Protein AF-0000000084650729 (afdb_homodimer)

Foldseek 3Di:
DFAEEEEAQELQRLLLLVVCLVVPGFYEYEAQADHCPFPLQQAPQWQADPQLLPADPLLNLLLVVRLVVVVVLQVVLCVQQVQGQQKDQAWEKEFPDPPVVSSVVSCVVVVFDKDKDAPVVVCVSAVLFAPDGGIIMIGRSIIGTNRVSVSVSSVRNQVPRPSYHYHHSKAFDAFDDDQQEGQWTQIPVGIDGYSAYEYPHFQCSQVHCVRVVWGAQWHWKKKKKWKWQAAAPNGDAWYHYPRKIWGAGRRGIIMTDIDTDDDGQDWDDDDVRVVVRQVVVCNGRVCSVVTDTPDMTMHIGTADVSQQAAFFAGPSHDRYTYTYHNGSCCSNSSNLRSQQNSCRVVVHDHPDDCVSRHCVPVID/DFAEEEEAQELQRLLLLVVCLVVPGFYEYEAQADHCPFPLQQADQWQADPQLLPADPLLNLLLVVRLVVVVVLQVVLCVQQVQGQQKDQAWEKEFPDPPVVSSVVVCVVVVFDKDKDAPVVVCVSAVLFAPDGGIIMIGRSIIGTNRVSVSVSSVRNQVPRPSYHYHHSKAFDAFDDDQQEGQWTQIPVGIDGYSAYEYPHFQCSQVHCVRVVWGAQWHWKKKKKWKWQAAAPNGDAWYHYPRKIWGADRRGIIMTDIDTHDDGQDWDDDDVRVVVRQVVVCNGRVVSVVTDTPDMTMHIGTADVSQQAAFFAGPSHDRYTYTYHNGSCCSNSSNLRSQQNSCRVVVHDHPDDCVSRHCVPVID

InterPro domains:
  IPR006076 FAD dependent oxidoreductase [PF01266] (4-344)
  IPR012727 Glycine oxidase ThiO [TIGR02352] (5-347)
  IPR036188 FAD/NAD(P)-binding domain superfamily [G3DSA:3.50.50.60] (5-345)
  IPR036188 FAD/NAD(P)-binding domain superfamily [SSF51905] (4-360)

Solvent-accessible surface area (backbone atoms only — not comparable to full-atom values): 36338 Å² total; per-residue (Å²): 128,33,49,30,31,30,37,19,37,30,60,50,23,49,52,35,45,50,55,44,39,52,59,70,36,37,34,33,34,35,14,54,52,63,68,30,67,47,47,48,35,57,54,84,29,48,37,50,63,94,58,58,70,77,53,52,69,71,46,45,55,30,29,60,58,13,48,26,42,48,56,53,49,37,39,35,33,23,69,73,52,73,33,65,21,60,67,41,51,65,13,34,41,39,39,72,65,90,59,51,68,57,42,49,51,43,22,53,57,72,70,45,63,52,43,82,38,42,40,68,57,50,43,72,67,35,68,48,44,45,81,91,55,60,57,32,40,40,28,55,74,41,36,32,34,40,38,58,40,37,41,50,21,53,49,53,46,46,72,72,33,91,44,48,45,76,40,59,66,25,37,79,76,43,57,42,63,60,90,43,31,54,53,30,38,33,35,77,81,45,75,46,51,27,66,30,39,36,42,19,38,44,38,48,35,24,65,58,36,45,56,73,72,35,52,48,73,36,38,36,32,21,31,38,40,38,30,32,56,48,51,62,72,62,54,65,37,37,39,33,45,82,88,31,35,35,41,52,46,90,79,9,33,32,36,22,39,63,55,84,37,89,52,54,91,58,54,76,73,55,67,67,60,50,50,52,42,49,51,52,38,27,59,47,27,50,70,53,73,80,40,51,72,72,45,75,48,43,26,41,27,13,30,24,72,91,40,47,34,36,38,35,54,40,77,82,40,78,32,38,29,37,48,37,13,36,20,96,35,46,71,15,25,29,60,31,55,28,49,40,38,50,20,59,74,68,73,32,84,53,90,58,85,57,71,85,22,34,32,69,90,71,49,94,128,33,48,30,31,31,38,18,36,29,60,50,23,49,52,36,46,50,54,44,39,52,61,71,36,38,34,33,36,36,14,56,50,61,67,32,66,48,47,47,35,56,55,85,30,49,37,50,64,93,59,57,72,78,53,52,69,69,47,46,54,29,27,60,58,14,49,27,44,48,55,54,49,36,39,36,34,23,71,73,53,74,33,66,21,60,67,42,50,64,12,35,41,38,38,72,64,90,58,50,68,56,42,48,51,43,23,52,58,72,70,44,64,51,42,83,40,42,39,68,57,50,42,70,66,34,69,47,45,46,82,89,55,59,57,31,41,41,29,56,75,41,35,33,33,38,38,57,39,38,40,49,21,53,49,54,46,45,72,72,34,91,42,48,44,78,42,58,65,26,40,80,76,42,56,42,63,59,91,42,30,55,53,31,38,35,34,77,83,45,76,46,51,27,65,30,38,37,41,19,37,44,37,46,34,24,66,58,35,44,58,73,70,35,52,49,73,36,38,35,30,21,30,40,39,38,30,32,56,46,54,62,72,61,54,66,38,36,38,34,45,81,89,31,34,36,40,52,46,89,79,9,32,32,35,24,39,63,54,83,37,91,50,55,89,57,53,76,73,56,69,67,60,51,52,52,42,50,51,52,38,26,60,46,27,48,70,53,73,80,39,52,74,71,45,76,47,41,26,41,27,12,29,24,70,92,40,46,34,36,37,34,54,39,77,83,39,77,33,38,30,36,48,36,14,35,20,97,35,46,72,15,26,30,60,31,54,28,48,40,37,50,19,58,75,67,74,32,84,55,89,59,84,57,71,83,22,34,33,69,89,71,48,92

Organism: NCBI:txid1178482

Nearest PDB structures (foldseek):
  7cyx-assembly1_A  TM=9.015E-01  e=3.810E-40  Bacillus cereus ATCC 14579
  7cyx-assembly1_B  TM=9.179E-01  e=6.662E-39  Bacillus cereus ATCC 14579
  3if9-assembly2_D-3  TM=9.263E-01  e=5.506E-35  Bacillus subtilis
  3if9-assembly1_B-2  TM=9.054E-01  e=6.235E-35  Bacillus subtilis
  1ryi-assembly1_A  TM=9.025E-01  e=6.223E-33  Bacillus subtilis

pLDDT: mean 97.07, std 2.55, range [70.56, 98.94]

Structure (mmCIF, N/CA/C/O backbone):
data_AF-0000000084650729-model_v1
#
loop_
_entity.id
_entity.type
_entity.pdbx_description
1 polymer 'FAD dependent oxidoreductase domain-containing protein'
#
loop_
_atom_site.group_PDB
_atom_site.id
_atom_site.type_symbol
_atom_site.label_atom_id
_atom_site.label_alt_id
_atom_site.label_comp_id
_atom_site.label_asym_id
_atom_site.label_entity_id
_atom_site.label_seq_id
_atom_site.pdbx_PDB_ins_code
_atom_site.Cartn_x
_atom_site.Cartn_y
_atom_site.Cartn_z
_atom_site.occupancy
_atom_site.B_iso_or_equiv
_atom_site.auth_seq_id
_atom_site.auth_comp_id
_atom_site.auth_asym_id
_atom_site.auth_atom_id
_atom_site.pdbx_PDB_model_num
ATOM 1 N N . MET A 1 1 ? 30.047 -18.703 -6.285 1 71.69 1 MET A N 1
ATOM 2 C CA . MET A 1 1 ? 29.078 -19.375 -5.43 1 71.69 1 MET A CA 1
ATOM 3 C C . MET A 1 1 ? 27.938 -18.438 -5.07 1 71.69 1 MET A C 1
ATOM 5 O O . MET A 1 1 ? 28.156 -17.281 -4.734 1 71.69 1 MET A O 1
ATOM 9 N N . SER A 1 2 ? 26.688 -18.984 -5.395 1 84.19 2 SER A N 1
ATOM 10 C CA . SER A 1 2 ? 25.531 -18.156 -5.051 1 84.19 2 SER A CA 1
ATOM 11 C C . SER A 1 2 ? 25.203 -18.25 -3.562 1 84.19 2 SER A C 1
ATOM 13 O O . SER A 1 2 ? 25.344 -19.312 -2.957 1 84.19 2 SER A O 1
ATOM 15 N N . GLU A 1 3 ? 24.922 -17.141 -2.947 1 93.44 3 GLU A N 1
ATOM 16 C CA . GLU A 1 3 ? 24.469 -17.141 -1.56 1 93.44 3 GLU A CA 1
ATOM 17 C C . GLU A 1 3 ? 23.109 -17.781 -1.421 1 93.44 3 GLU A C 1
ATOM 19 O O . GLU A 1 3 ? 22.906 -18.641 -0.549 1 93.44 3 GLU A O 1
ATOM 24 N N . PHE A 1 4 ? 22.219 -17.453 -2.346 1 98.44 4 PHE A N 1
ATOM 25 C CA . PHE A 1 4 ? 20.891 -18.031 -2.377 1 98.44 4 PHE A CA 1
ATOM 26 C C . PHE A 1 4 ? 20.625 -18.703 -3.721 1 98.44 4 PHE A C 1
ATOM 28 O O . PHE A 1 4 ? 20.984 -18.156 -4.77 1 98.44 4 PHE A O 1
ATOM 35 N N . VAL A 1 5 ? 20 -19.859 -3.705 1 98.75 5 VAL A N 1
ATOM 36 C CA . VAL A 1 5 ? 19.406 -20.469 -4.879 1 98.75 5 VAL A CA 1
ATOM 37 C C . VAL A 1 5 ? 17.891 -20.562 -4.691 1 98.75 5 VAL A C 1
ATOM 39 O O . VAL A 1 5 ? 17.422 -21.109 -3.691 1 98.75 5 VAL A O 1
ATOM 42 N N . VAL A 1 6 ? 17.156 -19.969 -5.566 1 98.88 6 VAL A N 1
ATOM 43 C CA . VAL A 1 6 ? 15.688 -20.031 -5.582 1 98.88 6 VAL A CA 1
ATOM 44 C C . VAL A 1 6 ? 15.219 -20.953 -6.703 1 98.88 6 VAL A C 1
ATOM 46 O O . VAL A 1 6 ? 15.547 -20.734 -7.875 1 98.88 6 VAL A O 1
ATOM 49 N N . VAL A 1 7 ? 14.492 -22.016 -6.332 1 98.88 7 VAL A N 1
ATOM 50 C CA . VAL A 1 7 ? 13.984 -22.953 -7.316 1 98.88 7 VAL A CA 1
ATOM 51 C C . VAL A 1 7 ? 12.523 -22.641 -7.641 1 98.88 7 VAL A C 1
ATOM 53 O O . VAL A 1 7 ? 11.641 -22.828 -6.805 1 98.88 7 VAL A O 1
ATOM 56 N N . GLY A 1 8 ? 12.273 -22.219 -8.836 1 98.75 8 GLY A N 1
ATOM 57 C CA . GLY A 1 8 ? 10.969 -21.75 -9.289 1 98.75 8 GLY A CA 1
ATOM 58 C C . GLY A 1 8 ? 10.961 -20.297 -9.719 1 98.75 8 GLY A C 1
ATOM 59 O O . GLY A 1 8 ? 11.281 -19.422 -8.922 1 98.75 8 GLY A O 1
ATOM 60 N N . GLY A 1 9 ? 10.586 -20.094 -10.945 1 98.69 9 GLY A N 1
ATOM 61 C CA . GLY A 1 9 ? 10.578 -18.766 -11.508 1 98.69 9 GLY A CA 1
ATOM 62 C C . GLY A 1 9 ? 9.188 -18.172 -11.617 1 98.69 9 GLY A C 1
ATOM 63 O O . GLY A 1 9 ? 8.875 -17.469 -12.578 1 98.69 9 GLY A O 1
ATOM 64 N N . GLY A 1 10 ? 8.258 -18.516 -10.734 1 98.62 10 GLY A N 1
ATOM 65 C CA . GLY A 1 10 ? 6.977 -17.844 -10.609 1 98.62 10 GLY A CA 1
ATOM 66 C C . GLY A 1 10 ? 7.051 -16.578 -9.773 1 98.62 10 GLY A C 1
ATOM 67 O O . GLY A 1 10 ? 8.141 -16.109 -9.445 1 98.62 10 GLY A O 1
ATOM 68 N N . VAL A 1 11 ? 5.906 -16.047 -9.453 1 98.75 11 VAL A N 1
ATOM 69 C CA . VAL A 1 11 ? 5.828 -14.758 -8.766 1 98.75 11 VAL A CA 1
ATOM 70 C C . VAL A 1 11 ? 6.484 -14.867 -7.391 1 98.75 11 VAL A C 1
ATOM 72 O O . VAL A 1 11 ? 7.148 -13.93 -6.938 1 98.75 11 VAL A O 1
ATOM 75 N N . ILE A 1 12 ? 6.344 -16 -6.684 1 98.88 12 ILE A N 1
ATOM 76 C CA . ILE A 1 12 ? 6.934 -16.188 -5.363 1 98.88 12 ILE A CA 1
ATOM 77 C C . ILE A 1 12 ? 8.453 -16.188 -5.469 1 98.88 12 ILE A C 1
ATOM 79 O O . ILE A 1 12 ? 9.141 -15.5 -4.703 1 98.88 12 ILE A O 1
ATOM 83 N N . GLY A 1 13 ? 8.953 -16.906 -6.43 1 98.94 13 GLY A N 1
ATOM 84 C CA . GLY A 1 13 ? 10.398 -16.969 -6.609 1 98.94 13 GLY A CA 1
ATOM 85 C C . GLY A 1 13 ? 11.008 -15.641 -7.02 1 98.94 13 GLY A C 1
ATOM 86 O O . GLY A 1 13 ? 12.016 -15.219 -6.457 1 98.94 13 GLY A O 1
ATOM 87 N N . LEU A 1 14 ? 10.391 -15.031 -7.984 1 98.88 14 LEU A N 1
ATOM 88 C CA . LEU A 1 14 ? 10.961 -13.797 -8.516 1 98.88 14 LEU A CA 1
ATOM 89 C C . LEU A 1 14 ? 10.867 -12.672 -7.488 1 98.88 14 LEU A C 1
ATOM 91 O O . LEU A 1 14 ? 11.781 -11.852 -7.379 1 98.88 14 LEU A O 1
ATOM 95 N N . MET A 1 15 ? 9.781 -12.586 -6.746 1 98.81 15 MET A N 1
ATOM 96 C CA . MET A 1 15 ? 9.672 -11.555 -5.719 1 98.81 15 MET A CA 1
ATOM 97 C C . MET A 1 15 ? 10.648 -11.828 -4.574 1 98.81 15 MET A C 1
ATOM 99 O O . MET A 1 15 ? 11.211 -10.891 -4 1 98.81 15 MET A O 1
ATOM 103 N N . THR A 1 16 ? 10.812 -13.086 -4.188 1 98.88 16 THR A N 1
ATOM 104 C CA . THR A 1 16 ? 11.836 -13.438 -3.207 1 98.88 16 THR A CA 1
ATOM 105 C C . THR A 1 16 ? 13.211 -12.992 -3.672 1 98.88 16 THR A C 1
ATOM 107 O O . THR A 1 16 ? 13.961 -12.367 -2.91 1 98.88 16 THR A O 1
ATOM 110 N N . THR A 1 17 ? 13.508 -13.281 -4.91 1 98.88 17 THR A N 1
ATOM 111 C CA . THR A 1 17 ? 14.789 -12.914 -5.5 1 98.88 17 THR A CA 1
ATOM 112 C C . THR A 1 17 ? 14.977 -11.398 -5.484 1 98.88 17 THR A C 1
ATOM 114 O O . THR A 1 17 ? 16.047 -10.906 -5.117 1 98.88 17 THR A O 1
ATOM 117 N N . LEU A 1 18 ? 13.938 -10.695 -5.871 1 98.62 18 LEU A N 1
ATOM 118 C CA . LEU A 1 18 ? 14 -9.234 -5.883 1 98.62 18 LEU A CA 1
ATOM 119 C C . LEU A 1 18 ? 14.367 -8.695 -4.504 1 98.62 18 LEU A C 1
ATOM 121 O O . LEU A 1 18 ? 15.25 -7.848 -4.379 1 98.62 18 LEU A O 1
ATOM 125 N N . GLN A 1 19 ? 13.742 -9.172 -3.494 1 98 19 GLN A N 1
ATOM 126 C CA . GLN A 1 19 ? 13.953 -8.695 -2.131 1 98 19 GLN A CA 1
ATOM 127 C C . GLN A 1 19 ? 15.352 -9.039 -1.631 1 98 19 GLN A C 1
ATOM 129 O O . GLN A 1 19 ? 16.016 -8.219 -0.999 1 98 19 GLN A O 1
ATOM 134 N N . LEU A 1 20 ? 15.812 -10.227 -1.905 1 98.19 20 LEU A N 1
ATOM 135 C CA . LEU A 1 20 ? 17.156 -10.641 -1.5 1 98.19 20 LEU A CA 1
ATOM 136 C C . LEU A 1 20 ? 18.219 -9.82 -2.225 1 98.19 20 LEU A C 1
ATOM 138 O O . LEU A 1 20 ? 19.188 -9.391 -1.615 1 98.19 20 LEU A O 1
ATOM 142 N N . ALA A 1 21 ? 17.969 -9.656 -3.512 1 97.25 21 ALA A N 1
ATOM 143 C CA . ALA A 1 21 ? 18.922 -8.867 -4.297 1 97.25 21 ALA A CA 1
ATOM 144 C C . ALA A 1 21 ? 18.953 -7.414 -3.82 1 97.25 21 ALA A C 1
ATOM 146 O O . ALA A 1 21 ? 20.016 -6.812 -3.719 1 97.25 21 ALA A O 1
ATOM 147 N N . ASP A 1 22 ? 17.797 -6.871 -3.551 1 95.81 22 ASP A N 1
ATOM 148 C CA . ASP A 1 22 ? 17.734 -5.527 -2.986 1 95.81 22 ASP A CA 1
ATOM 149 C C . ASP A 1 22 ? 18.547 -5.426 -1.701 1 95.81 22 ASP A C 1
ATOM 151 O O . ASP A 1 22 ? 19.094 -4.367 -1.393 1 95.81 22 ASP A O 1
ATOM 155 N N . ALA A 1 23 ? 18.625 -6.477 -0.993 1 95.19 23 ALA A N 1
ATOM 156 C CA . ALA A 1 23 ? 19.359 -6.512 0.271 1 95.19 23 ALA A CA 1
ATOM 157 C C . ALA A 1 23 ? 20.844 -6.777 0.039 1 95.19 23 ALA A C 1
ATOM 159 O O . ALA A 1 23 ? 21.609 -6.906 0.994 1 95.19 23 ALA A O 1
ATOM 160 N N . GLY A 1 24 ? 21.25 -6.941 -1.212 1 93.62 24 GLY A N 1
ATOM 161 C CA . GLY A 1 24 ? 22.672 -7.004 -1.545 1 93.62 24 GLY A CA 1
ATOM 162 C C . GLY A 1 24 ? 23.188 -8.422 -1.688 1 93.62 24 GLY A C 1
ATOM 163 O O . GLY A 1 24 ? 24.391 -8.648 -1.734 1 93.62 24 GLY A O 1
ATOM 164 N N . HIS A 1 25 ? 22.281 -9.375 -1.8 1 96.62 25 HIS A N 1
ATOM 165 C CA . HIS A 1 25 ? 22.703 -10.773 -1.849 1 96.62 25 HIS A CA 1
ATOM 166 C C . HIS A 1 25 ? 22.797 -11.273 -3.287 1 96.62 25 HIS A C 1
ATOM 168 O O . HIS A 1 25 ? 22.125 -10.734 -4.176 1 96.62 25 HIS A O 1
ATOM 174 N N . GLN A 1 26 ? 23.625 -12.273 -3.482 1 97.88 26 GLN A N 1
ATOM 175 C CA . GLN A 1 26 ? 23.734 -12.984 -4.754 1 97.88 26 GLN A CA 1
ATOM 176 C C . GLN A 1 26 ? 22.703 -14.109 -4.836 1 97.88 26 GLN A C 1
ATOM 178 O O . GLN A 1 26 ? 22.641 -14.961 -3.947 1 97.88 26 GLN A O 1
ATOM 183 N N . VAL A 1 27 ? 21.891 -14.07 -5.898 1 98.62 27 VAL A N 1
ATOM 184 C CA . VAL A 1 27 ? 20.781 -15.016 -5.996 1 98.62 27 VAL A CA 1
ATOM 185 C C . VAL A 1 27 ? 20.781 -15.672 -7.375 1 98.62 27 VAL A C 1
ATOM 187 O O . VAL A 1 27 ? 20.938 -14.992 -8.391 1 98.62 27 VAL A O 1
ATOM 190 N N . THR A 1 28 ? 20.672 -16.938 -7.426 1 98.69 28 THR A N 1
ATOM 191 C CA . THR A 1 28 ? 20.438 -17.688 -8.664 1 98.69 28 THR A CA 1
ATOM 192 C C . THR A 1 28 ? 19.031 -18.281 -8.672 1 98.69 28 THR A C 1
ATOM 194 O O . THR A 1 28 ? 18.656 -18.984 -7.73 1 98.69 28 THR A O 1
ATOM 197 N N . VAL A 1 29 ? 18.25 -17.984 -9.688 1 98.81 29 VAL A N 1
ATOM 198 C CA . VAL A 1 29 ? 16.938 -18.594 -9.883 1 98.81 29 VAL A CA 1
ATOM 199 C C . VAL A 1 29 ? 17.031 -19.734 -10.883 1 98.81 29 VAL A C 1
ATOM 201 O O . VAL A 1 29 ? 17.641 -19.594 -11.945 1 98.81 29 VAL A O 1
ATOM 204 N N . ILE A 1 30 ? 16.5 -20.859 -10.531 1 98.75 30 ILE A N 1
ATOM 205 C CA . ILE A 1 30 ? 16.422 -22 -11.438 1 98.75 30 ILE A CA 1
ATOM 206 C C . ILE A 1 30 ? 14.969 -22.234 -11.844 1 98.75 30 ILE A C 1
ATOM 208 O O . ILE A 1 30 ? 14.094 -22.391 -10.992 1 98.75 30 ILE A O 1
ATOM 212 N N . GLU A 1 31 ? 14.664 -22.219 -13.086 1 98.75 31 GLU A N 1
ATOM 213 C CA . GLU A 1 31 ? 13.336 -22.422 -13.656 1 98.75 31 GLU A CA 1
ATOM 214 C C . GLU A 1 31 ? 13.367 -23.453 -14.773 1 98.75 31 GLU A C 1
ATOM 216 O O . GLU A 1 31 ? 14.148 -23.344 -15.719 1 98.75 31 GLU A O 1
ATOM 221 N N . ARG A 1 32 ? 12.555 -24.453 -14.633 1 98 32 ARG A N 1
ATOM 222 C CA . ARG A 1 32 ? 12.555 -25.562 -15.578 1 98 32 ARG A CA 1
ATOM 223 C C . ARG A 1 32 ? 12.094 -25.094 -16.953 1 98 32 ARG A C 1
ATOM 225 O O . ARG A 1 32 ? 12.562 -25.609 -17.984 1 98 32 ARG A O 1
ATOM 232 N N . GLY A 1 33 ? 11.133 -24.203 -17.062 1 97.69 33 GLY A N 1
ATOM 233 C CA . GLY A 1 33 ? 10.656 -23.609 -18.312 1 97.69 33 GLY A CA 1
ATOM 234 C C . GLY A 1 33 ? 11.086 -22.156 -18.469 1 97.69 33 GLY A C 1
ATOM 235 O O . GLY A 1 33 ? 12.273 -21.844 -18.391 1 97.69 33 GLY A O 1
ATOM 236 N N . VAL A 1 34 ? 10.094 -21.375 -18.75 1 97.94 34 VAL A N 1
ATOM 237 C CA . VAL A 1 34 ? 10.242 -19.922 -18.797 1 97.94 34 VAL A CA 1
ATOM 238 C C . VAL A 1 34 ? 9.602 -19.297 -17.562 1 97.94 34 VAL A C 1
ATOM 240 O O . VAL A 1 34 ? 8.531 -19.719 -17.141 1 97.94 34 VAL A O 1
ATOM 243 N N . CYS A 1 35 ? 10.281 -18.328 -17 1 98.19 35 CYS A N 1
ATOM 244 C CA . CYS A 1 35 ? 9.742 -17.672 -15.812 1 98.19 35 CYS A CA 1
ATOM 245 C C . CYS A 1 35 ? 8.344 -17.125 -16.062 1 98.19 35 CYS A C 1
ATOM 247 O O . CYS A 1 35 ? 8.07 -16.594 -17.141 1 98.19 35 CYS A O 1
ATOM 249 N N . GLY A 1 36 ? 7.484 -17.281 -15.086 1 97.38 36 GLY A N 1
ATOM 250 C CA . GLY A 1 36 ? 6.172 -16.656 -15.078 1 97.38 36 GLY A CA 1
ATOM 251 C C . GLY A 1 36 ? 5.195 -17.312 -16.031 1 97.38 36 GLY A C 1
ATOM 252 O O . GLY A 1 36 ? 4.258 -16.672 -16.516 1 97.38 36 GLY A O 1
ATOM 253 N N . ARG A 1 37 ? 5.336 -18.609 -16.328 1 96.56 37 ARG A N 1
ATOM 254 C CA . ARG A 1 37 ? 4.5 -19.188 -17.375 1 96.56 37 ARG A CA 1
ATOM 255 C C . ARG A 1 37 ? 3.584 -20.266 -16.812 1 96.56 37 ARG A C 1
ATOM 257 O O . ARG A 1 37 ? 2.787 -20.859 -17.531 1 96.56 37 ARG A O 1
ATOM 264 N N . GLU A 1 38 ? 3.604 -20.5 -15.5 1 96.69 38 GLU A N 1
ATOM 265 C CA . GLU A 1 38 ? 2.717 -21.5 -14.898 1 96.69 38 GLU A CA 1
ATOM 266 C C . GLU A 1 38 ? 1.616 -20.828 -14.078 1 96.69 38 GLU A C 1
ATOM 268 O O . GLU A 1 38 ? 0.869 -20 -14.602 1 96.69 38 GLU A O 1
ATOM 273 N N . SER A 1 39 ? 1.565 -21.156 -12.789 1 96.19 39 SER A N 1
ATOM 274 C CA . SER A 1 39 ? 0.44 -20.656 -12.008 1 96.19 39 SER A CA 1
ATOM 275 C C . SER A 1 39 ? 0.388 -19.125 -12.016 1 96.19 39 SER A C 1
ATOM 277 O O . SER A 1 39 ? -0.695 -18.547 -12.023 1 96.19 39 SER A O 1
ATOM 279 N N . SER A 1 40 ? 1.508 -18.469 -12.031 1 96.81 40 SER A N 1
ATOM 280 C CA . SER A 1 40 ? 1.589 -17 -11.977 1 96.81 40 SER A CA 1
ATOM 281 C C . SER A 1 40 ? 0.996 -16.375 -13.227 1 96.81 40 SER A C 1
ATOM 283 O O . SER A 1 40 ? 0.454 -15.266 -13.18 1 96.81 40 SER A O 1
ATOM 285 N N . TRP A 1 41 ? 1.087 -17.047 -14.273 1 95.69 41 TRP A N 1
ATOM 286 C CA . TRP A 1 41 ? 0.569 -16.578 -15.562 1 95.69 41 TRP A CA 1
ATOM 287 C C . TRP A 1 41 ? -0.918 -16.891 -15.688 1 95.69 41 TRP A C 1
ATOM 289 O O . TRP A 1 41 ? -1.679 -16.094 -16.25 1 95.69 41 TRP A O 1
ATOM 299 N N . ALA A 1 42 ? -1.35 -17.953 -15.141 1 96.38 42 ALA A N 1
ATOM 300 C CA . ALA A 1 42 ? -2.645 -18.547 -15.461 1 96.38 42 ALA A CA 1
ATOM 301 C C . ALA A 1 42 ? -3.766 -17.875 -14.672 1 96.38 42 ALA A C 1
ATOM 303 O O . ALA A 1 42 ? -4.934 -17.953 -15.062 1 96.38 42 ALA A O 1
ATOM 304 N N . GLY A 1 43 ? -3.438 -17.234 -13.602 1 95.06 43 GLY A N 1
ATOM 305 C CA . GLY A 1 43 ? -4.441 -16.703 -12.695 1 95.06 43 GLY A CA 1
ATOM 306 C C . GLY A 1 43 ? -5.129 -15.469 -13.227 1 95.06 43 GLY A C 1
ATOM 307 O O . GLY A 1 43 ? -4.777 -14.969 -14.297 1 95.06 43 GLY A O 1
ATOM 308 N N . GLY A 1 44 ? -6.141 -15.023 -12.469 1 96.44 44 GLY A N 1
ATOM 309 C CA . GLY A 1 44 ? -6.945 -13.875 -12.867 1 96.44 44 GLY A CA 1
ATOM 310 C C . GLY A 1 44 ? -6.293 -12.547 -12.555 1 96.44 44 GLY A C 1
ATOM 311 O O . GLY A 1 44 ? -6.609 -11.531 -13.18 1 96.44 44 GLY A O 1
ATOM 312 N N . GLY A 1 45 ? -5.461 -12.531 -11.562 1 97.31 45 GLY A N 1
ATOM 313 C CA . GLY A 1 45 ? -4.766 -11.305 -11.203 1 97.31 45 GLY A CA 1
ATOM 314 C C . GLY A 1 45 ? -5.512 -10.469 -10.18 1 97.31 45 GLY A C 1
ATOM 315 O O . GLY A 1 45 ? -5.227 -9.281 -10.016 1 97.31 45 GLY A O 1
ATOM 316 N N . ILE A 1 46 ? -6.492 -11.078 -9.578 1 96.75 46 ILE A N 1
ATOM 317 C CA . ILE A 1 46 ? -7.18 -10.414 -8.484 1 96.75 46 ILE A CA 1
ATOM 318 C C . ILE A 1 46 ? -6.258 -10.336 -7.266 1 96.75 46 ILE A C 1
ATOM 320 O O . ILE A 1 46 ? -5.566 -11.305 -6.941 1 96.75 46 ILE A O 1
ATOM 324 N N . VAL A 1 47 ? -6.195 -9.195 -6.566 1 95.81 47 VAL A N 1
ATOM 325 C CA . VAL A 1 47 ? -5.195 -8.992 -5.523 1 95.81 47 VAL A CA 1
ATOM 326 C C . VAL A 1 47 ? -5.859 -9.07 -4.148 1 95.81 47 VAL A C 1
ATOM 328 O O . VAL A 1 47 ? -5.438 -8.391 -3.209 1 95.81 47 VAL A O 1
ATOM 331 N N . SER A 1 48 ? -6.922 -9.711 -4.031 1 94.94 48 SER A N 1
ATOM 332 C CA . SER A 1 48 ? -7.629 -10.07 -2.807 1 94.94 48 SER A CA 1
ATOM 333 C C . SER A 1 48 ? -8.375 -11.398 -2.967 1 94.94 48 SER A C 1
ATOM 335 O O . SER A 1 48 ? -8.797 -11.742 -4.07 1 94.94 48 SER A O 1
ATOM 337 N N . PRO A 1 49 ? -8.484 -12.117 -1.771 1 95.5 49 PRO A N 1
ATOM 338 C CA . PRO A 1 49 ? -9.367 -13.281 -1.897 1 95.5 49 PRO A CA 1
ATOM 339 C C . PRO A 1 49 ? -10.773 -12.898 -2.367 1 95.5 49 PRO A C 1
ATOM 341 O O . PRO A 1 49 ? -11.281 -11.828 -2.012 1 95.5 49 PRO A O 1
ATOM 344 N N . LEU A 1 50 ? -11.453 -13.789 -3.133 1 93.5 50 LEU A N 1
ATOM 345 C CA . LEU A 1 50 ? -12.75 -13.492 -3.729 1 93.5 50 LEU A CA 1
ATOM 346 C C . LEU A 1 50 ? -13.797 -13.203 -2.65 1 93.5 50 LEU A C 1
ATOM 348 O O . LEU A 1 50 ? -14.57 -12.25 -2.768 1 93.5 50 LEU A O 1
ATOM 352 N N . TYR A 1 51 ? -13.828 -14.062 -1.631 1 96.5 51 TYR A N 1
ATOM 353 C CA . TYR A 1 51 ? -14.648 -13.891 -0.438 1 96.5 51 TYR A CA 1
ATOM 354 C C . TYR A 1 51 ? -13.789 -13.867 0.818 1 96.5 51 TYR A C 1
ATOM 356 O O . TYR A 1 51 ? -13.742 -14.852 1.562 1 96.5 51 TYR A O 1
ATOM 364 N N . PRO A 1 52 ? -13.164 -12.695 1.035 1 96.5 52 PRO A N 1
ATOM 365 C CA . PRO A 1 52 ? -12.141 -12.68 2.086 1 96.5 52 PRO A CA 1
ATOM 366 C C . PRO A 1 52 ? -12.695 -13.062 3.455 1 96.5 52 PRO A C 1
ATOM 368 O O . PRO A 1 52 ? -11.977 -13.641 4.273 1 96.5 52 PRO A O 1
ATOM 371 N N . TRP A 1 53 ? -13.977 -12.922 3.727 1 97.06 53 TRP A N 1
ATOM 372 C CA . TRP A 1 53 ? -14.586 -13.219 5.02 1 97.06 53 TRP A CA 1
ATOM 373 C C . TRP A 1 53 ? -14.742 -14.727 5.215 1 97.06 53 TRP A C 1
ATOM 375 O O . TRP A 1 53 ? -15.125 -15.18 6.297 1 97.06 53 TRP A O 1
ATOM 385 N N . ARG A 1 54 ? -14.43 -15.492 4.219 1 96.62 54 ARG A N 1
ATOM 386 C CA . ARG A 1 54 ? -14.57 -16.953 4.301 1 96.62 54 ARG A CA 1
ATOM 387 C C . ARG A 1 54 ? -13.219 -17.625 4.5 1 96.62 54 ARG A C 1
ATOM 389 O O . ARG A 1 54 ? -13.125 -18.844 4.5 1 96.62 54 ARG A O 1
ATOM 396 N N . TYR A 1 55 ? -12.18 -16.875 4.664 1 96.19 55 TYR A N 1
ATOM 397 C CA . TYR A 1 55 ? -10.836 -17.422 4.789 1 96.19 55 TYR A CA 1
ATOM 398 C C . TYR A 1 55 ? -10.352 -17.359 6.234 1 96.19 55 TYR A C 1
ATOM 400 O O . TYR A 1 55 ? -10.875 -16.578 7.035 1 96.19 55 TYR A O 1
ATOM 408 N N . SER A 1 56 ? -9.328 -18.172 6.508 1 95.44 56 SER A N 1
ATOM 409 C CA . SER A 1 56 ? -8.734 -18.203 7.84 1 95.44 56 SER A CA 1
ATOM 410 C C . SER A 1 56 ? -7.98 -16.906 8.141 1 95.44 56 SER A C 1
ATOM 412 O O . SER A 1 56 ? -7.613 -16.172 7.219 1 95.44 56 SER A O 1
ATOM 414 N N . ALA A 1 57 ? -7.73 -16.703 9.422 1 94.12 57 ALA A N 1
ATOM 415 C CA . ALA A 1 57 ? -6.977 -15.531 9.859 1 94.12 57 ALA A CA 1
ATOM 416 C C . ALA A 1 57 ? -5.57 -15.531 9.266 1 94.12 57 ALA A C 1
ATOM 418 O O . ALA A 1 57 ? -5.02 -14.477 8.945 1 94.12 57 ALA A O 1
ATOM 419 N N . ALA A 1 58 ? -5.02 -16.719 9.109 1 96.75 58 ALA A N 1
ATOM 420 C CA . ALA A 1 58 ? -3.674 -16.844 8.555 1 96.75 58 ALA A CA 1
ATOM 421 C C . ALA A 1 58 ? -3.627 -16.312 7.121 1 96.75 58 ALA A C 1
ATOM 423 O O . ALA A 1 58 ? -2.744 -15.523 6.773 1 96.75 58 ALA A O 1
ATOM 424 N N . VAL A 1 59 ? -4.609 -16.688 6.348 1 97.56 59 VAL A N 1
ATOM 425 C CA . VAL A 1 59 ? -4.672 -16.234 4.961 1 97.56 59 VAL A CA 1
ATOM 426 C C . VAL A 1 59 ? -4.992 -14.742 4.922 1 97.56 59 VAL A C 1
ATOM 428 O O . VAL A 1 59 ? -4.359 -13.984 4.184 1 97.56 59 VAL A O 1
ATOM 431 N N . SER A 1 60 ? -5.84 -14.344 5.781 1 95.44 60 SER A N 1
ATOM 432 C CA . SER A 1 60 ? -6.297 -12.953 5.816 1 95.44 60 SER A CA 1
ATOM 433 C C . SER A 1 60 ? -5.16 -12.008 6.195 1 95.44 60 SER A C 1
ATOM 435 O O . SER A 1 60 ? -5.066 -10.898 5.664 1 95.44 60 SER A O 1
ATOM 437 N N . ARG A 1 61 ? -4.328 -12.406 7.094 1 94.19 61 ARG A N 1
ATOM 438 C CA . ARG A 1 61 ? -3.213 -11.562 7.523 1 94.19 61 ARG A CA 1
ATOM 439 C C . ARG A 1 61 ? -2.24 -11.32 6.375 1 94.19 61 ARG A C 1
ATOM 441 O O . ARG A 1 61 ? -1.793 -10.188 6.164 1 94.19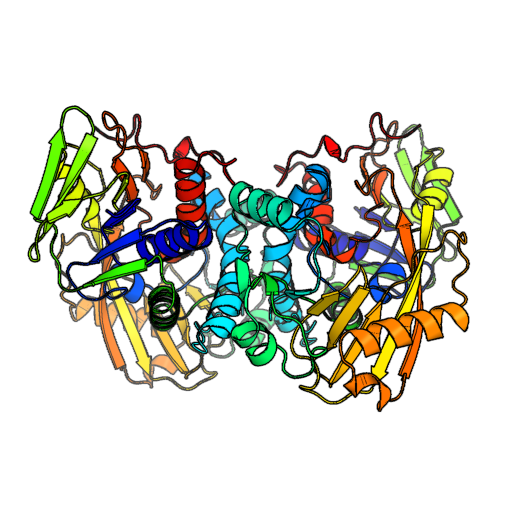 61 ARG A O 1
ATOM 448 N N . LEU A 1 62 ? -1.969 -12.344 5.598 1 97.25 62 LEU A N 1
ATOM 449 C CA . LEU A 1 62 ? -1.097 -12.188 4.438 1 97.25 62 LEU A CA 1
ATOM 450 C C . LEU A 1 62 ? -1.753 -11.312 3.377 1 97.25 62 LEU A C 1
ATOM 452 O O . LEU A 1 62 ? -1.112 -10.414 2.828 1 97.25 62 LEU A O 1
ATOM 456 N N . ALA A 1 63 ? -3.025 -11.594 3.15 1 96.75 63 ALA A N 1
ATOM 457 C CA . ALA A 1 63 ? -3.748 -10.867 2.113 1 96.75 63 ALA A CA 1
ATOM 458 C C . ALA A 1 63 ? -3.82 -9.375 2.436 1 96.75 63 ALA A C 1
ATOM 460 O O . ALA A 1 63 ? -3.586 -8.531 1.566 1 96.75 63 ALA A O 1
ATOM 461 N N . SER A 1 64 ? -4.062 -9.039 3.664 1 92.81 64 SER A N 1
ATOM 462 C CA . SER A 1 64 ? -4.215 -7.656 4.094 1 92.81 64 SER A CA 1
ATOM 463 C C . SER A 1 64 ? -2.924 -6.871 3.889 1 92.81 64 SER A C 1
ATOM 465 O O . SER A 1 64 ? -2.949 -5.746 3.381 1 92.81 64 SER A O 1
ATOM 467 N N . TRP A 1 65 ? -1.853 -7.473 4.246 1 92.88 65 TRP A N 1
ATOM 468 C CA . TRP A 1 65 ? -0.567 -6.805 4.078 1 92.88 65 TRP A CA 1
ATOM 469 C C . TRP A 1 65 ? -0.224 -6.648 2.6 1 92.88 65 TRP A C 1
ATOM 471 O O . TRP A 1 65 ? 0.335 -5.629 2.189 1 92.88 65 TRP A O 1
ATOM 481 N N . SER A 1 66 ? -0.63 -7.555 1.776 1 95.62 66 SER A N 1
ATOM 482 C CA . SER A 1 66 ? -0.286 -7.574 0.358 1 95.62 66 SER A CA 1
ATOM 483 C C . SER A 1 66 ? -1.053 -6.5 -0.41 1 95.62 66 SER A C 1
ATOM 485 O O . SER A 1 66 ? -0.572 -5.996 -1.427 1 95.62 66 SER A O 1
ATOM 487 N N . GLU A 1 67 ? -2.205 -6.195 0.049 1 90.38 67 GLU A N 1
ATOM 488 C CA . GLU A 1 67 ? -3.08 -5.281 -0.682 1 90.38 67 GLU A CA 1
ATOM 489 C C . GLU A 1 67 ? -2.41 -3.928 -0.895 1 90.38 67 GLU A C 1
ATOM 491 O O . GLU A 1 67 ? -2.424 -3.391 -2.004 1 90.38 67 GLU A O 1
ATOM 496 N N . GLY A 1 68 ? -1.771 -3.418 0.073 1 87.81 68 GLY A N 1
ATOM 497 C CA . GLY A 1 68 ? -1.105 -2.131 -0.048 1 87.81 68 GLY A CA 1
ATOM 498 C C . GLY A 1 68 ? 0.24 -2.217 -0.745 1 87.81 68 GLY A C 1
ATOM 499 O O . GLY A 1 68 ? 0.746 -1.215 -1.254 1 87.81 68 GLY A O 1
ATOM 500 N N . ALA A 1 69 ? 0.736 -3.414 -0.891 1 94.62 69 ALA A N 1
ATOM 501 C CA . ALA A 1 69 ? 2.076 -3.6 -1.442 1 94.62 69 ALA A CA 1
ATOM 502 C C . ALA A 1 69 ? 2.041 -3.646 -2.967 1 94.62 69 ALA A C 1
ATOM 504 O O . ALA A 1 69 ? 3.023 -3.303 -3.629 1 94.62 69 ALA A O 1
ATOM 505 N N . TYR A 1 70 ? 0.905 -3.975 -3.543 1 96.56 70 TYR A N 1
ATOM 506 C CA . TYR A 1 70 ? 0.846 -4.207 -4.98 1 96.56 70 TYR A CA 1
ATOM 507 C C . TYR A 1 70 ? 0.929 -2.895 -5.75 1 96.56 70 TYR A C 1
ATOM 509 O O . TYR A 1 70 ? 1.69 -2.779 -6.715 1 96.56 70 TYR A O 1
ATOM 517 N N . PRO A 1 71 ? 0.152 -1.881 -5.324 1 96.44 71 PRO A N 1
ATOM 518 C CA . PRO A 1 71 ? 0.315 -0.631 -6.07 1 96.44 71 PRO A CA 1
ATOM 519 C C . PRO A 1 71 ? 1.733 -0.071 -5.98 1 96.44 71 PRO A C 1
ATOM 521 O O . PRO A 1 71 ? 2.264 0.437 -6.969 1 96.44 71 PRO A O 1
ATOM 524 N N . GLU A 1 72 ? 2.348 -0.16 -4.824 1 95.88 72 GLU A N 1
ATOM 525 C CA . GLU A 1 72 ? 3.727 0.294 -4.656 1 95.88 72 GLU A CA 1
ATOM 526 C C . GLU A 1 72 ? 4.672 -0.469 -5.578 1 95.88 72 GLU A C 1
ATOM 528 O O . GLU A 1 72 ? 5.52 0.131 -6.246 1 95.88 72 GLU A O 1
ATOM 533 N N . LEU A 1 73 ? 4.512 -1.754 -5.602 1 97.06 73 LEU A N 1
ATOM 534 C CA . LEU A 1 73 ? 5.344 -2.594 -6.453 1 97.06 73 LEU A CA 1
ATOM 535 C C . LEU A 1 73 ? 5.141 -2.25 -7.926 1 97.06 73 LEU A C 1
ATOM 537 O O . LEU A 1 73 ? 6.105 -2.164 -8.688 1 97.06 73 LEU A O 1
ATOM 541 N N . ALA A 1 74 ? 3.908 -2.094 -8.312 1 97.69 74 ALA A N 1
ATOM 542 C CA . ALA A 1 74 ? 3.584 -1.792 -9.703 1 97.69 74 ALA A CA 1
ATOM 543 C C . ALA A 1 74 ? 4.242 -0.49 -10.148 1 97.69 74 ALA A C 1
ATOM 545 O O . ALA A 1 74 ? 4.844 -0.428 -11.227 1 97.69 74 ALA A O 1
ATOM 546 N N . TYR A 1 75 ? 4.188 0.54 -9.305 1 96.94 75 TYR A N 1
ATOM 547 C CA . TYR A 1 75 ? 4.805 1.821 -9.633 1 96.94 75 TYR A CA 1
ATOM 548 C C . TYR A 1 75 ? 6.32 1.691 -9.719 1 96.94 75 TYR A C 1
ATOM 550 O O . TYR A 1 75 ? 6.945 2.258 -10.617 1 96.94 75 TYR A O 1
ATOM 558 N N . ARG A 1 76 ? 6.859 0.978 -8.828 1 96.44 76 ARG A N 1
ATOM 559 C CA . ARG A 1 76 ? 8.305 0.784 -8.812 1 96.44 76 ARG A CA 1
ATOM 560 C C . ARG A 1 76 ? 8.773 0.102 -10.094 1 96.44 76 ARG A C 1
ATOM 562 O O . ARG A 1 76 ? 9.734 0.554 -10.727 1 96.44 76 ARG A O 1
ATOM 569 N N . LEU A 1 77 ? 8.094 -0.993 -10.406 1 98.31 77 LEU A N 1
ATOM 570 C CA . LEU A 1 77 ? 8.484 -1.758 -11.586 1 98.31 77 LEU A CA 1
ATOM 571 C C . LEU A 1 77 ? 8.328 -0.923 -12.852 1 98.31 77 LEU A C 1
ATOM 573 O O . LEU A 1 77 ? 9.18 -0.971 -13.742 1 98.31 77 LEU A O 1
ATOM 577 N N . LEU A 1 78 ? 7.211 -0.19 -12.883 1 98.06 78 LEU A N 1
ATOM 578 C CA . LEU A 1 78 ? 7.016 0.687 -14.039 1 98.06 78 LEU A CA 1
ATOM 579 C C . LEU A 1 78 ? 8.172 1.671 -14.172 1 98.06 78 LEU A C 1
ATOM 581 O O . LEU A 1 78 ? 8.734 1.835 -15.258 1 98.06 78 LEU A O 1
ATOM 585 N N . GLU A 1 79 ? 8.57 2.275 -13.094 1 95.25 79 GLU A N 1
ATOM 586 C CA . GLU A 1 79 ? 9.633 3.275 -13.094 1 95.25 79 GLU A CA 1
ATOM 587 C C . GLU A 1 79 ? 10.977 2.652 -13.453 1 95.25 79 GLU A C 1
ATOM 589 O O . GLU A 1 79 ? 11.766 3.25 -14.188 1 95.25 79 GLU A O 1
ATOM 594 N N . GLU A 1 80 ? 11.195 1.502 -13.016 1 95.25 80 GLU A N 1
ATOM 595 C CA . GLU A 1 80 ? 12.523 0.903 -13.109 1 95.25 80 GLU A CA 1
ATOM 596 C C . GLU A 1 80 ? 12.68 0.124 -14.414 1 95.25 80 GLU A C 1
ATOM 598 O O . GLU A 1 80 ? 13.805 -0.151 -14.844 1 95.25 80 GLU A O 1
ATOM 603 N N . THR A 1 81 ? 11.516 -0.298 -15.039 1 97.56 81 THR A N 1
ATOM 604 C CA . THR A 1 81 ? 11.641 -1.183 -16.188 1 97.56 81 THR A CA 1
ATOM 605 C C . THR A 1 81 ? 10.898 -0.613 -17.391 1 97.56 81 THR A C 1
ATOM 607 O O . THR A 1 81 ? 11.078 -1.083 -18.516 1 97.56 81 THR A O 1
ATOM 610 N N . ARG A 1 82 ? 10.062 0.371 -17.234 1 97 82 ARG A N 1
ATOM 611 C CA . ARG A 1 82 ? 9.188 0.951 -18.25 1 97 82 ARG A CA 1
ATOM 612 C C . ARG A 1 82 ? 8.125 -0.051 -18.703 1 97 82 ARG A C 1
ATOM 614 O O . ARG A 1 82 ? 7.434 0.17 -19.703 1 97 82 ARG A O 1
ATOM 621 N N . ILE A 1 83 ? 7.973 -1.145 -17.969 1 98.56 83 ILE A N 1
ATOM 622 C CA . ILE A 1 83 ? 6.902 -2.105 -18.203 1 98.56 83 ILE A CA 1
ATOM 623 C C . ILE A 1 83 ? 5.801 -1.909 -17.156 1 98.56 83 ILE A C 1
ATOM 625 O O . ILE A 1 83 ? 6.039 -2.055 -15.961 1 98.56 83 ILE A O 1
ATOM 629 N N . ASP A 1 84 ? 4.633 -1.599 -17.625 1 98.38 84 ASP A N 1
ATOM 630 C CA . ASP A 1 84 ? 3.492 -1.356 -16.75 1 98.38 84 ASP A CA 1
ATOM 631 C C . ASP A 1 84 ? 2.762 -2.658 -16.422 1 98.38 84 ASP A C 1
ATOM 633 O O . ASP A 1 84 ? 2.162 -3.275 -17.312 1 98.38 84 ASP A O 1
ATOM 637 N N . PRO A 1 85 ? 2.766 -3.057 -15.125 1 98.38 85 PRO A N 1
ATOM 638 C CA . PRO A 1 85 ? 2.012 -4.254 -14.742 1 98.38 85 PRO A CA 1
ATOM 639 C C . PRO A 1 85 ? 0.5 -4.043 -14.805 1 98.38 85 PRO A C 1
ATOM 641 O O . PRO A 1 85 ? -0.266 -5 -14.656 1 98.38 85 PRO A O 1
ATOM 644 N N . GLU A 1 86 ? 0.06 -2.781 -15 1 97.94 86 GLU A N 1
ATOM 645 C CA . GLU A 1 86 ? -1.343 -2.42 -15.18 1 97.94 86 GLU A CA 1
ATOM 646 C C . GLU A 1 86 ? -2.158 -2.734 -13.93 1 97.94 86 GLU A C 1
ATOM 648 O O . GLU A 1 86 ? -3.236 -3.326 -14.016 1 97.94 86 GLU A O 1
ATOM 653 N N . TYR A 1 87 ? -1.566 -2.422 -12.789 1 97.75 87 TYR A N 1
ATOM 654 C CA . TYR A 1 87 ? -2.404 -2.477 -11.594 1 97.75 87 TYR A CA 1
ATOM 655 C C . TYR A 1 87 ? -3.607 -1.55 -11.734 1 97.75 87 TYR A C 1
ATOM 657 O O . TYR A 1 87 ? -3.459 -0.376 -12.078 1 97.75 87 TYR A O 1
ATOM 665 N N . ARG A 1 88 ? -4.785 -2.082 -11.508 1 96.44 88 ARG A N 1
ATOM 666 C CA . ARG A 1 88 ? -6.059 -1.378 -11.594 1 96.44 88 ARG A CA 1
ATOM 667 C C . ARG A 1 88 ? -6.855 -1.521 -10.305 1 96.44 88 ARG A C 1
ATOM 669 O O . ARG A 1 88 ? -7.113 -2.637 -9.844 1 96.44 88 ARG A O 1
ATOM 676 N N . GLN A 1 89 ? -7.219 -0.411 -9.688 1 96.75 89 GLN A N 1
ATOM 677 C CA . GLN A 1 89 ? -8.062 -0.424 -8.5 1 96.75 89 GLN A CA 1
ATOM 678 C C . GLN A 1 89 ? -9.383 0.298 -8.758 1 96.75 89 GLN A C 1
ATOM 680 O O . GLN A 1 89 ? -9.492 1.506 -8.531 1 96.75 89 GLN A O 1
ATOM 685 N N . LYS A 1 90 ? -10.359 -0.506 -9.219 1 96.75 90 LYS A N 1
ATOM 686 C CA . LYS A 1 90 ? -11.672 0.039 -9.555 1 96.75 90 LYS A CA 1
ATOM 687 C C . LYS A 1 90 ? -12.766 -0.587 -8.695 1 96.75 90 LYS A C 1
ATOM 689 O O . LYS A 1 90 ? -13.953 -0.348 -8.922 1 96.75 90 LYS A O 1
ATOM 694 N N . GLY A 1 91 ? -12.375 -1.445 -7.73 1 96.88 91 GLY A N 1
ATOM 695 C CA . GLY A 1 91 ? -13.32 -2.057 -6.812 1 96.88 91 GLY A CA 1
ATOM 696 C C . GLY A 1 91 ? -13.938 -3.338 -7.348 1 96.88 91 GLY A C 1
ATOM 697 O O . GLY A 1 91 ? -13.539 -3.82 -8.414 1 96.88 91 GLY A O 1
ATOM 698 N N . LEU A 1 92 ? -14.75 -3.949 -6.531 1 98.06 92 LEU A N 1
ATOM 699 C CA . LEU A 1 92 ? -15.414 -5.219 -6.805 1 98.06 92 LEU A CA 1
ATOM 700 C C . LEU A 1 92 ? -16.891 -5.152 -6.414 1 98.06 92 LEU A C 1
ATOM 702 O O . LEU A 1 92 ? -17.234 -4.656 -5.336 1 98.06 92 LEU A O 1
ATOM 706 N N . LEU A 1 93 ? -17.781 -5.566 -7.344 1 98.62 93 LEU A N 1
ATOM 707 C CA . LEU A 1 93 ? -19.188 -5.797 -7.051 1 98.62 93 LEU A CA 1
ATOM 708 C C . LEU A 1 93 ? -19.453 -7.277 -6.789 1 98.62 93 LEU A C 1
ATOM 710 O O . LEU A 1 93 ? -19.125 -8.125 -7.625 1 98.62 93 LEU A O 1
ATOM 714 N N . TYR A 1 94 ? -19.922 -7.555 -5.609 1 98.5 94 TYR A N 1
ATOM 715 C CA . TYR A 1 94 ? -20.438 -8.891 -5.312 1 98.5 94 TYR A CA 1
ATOM 716 C C . TYR A 1 94 ? -21.938 -8.961 -5.586 1 98.5 94 TYR A C 1
ATOM 718 O O . TYR A 1 94 ? -22.734 -8.422 -4.824 1 98.5 94 TYR A O 1
ATOM 726 N N . LEU A 1 95 ? -22.234 -9.672 -6.668 1 98.25 95 LEU A N 1
ATOM 727 C CA . LEU A 1 95 ? -23.641 -9.883 -6.961 1 98.25 95 LEU A CA 1
ATOM 728 C C . LEU A 1 95 ? -24.141 -11.18 -6.336 1 98.25 95 LEU A C 1
ATOM 730 O O . LEU A 1 95 ? -23.422 -12.18 -6.324 1 98.25 95 LEU A O 1
ATOM 734 N N . ARG A 1 96 ? -25.266 -11.227 -5.652 1 95.69 96 ARG A N 1
ATOM 735 C CA . ARG A 1 96 ? -25.953 -12.406 -5.133 1 95.69 96 ARG A CA 1
ATOM 736 C C . ARG A 1 96 ? -25.109 -13.117 -4.086 1 95.69 96 ARG A C 1
ATOM 738 O O . ARG A 1 96 ? -24.797 -14.305 -4.23 1 95.69 96 ARG A O 1
ATOM 745 N N . VAL A 1 97 ? -24.828 -12.453 -3.059 1 95.06 97 VAL A N 1
ATOM 746 C CA . VAL A 1 97 ? -24.062 -13.016 -1.957 1 95.06 97 VAL A CA 1
ATOM 747 C C . VAL A 1 97 ? -25 -13.586 -0.9 1 95.06 97 VAL A C 1
ATOM 749 O O . VAL A 1 97 ? -25.891 -12.883 -0.411 1 95.06 97 VAL A O 1
ATOM 752 N N . ASP A 1 98 ? -24.828 -14.82 -0.515 1 94 98 ASP A N 1
ATOM 753 C CA . ASP A 1 98 ? -25.734 -15.508 0.402 1 94 98 ASP A CA 1
ATOM 754 C C . ASP A 1 98 ? -25.453 -15.117 1.851 1 94 98 ASP A C 1
ATOM 756 O O . ASP A 1 98 ? -26.344 -15.164 2.699 1 94 98 ASP A O 1
ATOM 760 N N . ASP A 1 99 ? -24.219 -14.82 2.225 1 97.06 99 ASP A N 1
ATOM 761 C CA . ASP A 1 99 ? -23.828 -14.523 3.6 1 97.06 99 ASP A CA 1
ATOM 762 C C . ASP A 1 99 ? -23.344 -13.078 3.736 1 97.06 99 ASP A C 1
ATOM 764 O O . ASP A 1 99 ? -22.281 -12.828 4.309 1 97.06 99 ASP A O 1
ATOM 768 N N . GLU A 1 100 ? -24.141 -12.148 3.291 1 96.56 100 GLU A N 1
ATOM 769 C CA . GLU A 1 100 ? -23.812 -10.734 3.26 1 96.56 100 GLU A CA 1
ATOM 770 C C . GLU A 1 100 ? -23.562 -10.195 4.664 1 96.56 100 GLU A C 1
ATOM 772 O O . GLU A 1 100 ? -22.656 -9.375 4.867 1 96.56 100 GLU A O 1
ATOM 777 N N . GLU A 1 101 ? -24.391 -10.617 5.598 1 97.12 101 GLU A N 1
ATOM 778 C CA . GLU A 1 101 ? -24.25 -10.125 6.965 1 97.12 101 GLU A CA 1
ATOM 779 C C . GLU A 1 101 ? -22.891 -10.516 7.551 1 97.12 101 GLU A C 1
ATOM 781 O O . GLU A 1 101 ? -22.266 -9.727 8.25 1 97.12 101 GLU A O 1
ATOM 786 N N . ARG A 1 102 ? -22.531 -11.703 7.262 1 97.44 102 ARG A N 1
ATOM 787 C CA . ARG A 1 102 ? -21.203 -12.164 7.688 1 97.44 102 ARG A CA 1
ATOM 788 C C . ARG A 1 102 ? -20.109 -11.32 7.062 1 97.44 102 ARG A C 1
ATOM 790 O O . ARG A 1 102 ? -19.141 -10.961 7.734 1 97.44 102 ARG A O 1
ATOM 797 N N . ALA A 1 103 ? -20.25 -11.016 5.797 1 97.88 103 ALA A N 1
ATOM 798 C CA . ALA A 1 103 ? -19.297 -10.188 5.078 1 97.88 103 ALA A CA 1
ATOM 799 C C . ALA A 1 103 ? -19.172 -8.805 5.719 1 97.88 103 ALA A C 1
ATOM 801 O O . ALA A 1 103 ? -18.062 -8.32 5.961 1 97.88 103 ALA A O 1
ATOM 802 N N . LEU A 1 104 ? -20.297 -8.211 5.992 1 97.12 104 LEU A N 1
ATOM 803 C CA . LEU A 1 104 ? -20.312 -6.867 6.559 1 97.12 104 LEU A CA 1
ATOM 804 C C . LEU A 1 104 ? -19.719 -6.859 7.965 1 97.12 104 LEU A C 1
ATOM 806 O O . LEU A 1 104 ? -18.984 -5.941 8.328 1 97.12 104 LEU A O 1
ATOM 810 N N . GLN A 1 105 ? -20.031 -7.863 8.734 1 96 105 GLN A N 1
ATOM 811 C CA . GLN A 1 105 ? -19.484 -7.973 10.078 1 96 105 GLN A CA 1
ATOM 812 C C . GLN A 1 105 ? -17.969 -8.141 10.031 1 96 105 GLN A C 1
ATOM 814 O O . GLN A 1 105 ? -17.234 -7.496 10.789 1 96 105 GLN A O 1
ATOM 819 N N . TRP A 1 106 ? -17.562 -9.016 9.188 1 95.88 106 TRP A N 1
ATOM 820 C CA . TRP A 1 106 ? -16.125 -9.227 8.992 1 95.88 106 TRP A CA 1
ATOM 821 C C . TRP A 1 106 ? -15.43 -7.914 8.633 1 95.88 106 TRP A C 1
ATOM 823 O O . TRP A 1 106 ? -14.414 -7.559 9.227 1 95.88 106 TRP A O 1
ATOM 833 N N . ALA A 1 107 ? -15.977 -7.215 7.668 1 95.62 107 ALA A N 1
ATOM 834 C CA . ALA A 1 107 ? -15.391 -5.973 7.176 1 95.62 107 ALA A CA 1
ATOM 835 C C . ALA A 1 107 ? -15.25 -4.949 8.305 1 95.62 107 ALA A C 1
ATOM 837 O O . ALA A 1 107 ? -14.227 -4.27 8.406 1 95.62 107 ALA A O 1
ATOM 838 N N . ARG A 1 108 ? -16.203 -4.84 9.141 1 93.38 108 ARG A N 1
ATOM 839 C CA . ARG A 1 108 ? -16.156 -3.936 10.289 1 93.38 108 ARG A CA 1
ATOM 840 C C . ARG A 1 108 ? -15.055 -4.352 11.266 1 93.38 108 ARG A C 1
ATOM 842 O O . ARG A 1 108 ? -14.328 -3.502 11.781 1 93.38 108 ARG A O 1
ATOM 849 N N . GLN A 1 109 ? -14.922 -5.609 11.383 1 92.06 109 GLN A N 1
ATOM 850 C CA . GLN A 1 109 ? -13.961 -6.148 12.344 1 92.06 109 GLN A CA 1
ATOM 851 C C . GLN A 1 109 ? -12.523 -5.91 11.875 1 92.06 109 GLN A C 1
ATOM 853 O O . GLN A 1 109 ? -11.641 -5.656 12.695 1 92.06 109 GLN A O 1
ATOM 858 N N . VAL A 1 110 ? -12.344 -5.945 10.617 1 92.25 110 VAL A N 1
ATOM 859 C CA . VAL A 1 110 ? -10.969 -5.875 10.141 1 92.25 110 VAL A CA 1
ATOM 860 C C . VAL A 1 110 ? -10.68 -4.48 9.586 1 92.25 110 VAL A C 1
ATOM 862 O O . VAL A 1 110 ? -9.555 -4.184 9.188 1 92.25 110 VAL A O 1
ATOM 865 N N . GLY A 1 111 ? -11.672 -3.621 9.523 1 92.81 111 GLY A N 1
ATOM 866 C CA . GLY A 1 111 ? -11.492 -2.258 9.047 1 92.81 111 GLY A CA 1
ATOM 867 C C . GLY A 1 111 ? -11.375 -2.164 7.539 1 92.81 111 GLY A C 1
ATOM 868 O O . GLY A 1 111 ? -10.586 -1.372 7.02 1 92.81 111 GLY A O 1
ATOM 869 N N . LYS A 1 112 ? -12.039 -2.959 6.816 1 94.19 112 LYS A N 1
ATOM 870 C CA . LYS A 1 112 ? -12.07 -2.939 5.359 1 94.19 112 LYS A CA 1
ATOM 871 C C . LYS A 1 112 ? -13.367 -2.314 4.844 1 94.19 112 LYS A C 1
ATOM 873 O O . LYS A 1 112 ? -14.461 -2.709 5.258 1 94.19 112 LYS A O 1
ATOM 878 N N . PRO A 1 113 ? -13.258 -1.336 3.994 1 95.31 113 PRO A N 1
ATOM 879 C CA . PRO A 1 113 ? -14.484 -0.746 3.455 1 95.31 113 PRO A CA 1
ATOM 880 C C . PRO A 1 113 ? -15.312 -1.741 2.643 1 95.31 113 PRO A C 1
ATOM 882 O O . PRO A 1 113 ? -14.797 -2.357 1.707 1 95.31 113 PRO A O 1
ATOM 885 N N . LEU A 1 114 ? -16.516 -1.976 3.029 1 96.75 114 LEU A N 1
ATOM 886 C CA . LEU A 1 114 ? -17.516 -2.824 2.395 1 96.75 114 LEU A CA 1
ATOM 887 C C . LEU A 1 114 ? -18.922 -2.318 2.693 1 96.75 114 LEU A C 1
ATOM 889 O O . LEU A 1 114 ? -19.234 -1.999 3.842 1 96.75 114 LEU A O 1
ATOM 893 N N . SER A 1 115 ? -19.75 -2.164 1.617 1 96.25 115 SER A N 1
ATOM 894 C CA . SER A 1 115 ? -21.094 -1.636 1.86 1 96.25 115 SER A CA 1
ATOM 895 C C . SER A 1 115 ? -22.125 -2.316 0.968 1 96.25 115 SER A C 1
ATOM 897 O O . SER A 1 115 ? -21.781 -2.836 -0.097 1 96.25 115 SER A O 1
ATOM 899 N N . ARG A 1 116 ? -23.375 -2.297 1.5 1 96.88 116 ARG A N 1
ATOM 900 C CA . ARG A 1 116 ? -24.516 -2.656 0.657 1 96.88 116 ARG A CA 1
ATOM 901 C C . ARG A 1 116 ? -24.922 -1.498 -0.249 1 96.88 116 ARG A C 1
ATOM 903 O O . ARG A 1 116 ? -24.969 -0.349 0.194 1 96.88 116 ARG A O 1
ATOM 910 N N . VAL A 1 117 ? -25.078 -1.874 -1.53 1 96.81 117 VAL A N 1
ATOM 911 C CA . VAL A 1 117 ? -25.469 -0.82 -2.459 1 96.81 117 VAL A CA 1
ATOM 912 C C . VAL A 1 117 ? -26.719 -1.252 -3.232 1 96.81 117 VAL A C 1
ATOM 914 O O . VAL A 1 117 ? -26.953 -2.447 -3.412 1 96.81 117 VAL A O 1
ATOM 917 N N . GLY A 1 118 ? -27.5 -0.275 -3.699 1 97.44 118 GLY A N 1
ATOM 918 C CA . GLY A 1 118 ? -28.703 -0.533 -4.469 1 97.44 118 GLY A CA 1
ATOM 919 C C . GLY A 1 118 ? -28.484 -0.489 -5.969 1 97.44 118 GLY A C 1
ATOM 920 O O . GLY A 1 118 ? -27.359 -0.3 -6.426 1 97.44 118 GLY A O 1
ATOM 921 N N . SER A 1 119 ? -29.578 -0.704 -6.715 1 97.94 119 SER A N 1
ATOM 922 C CA . SER A 1 119 ? -29.531 -0.845 -8.164 1 97.94 119 SER A CA 1
ATOM 923 C C . SER A 1 119 ? -28.938 0.389 -8.828 1 97.94 119 SER A C 1
ATOM 925 O O . SER A 1 119 ? -28.188 0.275 -9.805 1 97.94 119 SER A O 1
ATOM 927 N N . GLU A 1 120 ? -29.219 1.565 -8.289 1 97.38 120 GLU A N 1
ATOM 928 C CA . GLU A 1 120 ? -28.703 2.797 -8.875 1 97.38 120 GLU A CA 1
ATOM 929 C C . GLU A 1 120 ? -27.172 2.814 -8.875 1 97.38 120 GLU A C 1
ATOM 931 O O . GLU A 1 120 ? -26.547 3.119 -9.891 1 97.38 120 GLU A O 1
ATOM 936 N N . VAL A 1 121 ? -26.641 2.461 -7.73 1 96.31 121 VAL A N 1
ATOM 937 C CA . VAL A 1 121 ? -25.188 2.441 -7.59 1 96.31 121 VAL A CA 1
ATOM 938 C C . VAL A 1 121 ? -24.594 1.31 -8.43 1 96.31 121 VAL A C 1
ATOM 940 O O . VAL A 1 121 ? -23.578 1.491 -9.109 1 96.31 121 VAL A O 1
ATOM 943 N N . ILE A 1 122 ? -25.219 0.129 -8.438 1 98.31 122 ILE A N 1
ATOM 944 C CA . ILE A 1 122 ? -24.75 -1.04 -9.172 1 98.31 122 ILE A CA 1
ATOM 945 C C . ILE A 1 122 ? -24.594 -0.693 -10.648 1 98.31 122 ILE A C 1
ATOM 947 O O . ILE A 1 122 ? -23.516 -0.879 -11.227 1 98.31 122 ILE A O 1
ATOM 951 N N . TYR A 1 123 ? -25.594 -0.12 -11.234 1 98.19 123 TYR A N 1
ATOM 952 C CA . TYR A 1 123 ? -25.609 0.066 -12.68 1 98.19 123 TYR A CA 1
ATOM 953 C C . TYR A 1 123 ? -24.891 1.354 -13.07 1 98.19 123 TYR A C 1
ATOM 955 O O . TYR A 1 123 ? -24.516 1.531 -14.234 1 98.19 123 TYR A O 1
ATOM 963 N N . ALA A 1 124 ? -24.734 2.297 -12.102 1 96.88 124 ALA A N 1
ATOM 964 C CA . ALA A 1 124 ? -23.828 3.418 -12.344 1 96.88 124 ALA A CA 1
ATOM 965 C C . ALA A 1 124 ? -22.375 2.945 -12.445 1 96.88 124 ALA A C 1
ATOM 967 O O . ALA A 1 124 ? -21.609 3.465 -13.258 1 96.88 124 ALA A O 1
ATOM 968 N N . LYS A 1 125 ? -22.016 1.979 -11.648 1 96.81 125 LYS A N 1
ATOM 969 C CA . LYS A 1 125 ? -20.656 1.464 -11.617 1 96.81 125 LYS A CA 1
ATOM 970 C C . LYS A 1 125 ? -20.422 0.453 -12.742 1 96.81 125 LYS A C 1
ATOM 972 O O . LYS A 1 125 ? -19.328 0.398 -13.32 1 96.81 125 LYS A O 1
ATOM 977 N N . GLU A 1 126 ? -21.406 -0.409 -12.977 1 98.25 126 GLU A N 1
ATOM 978 C CA . GLU A 1 126 ? -21.297 -1.454 -13.984 1 98.25 126 GLU A CA 1
ATOM 979 C C . GLU A 1 126 ? -22.562 -1.532 -14.836 1 98.25 126 GLU A C 1
ATOM 981 O O . GLU A 1 126 ? -23.391 -2.424 -14.648 1 98.25 126 GLU A O 1
ATOM 986 N N . PRO A 1 127 ? -22.656 -0.708 -15.852 1 97.94 127 PRO A N 1
ATOM 987 C CA . PRO A 1 127 ? -23.875 -0.633 -16.672 1 97.94 127 PRO A CA 1
ATOM 988 C C . PRO A 1 127 ? -24.172 -1.932 -17.422 1 97.94 127 PRO A C 1
ATOM 990 O O . PRO A 1 127 ? -25.328 -2.234 -17.719 1 97.94 127 PRO A O 1
ATOM 993 N N . ALA A 1 128 ? -23.109 -2.688 -17.688 1 98.38 128 ALA A N 1
ATOM 994 C CA . ALA A 1 128 ? -23.266 -3.879 -18.531 1 98.38 128 ALA A CA 1
ATOM 995 C C . ALA A 1 128 ? -23.594 -5.102 -17.672 1 98.38 128 ALA A C 1
ATOM 997 O O . ALA A 1 128 ? -23.781 -6.199 -18.203 1 98.38 128 ALA A O 1
ATOM 998 N N . ALA A 1 129 ? -23.688 -4.945 -16.328 1 98.69 129 ALA A N 1
ATOM 999 C CA . ALA A 1 129 ? -24.016 -6.066 -15.461 1 98.69 129 ALA A CA 1
ATOM 1000 C C . ALA A 1 129 ? -25.422 -6.602 -15.773 1 98.69 129 ALA A C 1
ATOM 1002 O O . ALA A 1 129 ? -26.266 -5.871 -16.281 1 98.69 129 ALA A O 1
ATOM 1003 N N . CYS A 1 130 ? -25.641 -7.863 -15.469 1 98.62 130 CYS A N 1
ATOM 1004 C CA . CYS A 1 130 ? -26.953 -8.484 -15.711 1 98.62 130 CYS A CA 1
ATOM 1005 C C . CYS A 1 130 ? -28.062 -7.684 -15.055 1 98.62 130 CYS A C 1
ATOM 1007 O O . CYS A 1 130 ? -27.875 -7.145 -13.961 1 98.62 130 CYS A O 1
ATOM 1009 N N . PRO A 1 131 ? -29.219 -7.574 -15.672 1 97.88 131 PRO A N 1
ATOM 1010 C CA . PRO A 1 131 ? -30.328 -6.797 -15.117 1 97.88 131 PRO A CA 1
ATOM 1011 C C . PRO A 1 131 ? -30.984 -7.48 -13.93 1 97.88 131 PRO A C 1
ATOM 1013 O O . PRO A 1 131 ? -30.781 -8.68 -13.711 1 97.88 131 PRO A O 1
ATOM 1016 N N . GLY A 1 132 ? -31.688 -6.719 -13.18 1 97.31 132 GLY A N 1
ATOM 1017 C CA . GLY A 1 132 ? -32.562 -7.258 -12.156 1 97.31 132 GLY A CA 1
ATOM 1018 C C . GLY A 1 132 ? -31.891 -7.434 -10.812 1 97.31 132 GLY A C 1
ATOM 1019 O O . GLY A 1 132 ? -32.406 -8.102 -9.922 1 97.31 132 GLY A O 1
ATOM 1020 N N . VAL A 1 133 ? -30.688 -6.891 -10.703 1 97.12 133 VAL A N 1
ATOM 1021 C CA . VAL A 1 133 ? -30.016 -6.957 -9.406 1 97.12 133 VAL A CA 1
ATOM 1022 C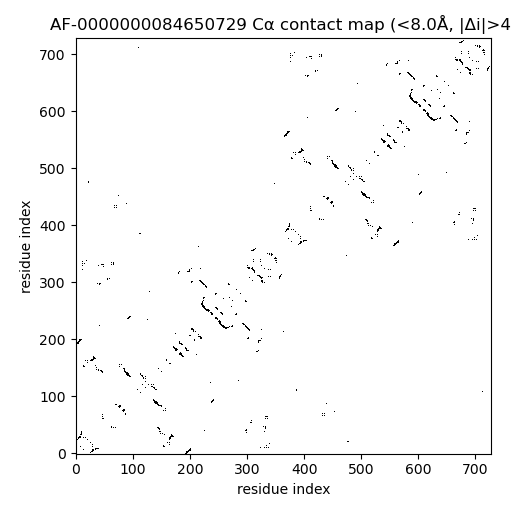 C . VAL A 1 133 ? -30.359 -5.719 -8.586 1 97.12 133 VAL A C 1
ATOM 1024 O O . VAL A 1 133 ? -30.031 -4.598 -8.969 1 97.12 133 VAL A O 1
ATOM 1027 N N . ASP A 1 134 ? -30.969 -5.926 -7.449 1 96.75 134 ASP A N 1
ATOM 1028 C CA . ASP A 1 134 ? -31.484 -4.805 -6.668 1 96.75 134 ASP A CA 1
ATOM 1029 C C . ASP A 1 134 ? -30.516 -4.422 -5.555 1 96.75 134 ASP A C 1
ATOM 1031 O O . ASP A 1 134 ? -30.594 -3.322 -5 1 96.75 134 ASP A O 1
ATOM 1035 N N . GLN A 1 135 ? -29.734 -5.422 -5.195 1 97.31 135 GLN A N 1
ATOM 1036 C CA . GLN A 1 135 ? -28.781 -5.199 -4.109 1 97.31 135 GLN A CA 1
ATOM 1037 C C . GLN A 1 135 ? -27.484 -5.965 -4.348 1 97.31 135 GLN A C 1
ATOM 1039 O O . GLN A 1 135 ? -27.5 -7.059 -4.91 1 97.31 135 GLN A O 1
ATOM 1044 N N . ALA A 1 136 ? -26.328 -5.391 -3.941 1 98.38 136 ALA A N 1
ATOM 1045 C CA . ALA A 1 136 ? -25.016 -6.004 -4.035 1 98.38 136 ALA A CA 1
ATOM 1046 C C . ALA A 1 136 ? -24.094 -5.496 -2.932 1 98.38 136 ALA A C 1
ATOM 1048 O O . ALA A 1 136 ? -24.406 -4.527 -2.242 1 98.38 136 ALA A O 1
ATOM 1049 N N . LEU A 1 137 ? -23.031 -6.191 -2.648 1 98.31 137 LEU A N 1
ATOM 1050 C CA . LEU A 1 137 ? -21.938 -5.652 -1.841 1 98.31 137 LEU A CA 1
ATOM 1051 C C . LEU A 1 137 ? -20.906 -4.961 -2.717 1 98.31 137 LEU A C 1
ATOM 1053 O O . LEU A 1 137 ? -20.609 -5.422 -3.822 1 98.31 137 LEU A O 1
ATOM 1057 N N . TRP A 1 138 ? -20.406 -3.859 -2.246 1 97.69 138 TRP A N 1
ATOM 1058 C CA . TRP A 1 138 ? -19.422 -3.051 -2.951 1 97.69 138 TRP A CA 1
ATOM 1059 C C . TRP A 1 138 ? -18.141 -2.906 -2.127 1 97.69 138 TRP A C 1
ATOM 1061 O O . TRP A 1 138 ? -18.188 -2.453 -0.981 1 97.69 138 TRP A O 1
ATOM 1071 N N . MET A 1 139 ? -17.047 -3.34 -2.654 1 97.12 139 MET A N 1
ATOM 1072 C CA . MET A 1 139 ? -15.711 -3.158 -2.084 1 97.12 139 MET A CA 1
ATOM 1073 C C . MET A 1 139 ? -14.867 -2.225 -2.947 1 97.12 139 MET A C 1
ATOM 1075 O O . MET A 1 139 ? -14.312 -2.646 -3.961 1 97.12 139 MET A O 1
ATOM 1079 N N . PRO A 1 140 ? -14.602 -1.026 -2.492 1 96.19 140 PRO A N 1
ATOM 1080 C CA . PRO A 1 140 ? -13.961 -0.032 -3.357 1 96.19 140 PRO A CA 1
ATOM 1081 C C . PRO A 1 140 ? -12.453 -0.242 -3.486 1 96.19 140 PRO A C 1
ATOM 1083 O O . PRO A 1 140 ? -11.828 0.312 -4.391 1 96.19 140 PRO A O 1
ATOM 1086 N N . THR A 1 141 ? -11.82 -1.062 -2.662 1 94.5 141 THR A N 1
ATOM 1087 C CA . THR A 1 141 ? -10.359 -1.082 -2.596 1 94.5 141 THR A CA 1
ATOM 1088 C C . THR A 1 141 ? -9.805 -2.266 -3.377 1 94.5 141 THR A C 1
ATOM 1090 O O . THR A 1 141 ? -8.586 -2.398 -3.525 1 94.5 141 THR A O 1
ATOM 1093 N N . LEU A 1 142 ? -10.672 -3.092 -3.92 1 96 142 LEU A N 1
ATOM 1094 C CA . LEU A 1 142 ? -10.156 -4.246 -4.645 1 96 142 LEU A CA 1
ATOM 1095 C C . LEU A 1 142 ? -9.414 -3.812 -5.91 1 96 142 LEU A C 1
ATOM 1097 O O . LEU A 1 142 ? -9.922 -2.988 -6.676 1 96 142 LEU A O 1
ATOM 1101 N N . GLY A 1 143 ? -8.195 -4.398 -6 1 95.75 143 GLY A N 1
ATOM 1102 C CA . GLY A 1 143 ? -7.426 -4.191 -7.215 1 95.75 143 GLY A CA 1
ATOM 1103 C C . GLY A 1 143 ? -7.152 -5.48 -7.973 1 95.75 143 GLY A C 1
ATOM 1104 O O . GLY A 1 143 ? -7.406 -6.57 -7.461 1 95.75 143 GLY A O 1
ATOM 1105 N N . SER A 1 144 ? -6.781 -5.305 -9.18 1 97.5 144 SER A N 1
ATOM 1106 C CA . SER A 1 144 ? -6.301 -6.391 -10.031 1 97.5 144 SER A CA 1
ATOM 1107 C C . SER A 1 144 ? -5.051 -5.977 -10.805 1 97.5 144 SER A C 1
ATOM 1109 O O . SER A 1 144 ? -4.758 -4.785 -10.93 1 97.5 144 SER A O 1
ATOM 1111 N N . ILE A 1 145 ? -4.32 -6.961 -11.203 1 97.94 145 ILE A N 1
ATOM 1112 C CA . ILE A 1 145 ? -3.068 -6.742 -11.922 1 97.94 145 ILE A CA 1
ATOM 1113 C C . ILE A 1 145 ? -3.004 -7.664 -13.141 1 97.94 145 ILE A C 1
ATOM 1115 O O . ILE A 1 145 ? -3.637 -8.719 -13.156 1 97.94 145 ILE A O 1
ATOM 1119 N N . ARG A 1 146 ? -2.359 -7.176 -14.156 1 98.06 146 ARG A N 1
ATOM 1120 C CA . ARG A 1 146 ? -2.139 -8.016 -15.328 1 98.06 146 ARG A CA 1
ATOM 1121 C C . ARG A 1 146 ? -0.916 -8.906 -15.141 1 98.06 146 ARG A C 1
ATOM 1123 O O . ARG A 1 146 ? 0.206 -8.5 -15.453 1 98.06 146 ARG A O 1
ATOM 1130 N N . ASN A 1 147 ? -1.154 -10.102 -14.781 1 96.81 147 ASN A N 1
ATOM 1131 C CA . ASN A 1 147 ? -0.093 -10.938 -14.227 1 96.81 147 ASN A CA 1
ATOM 1132 C C . ASN A 1 147 ? 0.977 -11.25 -15.273 1 96.81 147 ASN A C 1
ATOM 1134 O O . ASN A 1 147 ? 2.168 -11.266 -14.961 1 96.81 147 ASN A O 1
ATOM 1138 N N . PRO A 1 148 ? 0.602 -11.445 -16.562 1 97.56 148 PRO A N 1
ATOM 1139 C CA . PRO A 1 148 ? 1.71 -11.617 -17.5 1 97.56 148 PRO A CA 1
ATOM 1140 C C . PRO A 1 148 ? 2.633 -10.398 -17.562 1 97.56 148 PRO A C 1
ATOM 1142 O O . PRO A 1 148 ? 3.852 -10.547 -17.656 1 97.56 148 PRO A O 1
ATOM 1145 N N . ARG A 1 149 ? 2.092 -9.25 -17.5 1 98.25 149 ARG A N 1
ATOM 1146 C CA . ARG A 1 149 ? 2.895 -8.039 -17.531 1 98.25 149 ARG A CA 1
ATOM 1147 C C . ARG A 1 149 ? 3.686 -7.879 -16.234 1 98.25 149 ARG A C 1
ATOM 1149 O O . ARG A 1 149 ? 4.824 -7.402 -16.25 1 98.25 149 ARG A O 1
ATOM 1156 N N . LEU A 1 150 ? 3.062 -8.219 -15.133 1 98.69 150 LEU A N 1
ATOM 1157 C CA . LEU A 1 150 ? 3.785 -8.227 -13.867 1 98.69 150 LEU A CA 1
ATOM 1158 C C . LEU A 1 150 ? 5.031 -9.102 -13.953 1 98.69 150 LEU A C 1
ATOM 1160 O O . LEU A 1 150 ? 6.121 -8.68 -13.57 1 98.69 150 LEU A O 1
ATOM 1164 N N . MET A 1 151 ? 4.871 -10.297 -14.484 1 98.75 151 MET A N 1
ATOM 1165 C CA . MET A 1 151 ? 5.992 -11.227 -14.594 1 98.75 151 MET A CA 1
ATOM 1166 C C . MET A 1 151 ? 7.062 -10.688 -15.531 1 98.75 151 MET A C 1
ATOM 1168 O O . MET A 1 151 ? 8.258 -10.836 -15.273 1 98.75 151 MET A O 1
ATOM 1172 N N . GLN A 1 152 ? 6.598 -10.07 -16.609 1 98.62 152 GLN A N 1
ATOM 1173 C CA . GLN A 1 152 ? 7.547 -9.453 -17.531 1 98.62 152 GLN A CA 1
ATOM 1174 C C . GLN A 1 152 ? 8.344 -8.352 -16.844 1 98.62 152 GLN A C 1
ATOM 1176 O O . GLN A 1 152 ? 9.57 -8.273 -17 1 98.62 152 GLN A O 1
ATOM 1181 N N . ALA A 1 153 ? 7.66 -7.531 -16.094 1 98.75 153 ALA A N 1
ATOM 1182 C CA . ALA A 1 153 ? 8.312 -6.43 -15.391 1 98.75 153 ALA A CA 1
ATOM 1183 C C . ALA A 1 153 ? 9.297 -6.945 -14.352 1 98.75 153 ALA A C 1
ATOM 1185 O O . ALA A 1 153 ? 10.414 -6.43 -14.234 1 98.75 153 ALA A O 1
ATOM 1186 N N . LEU A 1 154 ? 8.906 -7.961 -13.594 1 98.81 154 LEU A N 1
ATOM 1187 C CA . LEU A 1 154 ? 9.781 -8.57 -12.594 1 98.81 154 LEU A CA 1
ATOM 1188 C C . LEU A 1 154 ? 11.031 -9.148 -13.25 1 98.81 154 LEU A C 1
ATOM 1190 O O . LEU A 1 154 ? 12.148 -8.906 -12.789 1 98.81 154 LEU A O 1
ATOM 1194 N N . ARG A 1 155 ? 10.805 -9.859 -14.297 1 98.62 155 ARG A N 1
ATOM 1195 C CA . ARG A 1 155 ? 11.93 -10.461 -15.008 1 98.62 155 ARG A CA 1
ATOM 1196 C C . ARG A 1 155 ? 12.891 -9.398 -15.523 1 98.62 155 ARG A C 1
ATOM 1198 O O . ARG A 1 155 ? 14.102 -9.516 -15.344 1 98.62 155 ARG A O 1
ATOM 1205 N N . ALA A 1 156 ? 12.336 -8.406 -16.141 1 98.62 156 ALA A N 1
ATOM 1206 C CA . ALA A 1 156 ? 13.148 -7.324 -16.672 1 98.62 156 ALA A CA 1
ATOM 1207 C C . ALA A 1 156 ? 13.969 -6.656 -15.57 1 98.62 156 ALA A C 1
ATOM 1209 O O . ALA A 1 156 ? 15.156 -6.359 -15.766 1 98.62 156 ALA A O 1
ATOM 1210 N N . ARG A 1 157 ? 13.391 -6.43 -14.469 1 98.44 157 ARG A N 1
ATOM 1211 C CA . ARG A 1 157 ? 14.094 -5.805 -13.352 1 98.44 157 ARG A CA 1
ATOM 1212 C C . ARG A 1 157 ? 15.234 -6.684 -12.859 1 98.44 157 ARG A C 1
ATOM 1214 O O . ARG A 1 157 ? 16.344 -6.199 -12.648 1 98.44 157 ARG A O 1
ATOM 1221 N N . LEU A 1 158 ? 14.938 -7.926 -12.711 1 98.62 158 LEU A N 1
ATOM 1222 C CA . LEU A 1 158 ? 15.922 -8.867 -12.18 1 98.62 158 LEU A CA 1
ATOM 1223 C C . LEU A 1 158 ? 17.078 -9.039 -13.156 1 98.62 158 LEU A C 1
ATOM 1225 O O . LEU A 1 158 ? 18.234 -9.164 -12.734 1 98.62 158 LEU A O 1
ATOM 1229 N N . ASP A 1 159 ? 16.766 -9 -14.438 1 97.88 159 ASP A N 1
ATOM 1230 C CA . ASP A 1 159 ? 17.812 -9.133 -15.461 1 97.88 159 ASP A CA 1
ATOM 1231 C C . ASP A 1 159 ? 18.828 -8.008 -15.352 1 97.88 159 ASP A C 1
ATOM 1233 O O . ASP A 1 159 ? 20 -8.188 -15.703 1 97.88 159 ASP A O 1
ATOM 1237 N N . ASN A 1 160 ? 18.453 -6.918 -14.836 1 95.12 160 ASN A N 1
ATOM 1238 C CA . ASN A 1 160 ? 19.312 -5.738 -14.773 1 95.12 160 ASN A CA 1
ATOM 1239 C C . ASN A 1 160 ? 19.984 -5.609 -13.414 1 95.12 160 ASN A C 1
ATOM 1241 O O . ASN A 1 160 ? 20.641 -4.602 -13.133 1 95.12 160 ASN A O 1
ATOM 1245 N N . MET A 1 161 ? 19.875 -6.617 -12.594 1 95.69 161 MET A N 1
ATOM 1246 C CA . MET A 1 161 ? 20.5 -6.582 -11.281 1 95.69 161 MET A CA 1
ATOM 1247 C C . MET A 1 161 ? 21.766 -7.441 -11.258 1 95.69 161 MET A C 1
ATOM 1249 O O . MET A 1 161 ? 21.703 -8.648 -11.492 1 95.69 161 MET A O 1
ATOM 1253 N N . PRO A 1 162 ? 22.938 -6.859 -10.945 1 92.56 162 PRO A N 1
ATOM 1254 C CA . PRO A 1 162 ? 24.203 -7.59 -11.031 1 92.56 162 PRO A CA 1
ATOM 1255 C C . PRO A 1 162 ? 24.25 -8.797 -10.094 1 92.56 162 PRO A C 1
ATOM 1257 O O . PRO A 1 162 ? 24.938 -9.781 -10.383 1 92.56 162 PRO A O 1
ATOM 1260 N N . GLY A 1 163 ? 23.531 -8.844 -9.062 1 95.12 163 GLY A N 1
ATOM 1261 C CA . GLY A 1 163 ? 23.594 -9.938 -8.102 1 95.12 163 GLY A CA 1
ATOM 1262 C C . GLY A 1 163 ? 22.609 -11.055 -8.414 1 95.12 163 GLY A C 1
ATOM 1263 O O . GLY A 1 163 ? 22.5 -12.016 -7.645 1 95.12 163 GLY A O 1
ATOM 1264 N N . VAL A 1 164 ? 22 -11.031 -9.648 1 98.38 164 VAL A N 1
ATOM 1265 C CA . VAL A 1 164 ? 20.938 -12 -9.945 1 98.38 164 VAL A CA 1
ATOM 1266 C C . VAL A 1 164 ? 21.297 -12.789 -11.203 1 98.38 164 VAL A C 1
ATOM 1268 O O . VAL A 1 164 ? 21.734 -12.211 -12.203 1 98.38 164 VAL A O 1
ATOM 1271 N N . SER A 1 165 ? 21.234 -14.062 -11.148 1 98.25 165 SER A N 1
ATOM 1272 C CA . SER A 1 165 ? 21.312 -14.961 -12.297 1 98.25 165 SER A CA 1
ATOM 1273 C C . SER A 1 165 ? 20.047 -15.797 -12.445 1 98.25 165 SER A C 1
ATOM 1275 O O . SER A 1 165 ? 19.562 -16.375 -11.469 1 98.25 165 SER A O 1
ATOM 1277 N N . ILE A 1 166 ? 19.531 -15.836 -13.648 1 98.5 166 ILE A N 1
ATOM 1278 C CA . ILE A 1 166 ? 18.328 -16.625 -13.914 1 98.5 166 ILE A CA 1
ATOM 1279 C C . ILE A 1 166 ? 18.625 -17.703 -14.953 1 98.5 166 ILE A C 1
ATOM 1281 O O . ILE A 1 166 ? 19.016 -17.391 -16.078 1 98.5 166 ILE A O 1
ATOM 1285 N N . LEU A 1 167 ? 18.469 -18.922 -14.516 1 98.44 167 LEU A N 1
ATOM 1286 C CA . LEU A 1 167 ? 18.672 -20.078 -15.383 1 98.44 167 LEU A CA 1
ATOM 1287 C C . LEU A 1 167 ? 17.328 -20.688 -15.805 1 98.44 167 LEU A C 1
ATOM 1289 O O . LEU A 1 167 ? 16.703 -21.422 -15.047 1 98.44 167 LEU A O 1
ATOM 1293 N N . GLU A 1 168 ? 16.891 -20.422 -17.031 1 98.56 168 GLU A N 1
ATOM 1294 C CA . GLU A 1 168 ? 15.688 -21 -17.609 1 98.56 168 GLU A CA 1
ATOM 1295 C C . GLU A 1 168 ? 16 -22.281 -18.375 1 98.56 168 GLU A C 1
ATOM 1297 O O . GLU A 1 168 ? 17.156 -22.547 -18.703 1 98.56 168 GLU A O 1
ATOM 1302 N N . GLY A 1 169 ? 14.906 -23.047 -18.609 1 98.44 169 GLY A N 1
ATOM 1303 C CA . GLY A 1 169 ? 15.141 -24.312 -19.266 1 98.44 169 GLY A CA 1
ATOM 1304 C C . GLY A 1 169 ? 16.047 -25.234 -18.469 1 98.44 169 GLY A C 1
ATOM 1305 O O . GLY A 1 169 ? 16.797 -26.031 -19.047 1 98.44 169 GLY A O 1
ATOM 1306 N N . CYS A 1 170 ? 16.109 -25.094 -17.188 1 98.25 170 CYS A N 1
ATOM 1307 C CA . CYS A 1 170 ? 17.016 -25.797 -16.297 1 98.25 170 CYS A CA 1
ATOM 1308 C C . CYS A 1 170 ? 16.25 -26.609 -15.258 1 98.25 170 CYS A C 1
ATOM 1310 O O . CYS A 1 170 ? 15.711 -26.047 -14.305 1 98.25 170 CYS A O 1
ATOM 1312 N N . ASP A 1 171 ? 16.266 -27.891 -15.359 1 97.75 171 ASP A N 1
ATOM 1313 C CA . ASP A 1 171 ? 15.523 -28.781 -14.477 1 97.75 171 ASP A CA 1
ATOM 1314 C C . ASP A 1 171 ? 16.359 -29.172 -13.25 1 97.75 171 ASP A C 1
ATOM 1316 O O . ASP A 1 171 ? 17.531 -29.516 -13.383 1 97.75 171 ASP A O 1
ATOM 1320 N N . VAL A 1 172 ? 15.758 -29.062 -12.117 1 98.44 172 VAL A N 1
ATOM 1321 C CA . VAL A 1 172 ? 16.391 -29.609 -10.922 1 98.44 172 VAL A CA 1
ATOM 1322 C C . VAL A 1 172 ? 16.172 -31.125 -10.867 1 98.44 172 VAL A C 1
ATOM 1324 O O . VAL A 1 172 ? 15.039 -31.594 -10.938 1 98.44 172 VAL A O 1
ATOM 1327 N N . THR A 1 173 ? 17.281 -31.844 -10.68 1 97.88 173 THR A N 1
ATOM 1328 C CA . THR A 1 173 ? 17.156 -33.312 -10.742 1 97.88 173 THR A CA 1
ATOM 1329 C C . THR A 1 173 ? 17.484 -33.938 -9.391 1 97.88 173 THR A C 1
ATOM 1331 O O . THR A 1 173 ? 17.094 -35.062 -9.117 1 97.88 173 THR A O 1
ATOM 1334 N N . ALA A 1 174 ? 18.266 -33.219 -8.586 1 97.44 174 ALA A N 1
ATOM 1335 C CA . ALA A 1 174 ? 18.609 -33.75 -7.262 1 97.44 174 ALA A CA 1
ATOM 1336 C C . ALA A 1 174 ? 19.125 -32.625 -6.355 1 97.44 174 ALA A C 1
ATOM 1338 O O . ALA A 1 174 ? 19.5 -31.547 -6.836 1 97.44 174 ALA A O 1
ATOM 1339 N N . MET A 1 175 ? 19.031 -32.875 -5.102 1 96.88 175 MET A N 1
ATOM 1340 C CA . MET A 1 175 ? 19.672 -32.031 -4.09 1 96.88 175 MET A CA 1
ATOM 1341 C C . MET A 1 175 ? 20.781 -32.812 -3.373 1 96.88 175 MET A C 1
ATOM 1343 O O . MET A 1 175 ? 20.531 -33.844 -2.758 1 96.88 175 MET A O 1
ATOM 1347 N N . VAL A 1 176 ? 21.953 -32.25 -3.484 1 96.69 176 VAL A N 1
ATOM 1348 C CA . VAL A 1 176 ? 23.109 -32.875 -2.826 1 96.69 176 VAL A CA 1
ATOM 1349 C C . VAL A 1 176 ? 23.219 -32.344 -1.396 1 96.69 176 VAL A C 1
ATOM 1351 O O . VAL A 1 176 ? 23.312 -31.141 -1.18 1 96.69 176 VAL A O 1
ATOM 1354 N N . SER A 1 177 ? 23.172 -33.25 -0.485 1 95.69 177 SER A N 1
ATOM 1355 C CA . SER A 1 177 ? 23.188 -32.812 0.907 1 95.69 177 SER A CA 1
ATOM 1356 C C . SER A 1 177 ? 24.328 -33.469 1.678 1 95.69 177 SER A C 1
ATOM 1358 O O . SER A 1 177 ? 24.797 -34.531 1.306 1 95.69 177 SER A O 1
ATOM 1360 N N . GLU A 1 178 ? 24.844 -32.75 2.578 1 94.25 178 GLU A N 1
ATOM 1361 C CA . GLU A 1 178 ? 25.734 -33.219 3.635 1 94.25 178 GLU A CA 1
ATOM 1362 C C . GLU A 1 178 ? 25.172 -32.906 5.016 1 94.25 178 GLU A C 1
ATOM 1364 O O . GLU A 1 178 ? 24.984 -31.719 5.367 1 94.25 178 GLU A O 1
ATOM 1369 N N . ARG A 1 179 ? 24.891 -33.969 5.812 1 90.06 179 ARG A N 1
ATOM 1370 C CA . ARG A 1 179 ? 24.203 -33.844 7.094 1 90.06 179 ARG A CA 1
ATOM 1371 C C . ARG A 1 179 ? 22.906 -33.062 6.945 1 90.06 179 ARG A C 1
ATOM 1373 O O . ARG A 1 179 ? 22.062 -33.406 6.105 1 90.06 179 ARG A O 1
ATOM 1380 N N . GLN A 1 180 ? 22.625 -32.031 7.383 1 94.88 180 GLN A N 1
ATOM 1381 C CA . GLN A 1 180 ? 21.375 -31.297 7.395 1 94.88 180 GLN A CA 1
ATOM 1382 C C . GLN A 1 180 ? 21.5 -30 6.594 1 94.88 180 GLN A C 1
ATOM 1384 O O . GLN A 1 180 ? 20.781 -29.031 6.863 1 94.88 180 GLN A O 1
ATOM 1389 N N . ARG A 1 181 ? 22.375 -30.219 5.543 1 97.19 181 ARG A N 1
ATOM 1390 C CA . ARG A 1 181 ? 22.578 -29.047 4.695 1 97.19 181 ARG A CA 1
ATOM 1391 C C . ARG A 1 181 ? 22.594 -29.438 3.219 1 97.19 181 ARG A C 1
ATOM 1393 O O . ARG A 1 181 ? 23.219 -30.422 2.844 1 97.19 181 ARG A O 1
ATOM 1400 N N . VAL A 1 182 ? 21.875 -28.719 2.471 1 97.38 182 VAL A N 1
ATOM 1401 C CA . VAL A 1 182 ? 22 -28.828 1.021 1 97.38 182 VAL A CA 1
ATOM 1402 C C . VAL A 1 182 ? 23.234 -28.094 0.537 1 97.38 182 VAL A C 1
ATOM 1404 O O . VAL A 1 182 ? 23.359 -26.875 0.726 1 97.38 182 VAL A O 1
ATOM 1407 N N . VAL A 1 183 ? 24.141 -28.75 -0.076 1 95.75 183 VAL A N 1
ATOM 1408 C CA . VAL A 1 183 ? 25.391 -28.109 -0.448 1 95.75 183 VAL A CA 1
ATOM 1409 C C . VAL A 1 183 ? 25.375 -27.766 -1.937 1 95.75 183 VAL A C 1
ATOM 1411 O O . VAL A 1 183 ? 26.141 -26.922 -2.395 1 95.75 183 VAL A O 1
ATOM 1414 N N . ALA A 1 184 ? 24.453 -28.5 -2.682 1 96.25 184 ALA A N 1
ATOM 1415 C CA . ALA A 1 184 ? 24.328 -28.188 -4.105 1 96.25 184 ALA A CA 1
ATOM 1416 C C . ALA A 1 184 ? 23.016 -28.688 -4.676 1 96.25 184 ALA A C 1
ATOM 1418 O O . ALA A 1 184 ? 22.406 -29.609 -4.117 1 96.25 184 ALA A O 1
ATOM 1419 N N . ILE A 1 185 ? 22.625 -28.047 -5.781 1 97.94 185 ILE A N 1
ATOM 1420 C CA . ILE A 1 185 ? 21.484 -28.484 -6.574 1 97.94 185 ILE A CA 1
ATOM 1421 C C . ILE A 1 185 ? 21.953 -29.031 -7.91 1 97.94 185 ILE A C 1
ATOM 1423 O O . ILE A 1 185 ? 22.672 -28.359 -8.656 1 97.94 185 ILE A O 1
ATOM 1427 N N . GLU A 1 186 ? 21.625 -30.297 -8.133 1 98.06 186 GLU A N 1
ATOM 1428 C CA . GLU A 1 186 ? 21.891 -30.875 -9.445 1 98.06 186 GLU A CA 1
ATOM 1429 C C . GLU A 1 186 ? 20.812 -30.484 -10.453 1 98.06 186 GLU A C 1
ATOM 1431 O O . GLU A 1 186 ? 19.625 -30.578 -10.164 1 98.06 186 GLU A O 1
ATOM 1436 N N . THR A 1 187 ? 21.25 -29.938 -11.617 1 98 187 THR A N 1
ATOM 1437 C CA . THR A 1 187 ? 20.312 -29.531 -12.648 1 98 187 THR A CA 1
ATOM 1438 C C . THR A 1 187 ? 20.703 -30.141 -14 1 98 187 THR A C 1
ATOM 1440 O O . THR A 1 187 ? 21.75 -30.766 -14.125 1 98 187 THR A O 1
ATOM 1443 N N . SER A 1 188 ? 19.828 -29.969 -14.977 1 98 188 SER A N 1
ATOM 1444 C CA . SER A 1 188 ? 20.078 -30.406 -16.344 1 98 188 SER A CA 1
ATOM 1445 C C . SER A 1 188 ? 21.219 -29.625 -16.984 1 98 188 SER A C 1
ATOM 1447 O O . SER A 1 188 ? 21.734 -30 -18.031 1 98 188 SER A O 1
ATOM 1449 N N . GLN A 1 189 ? 21.641 -28.516 -16.344 1 97.25 189 GLN A N 1
ATOM 1450 C CA . GLN A 1 189 ? 22.703 -27.688 -16.906 1 97.25 189 GLN A CA 1
ATOM 1451 C C . GLN A 1 189 ? 23.938 -27.672 -16.016 1 97.25 189 GLN A C 1
ATOM 1453 O O . GLN A 1 189 ? 24.828 -26.844 -16.172 1 97.25 189 GLN A O 1
ATOM 1458 N N . GLY A 1 190 ? 23.953 -28.578 -15.031 1 96.56 190 GLY A N 1
ATOM 1459 C CA . GLY A 1 190 ? 25.109 -28.672 -14.148 1 96.56 190 GLY A CA 1
ATOM 1460 C C . GLY A 1 190 ? 24.766 -28.406 -12.695 1 96.56 190 GLY A C 1
ATOM 1461 O O . GLY A 1 190 ? 23.594 -28.172 -12.359 1 96.56 190 GLY A O 1
ATOM 1462 N N . ARG A 1 191 ? 25.766 -28.469 -11.93 1 96.69 191 ARG A N 1
ATOM 1463 C CA . ARG A 1 191 ? 25.609 -28.328 -10.484 1 96.69 191 ARG A CA 1
ATOM 1464 C C . ARG A 1 191 ? 25.703 -26.859 -10.078 1 96.69 191 ARG A C 1
ATOM 1466 O O . ARG A 1 191 ? 26.531 -26.109 -10.602 1 96.69 191 ARG A O 1
ATOM 1473 N N . VAL A 1 192 ? 24.766 -26.438 -9.234 1 97.19 192 VAL A N 1
ATOM 1474 C CA . VAL A 1 192 ? 24.766 -25.078 -8.695 1 97.19 192 VAL A CA 1
ATOM 1475 C C . VAL A 1 192 ? 24.984 -25.125 -7.188 1 97.19 192 VAL A C 1
ATOM 1477 O O . VAL A 1 192 ? 24.188 -25.688 -6.449 1 97.19 192 VAL A O 1
ATOM 1480 N N . ALA A 1 193 ? 26.078 -24.562 -6.695 1 96.06 193 ALA A N 1
ATOM 1481 C CA . ALA A 1 193 ? 26.359 -24.484 -5.266 1 96.06 193 ALA A CA 1
ATOM 1482 C C . ALA A 1 193 ? 25.609 -23.328 -4.613 1 96.06 193 ALA A C 1
ATOM 1484 O O . ALA A 1 193 ? 25.359 -22.297 -5.246 1 96.06 193 ALA A O 1
ATOM 1485 N N . ALA A 1 194 ? 25.156 -23.578 -3.449 1 92.12 194 ALA A N 1
ATOM 1486 C CA . ALA A 1 194 ? 24.438 -22.516 -2.762 1 92.12 194 ALA A CA 1
ATOM 1487 C C . ALA A 1 194 ? 24.641 -22.609 -1.251 1 92.12 194 ALA A C 1
ATOM 1489 O O . ALA A 1 194 ? 24.812 -23.703 -0.702 1 92.12 194 ALA A O 1
ATOM 1490 N N . ASP A 1 195 ? 24.609 -21.438 -0.524 1 96.88 195 ASP A N 1
ATOM 1491 C CA . ASP A 1 195 ? 24.609 -21.375 0.934 1 96.88 195 ASP A CA 1
ATOM 1492 C C . ASP A 1 195 ? 23.203 -21.609 1.49 1 96.88 195 ASP A C 1
ATOM 1494 O O . ASP A 1 195 ? 23.047 -22.281 2.516 1 96.88 195 ASP A O 1
ATOM 1498 N N . GLN A 1 196 ? 22.188 -21.062 0.853 1 98.44 196 GLN A N 1
ATOM 1499 C CA . GLN A 1 196 ? 20.766 -21.203 1.187 1 98.44 196 GLN A CA 1
ATOM 1500 C C . GLN A 1 196 ? 19.953 -21.625 -0.036 1 98.44 196 GLN A C 1
ATOM 1502 O O . GLN A 1 196 ? 20.203 -21.156 -1.146 1 98.44 196 GLN A O 1
ATOM 1507 N N . VAL A 1 197 ? 19 -22.5 0.16 1 98.75 197 VAL A N 1
ATOM 1508 C CA . VAL A 1 197 ? 18.141 -22.969 -0.913 1 98.75 197 VAL A CA 1
ATOM 1509 C C . VAL A 1 197 ? 16.672 -22.656 -0.566 1 98.75 197 VAL A C 1
ATOM 1511 O O . VAL A 1 197 ? 16.219 -22.953 0.542 1 98.75 197 VAL A O 1
ATOM 1514 N N . VAL A 1 198 ? 15.93 -22.062 -1.469 1 98.88 198 VAL A N 1
ATOM 1515 C CA . VAL A 1 198 ? 14.516 -21.734 -1.282 1 98.88 198 VAL A CA 1
ATOM 1516 C C . VAL A 1 198 ? 13.68 -22.422 -2.361 1 98.88 198 VAL A C 1
ATOM 1518 O O . VAL A 1 198 ? 13.891 -22.188 -3.555 1 98.88 198 VAL A O 1
ATOM 1521 N N . ILE A 1 199 ? 12.734 -23.203 -1.942 1 98.88 199 ILE A N 1
ATOM 1522 C CA . ILE A 1 199 ? 11.844 -23.906 -2.871 1 98.88 199 ILE A CA 1
ATOM 1523 C C . ILE A 1 199 ? 10.57 -23.094 -3.068 1 98.88 199 ILE A C 1
ATOM 1525 O O . ILE A 1 199 ? 9.789 -22.906 -2.131 1 98.88 199 ILE A O 1
ATOM 1529 N N . CYS A 1 200 ? 10.367 -22.625 -4.297 1 98.75 200 CYS A N 1
ATOM 1530 C CA . CYS A 1 200 ? 9.188 -21.891 -4.75 1 98.75 200 CYS A CA 1
ATOM 1531 C C . CYS A 1 200 ? 8.578 -22.547 -5.988 1 98.75 200 CYS A C 1
ATOM 1533 O O . CYS A 1 200 ? 8.281 -21.859 -6.969 1 98.75 200 CYS A O 1
ATOM 1535 N N . GLY A 1 201 ? 8.352 -23.812 -5.938 1 98.25 201 GLY A N 1
ATOM 1536 C CA . GLY A 1 201 ? 8.047 -24.594 -7.129 1 98.25 201 GLY A CA 1
ATOM 1537 C C . GLY A 1 201 ? 6.566 -24.656 -7.438 1 98.25 201 GLY A C 1
ATOM 1538 O O . GLY A 1 201 ? 6.133 -25.453 -8.273 1 98.25 201 GLY A O 1
ATOM 1539 N N . GLY A 1 202 ? 5.723 -23.812 -6.766 1 97.88 202 GLY A N 1
ATOM 1540 C CA . GLY A 1 202 ? 4.289 -23.875 -7.008 1 97.88 202 GLY A CA 1
ATOM 1541 C C . GLY A 1 202 ? 3.711 -25.266 -6.84 1 97.88 202 GLY A C 1
ATOM 1542 O O . GLY A 1 202 ? 3.943 -25.922 -5.82 1 97.88 202 GLY A O 1
ATOM 1543 N N . ALA A 1 203 ? 3.002 -25.703 -7.828 1 98.19 203 ALA A N 1
ATOM 1544 C CA . ALA A 1 203 ? 2.324 -26.984 -7.789 1 98.19 203 ALA A CA 1
ATOM 1545 C C . ALA A 1 203 ? 3.33 -28.141 -7.723 1 98.19 203 ALA A C 1
ATOM 1547 O O . ALA A 1 203 ? 2.979 -29.25 -7.352 1 98.19 203 ALA A O 1
ATOM 1548 N N . TRP A 1 204 ? 4.59 -27.906 -8.047 1 98.5 204 TRP A N 1
ATOM 1549 C CA . TRP A 1 204 ? 5.617 -28.938 -8.125 1 98.5 204 TRP A CA 1
ATOM 1550 C C . TRP A 1 204 ? 6.477 -28.953 -6.867 1 98.5 204 TRP A C 1
ATOM 1552 O O . TRP A 1 204 ? 7.457 -29.688 -6.785 1 98.5 204 TRP A O 1
ATOM 1562 N N . SER A 1 205 ? 6.137 -28.109 -5.883 1 98.56 205 SER A N 1
ATOM 1563 C CA . SER A 1 205 ? 6.953 -27.969 -4.684 1 98.56 205 SER A CA 1
ATOM 1564 C C . SER A 1 205 ? 7.078 -29.281 -3.932 1 98.56 205 SER A C 1
ATOM 1566 O O . SER A 1 205 ? 8.133 -29.594 -3.385 1 98.56 205 SER A O 1
ATOM 1568 N N . ALA A 1 206 ? 5.992 -30.047 -3.904 1 98.38 206 ALA A N 1
ATOM 1569 C CA . ALA A 1 206 ? 6.031 -31.328 -3.223 1 98.38 206 ALA A CA 1
ATOM 1570 C C . ALA A 1 206 ? 7.062 -32.25 -3.863 1 98.38 206 ALA A C 1
ATOM 1572 O O . ALA A 1 206 ? 7.844 -32.906 -3.164 1 98.38 206 ALA A O 1
ATOM 1573 N N . GLN A 1 207 ? 7.102 -32.312 -5.176 1 98 207 GLN A N 1
ATOM 1574 C CA . GLN A 1 207 ? 8.055 -33.156 -5.902 1 98 207 GLN A CA 1
ATOM 1575 C C . GLN A 1 207 ? 9.484 -32.719 -5.633 1 98 207 GLN A C 1
ATOM 1577 O O . GLN A 1 207 ? 10.375 -33.562 -5.453 1 98 207 GLN A O 1
ATOM 1582 N N . LEU A 1 208 ? 9.703 -31.469 -5.602 1 98.19 208 LEU A N 1
ATOM 1583 C CA . LEU A 1 208 ? 11.031 -30.922 -5.344 1 98.19 208 LEU A CA 1
ATOM 1584 C C . LEU A 1 208 ? 11.5 -31.281 -3.936 1 98.19 208 LEU A C 1
ATOM 1586 O O . LEU A 1 208 ? 12.641 -31.703 -3.74 1 98.19 208 LEU A O 1
ATOM 1590 N N . LEU A 1 209 ? 10.617 -31.125 -2.945 1 97.94 209 LEU A N 1
ATOM 1591 C CA . LEU A 1 209 ? 10.992 -31.344 -1.552 1 97.94 209 LEU A CA 1
ATOM 1592 C C . LEU A 1 209 ? 11.18 -32.844 -1.274 1 97.94 209 LEU A C 1
ATOM 1594 O O . LEU A 1 209 ? 11.906 -33.219 -0.351 1 97.94 209 LEU A O 1
ATOM 1598 N N . GLU A 1 210 ? 10.516 -33.656 -2.084 1 97.25 210 GLU A N 1
ATOM 1599 C CA . GLU A 1 210 ? 10.711 -35.094 -1.958 1 97.25 210 GLU A CA 1
ATOM 1600 C C . GLU A 1 210 ? 12.164 -35.469 -2.189 1 97.25 210 GLU A C 1
ATOM 1602 O O . GLU A 1 210 ? 12.664 -36.438 -1.597 1 97.25 210 GLU A O 1
ATOM 1607 N N . MET A 1 211 ? 12.875 -34.75 -3.021 1 96.38 211 MET A N 1
ATOM 1608 C CA . MET A 1 211 ? 14.289 -35 -3.287 1 96.38 211 MET A CA 1
ATOM 1609 C C . MET A 1 211 ? 15.117 -34.812 -2.018 1 96.38 211 MET A C 1
ATOM 1611 O O . MET A 1 211 ? 16.234 -35.344 -1.926 1 96.38 211 MET A O 1
ATOM 1615 N N . ALA A 1 212 ? 14.594 -34.094 -1.074 1 95.62 212 ALA A N 1
ATOM 1616 C CA . ALA A 1 212 ? 15.266 -33.875 0.204 1 95.62 212 ALA A CA 1
ATOM 1617 C C . ALA A 1 212 ? 14.609 -34.719 1.312 1 95.62 212 ALA A C 1
ATOM 1619 O O . ALA A 1 212 ? 14.891 -34.5 2.494 1 95.62 212 ALA A O 1
ATOM 1620 N N . GLY A 1 213 ? 13.688 -35.531 0.958 1 95.06 213 GLY A N 1
ATOM 1621 C CA . GLY A 1 213 ? 13.047 -36.406 1.921 1 95.06 213 GLY A CA 1
ATOM 1622 C C . GLY A 1 213 ? 11.961 -35.719 2.727 1 95.06 213 GLY A C 1
ATOM 1623 O O . GLY A 1 213 ? 11.578 -36.188 3.799 1 95.06 213 GLY A O 1
ATOM 1624 N N . VAL A 1 214 ? 11.492 -34.562 2.287 1 96.38 214 VAL A N 1
ATOM 1625 C CA . VAL A 1 214 ? 10.438 -33.844 2.971 1 96.38 214 VAL A CA 1
ATOM 1626 C C . VAL A 1 214 ? 9.117 -34.031 2.234 1 96.38 214 VAL A C 1
ATOM 1628 O O . VAL A 1 214 ? 9.039 -33.812 1.02 1 96.38 214 VAL A O 1
ATOM 1631 N N . GLN A 1 215 ? 8.047 -34.469 2.918 1 97.56 215 GLN A N 1
ATOM 1632 C CA . GLN A 1 215 ? 6.723 -34.625 2.33 1 97.56 215 GLN A CA 1
ATOM 1633 C C . GLN A 1 215 ? 5.871 -33.375 2.562 1 97.56 215 GLN A C 1
ATOM 1635 O O . GLN A 1 215 ? 5.359 -33.156 3.664 1 97.56 215 GLN A O 1
ATOM 1640 N N . LEU A 1 216 ? 5.723 -32.594 1.563 1 98 216 LEU A N 1
ATOM 1641 C CA . LEU A 1 216 ? 4.941 -31.359 1.612 1 98 216 LEU A CA 1
ATOM 1642 C C . LEU A 1 216 ? 3.531 -31.578 1.084 1 98 216 LEU A C 1
ATOM 1644 O O . LEU A 1 216 ? 3.354 -32.062 -0.041 1 98 216 LEU A O 1
ATOM 1648 N N . PRO A 1 217 ? 2.494 -31.328 1.873 1 98.06 217 PRO A N 1
ATOM 1649 C CA . PRO A 1 217 ? 1.12 -31.531 1.411 1 98.06 217 PRO A CA 1
ATOM 1650 C C . PRO A 1 217 ? 0.628 -30.422 0.492 1 98.06 217 PRO A C 1
ATOM 1652 O O . PRO A 1 217 ? -0.38 -29.781 0.787 1 98.06 217 PRO A O 1
ATOM 1655 N N . VAL A 1 218 ? 1.299 -30.266 -0.61 1 98.31 218 VAL A N 1
ATOM 1656 C CA . VAL A 1 218 ? 0.928 -29.359 -1.698 1 98.31 218 VAL A CA 1
ATOM 1657 C C . VAL A 1 218 ? 0.623 -30.172 -2.957 1 98.31 218 VAL A C 1
ATOM 1659 O O . VAL A 1 218 ? 1.397 -31.047 -3.34 1 98.31 218 VAL A O 1
ATOM 1662 N N . ARG A 1 219 ? -0.542 -29.969 -3.475 1 98 219 ARG A N 1
ATOM 1663 C CA . ARG A 1 219 ? -0.977 -30.703 -4.652 1 98 219 ARG A CA 1
ATOM 1664 C C . ARG A 1 219 ? -1.467 -29.766 -5.746 1 98 219 ARG A C 1
ATOM 1666 O O . ARG A 1 219 ? -1.931 -28.656 -5.457 1 98 219 ARG A O 1
ATOM 1673 N N . PRO A 1 220 ? -1.35 -30.188 -7.027 1 98.44 220 PRO A N 1
ATOM 1674 C CA . PRO A 1 220 ? -1.904 -29.375 -8.117 1 98.44 220 PRO A CA 1
ATOM 1675 C C . PRO A 1 220 ? -3.432 -29.391 -8.141 1 98.44 220 PRO A C 1
ATOM 1677 O O . PRO A 1 220 ? -4.047 -30.438 -7.926 1 98.44 220 PRO A O 1
ATOM 1680 N N . VAL A 1 221 ? -4.008 -28.297 -8.273 1 98.5 221 VAL A N 1
ATOM 1681 C CA . VAL A 1 221 ? -5.441 -28.141 -8.508 1 98.5 221 VAL A CA 1
ATOM 1682 C C . VAL A 1 221 ? -5.676 -27.344 -9.789 1 98.5 221 VAL A C 1
ATOM 1684 O O . VAL A 1 221 ? -5.32 -26.172 -9.875 1 98.5 221 VAL A O 1
ATOM 1687 N N . LYS A 1 222 ? -6.277 -28 -10.703 1 98.44 222 LYS A N 1
ATOM 1688 C CA . LYS A 1 222 ? -6.438 -27.422 -12.031 1 98.44 222 LYS A CA 1
ATOM 1689 C C . LYS A 1 222 ? -7.57 -26.406 -12.062 1 98.44 222 LYS A C 1
ATOM 1691 O O . LYS A 1 222 ? -8.617 -26.609 -11.438 1 98.44 222 LYS A O 1
ATOM 1696 N N . GLY A 1 223 ? -7.328 -25.328 -12.734 1 97.94 223 GLY A N 1
ATOM 1697 C CA . GLY A 1 223 ? -8.352 -24.359 -13.086 1 97.94 223 GLY A CA 1
ATOM 1698 C C . GLY A 1 223 ? -8.297 -23.938 -14.547 1 97.94 223 GLY A C 1
ATOM 1699 O O . GLY A 1 223 ? -7.211 -23.812 -15.117 1 97.94 223 GLY A O 1
ATOM 1700 N N . GLN A 1 224 ? -9.43 -23.734 -15.148 1 98.56 224 GLN A N 1
ATOM 1701 C CA . GLN A 1 224 ? -9.523 -23.25 -16.516 1 98.56 224 GLN A CA 1
ATOM 1702 C C . GLN A 1 224 ? -10.117 -21.844 -16.562 1 98.56 224 GLN A C 1
ATOM 1704 O O . GLN A 1 224 ? -10.953 -21.484 -15.719 1 98.56 224 GLN A O 1
ATOM 1709 N N . MET A 1 225 ? -9.688 -21.094 -17.531 1 98.44 225 MET A N 1
ATOM 1710 C CA . MET A 1 225 ? -10.141 -19.719 -17.703 1 98.44 225 MET A CA 1
ATOM 1711 C C . MET A 1 225 ? -10.391 -19.391 -19.172 1 98.44 225 MET A C 1
ATOM 1713 O O . MET A 1 225 ? -9.852 -20.062 -20.047 1 98.44 225 MET A O 1
ATOM 1717 N N . LEU A 1 226 ? -11.195 -18.406 -19.359 1 98.81 226 LEU A N 1
ATOM 1718 C CA . LEU A 1 226 ? -11.445 -17.844 -20.688 1 98.81 226 LEU A CA 1
ATOM 1719 C C . LEU A 1 226 ? -11.008 -16.391 -20.75 1 98.81 226 LEU A C 1
ATOM 1721 O O . LEU A 1 226 ? -10.992 -15.688 -19.734 1 98.81 226 LEU A O 1
ATOM 1725 N N . LEU A 1 227 ? -10.656 -16.016 -21.953 1 98.81 227 LEU A N 1
ATOM 1726 C CA . LEU A 1 227 ? -10.398 -14.617 -22.281 1 98.81 227 LEU A CA 1
ATOM 1727 C C . LEU A 1 227 ? -11.258 -14.156 -23.453 1 98.81 227 LEU A C 1
ATOM 1729 O O . LEU A 1 227 ? -11.117 -14.672 -24.562 1 98.81 227 LEU A O 1
ATOM 1733 N N . PHE A 1 228 ? -12.148 -13.211 -23.141 1 98.88 228 PHE A N 1
ATOM 1734 C CA . PHE A 1 228 ? -12.969 -12.609 -24.188 1 98.88 228 PHE A CA 1
ATOM 1735 C C . PHE A 1 228 ? -12.242 -11.43 -24.828 1 98.88 228 PHE A C 1
ATOM 1737 O O . PHE A 1 228 ? -11.586 -10.648 -24.141 1 98.88 228 PHE A O 1
ATOM 1744 N N . LYS A 1 229 ? -12.312 -11.328 -26.109 1 98.69 229 LYS A N 1
ATOM 1745 C CA . LYS A 1 229 ? -11.836 -10.148 -26.812 1 98.69 229 LYS A CA 1
ATOM 1746 C C . LYS A 1 229 ? -12.93 -9.094 -26.938 1 98.69 229 LYS A C 1
ATOM 1748 O O . LYS A 1 229 ? -13.414 -8.82 -28.047 1 98.69 229 LYS A O 1
ATOM 1753 N N . ALA A 1 230 ? -13.203 -8.484 -25.859 1 98.44 230 ALA A N 1
ATOM 1754 C CA . ALA A 1 230 ? -14.227 -7.438 -25.844 1 98.44 230 ALA A CA 1
ATOM 1755 C C . ALA A 1 230 ? -13.617 -6.07 -26.125 1 98.44 230 ALA A C 1
ATOM 1757 O O . ALA A 1 230 ? -12.555 -5.969 -26.75 1 98.44 230 ALA A O 1
ATOM 1758 N N . ARG A 1 231 ? -14.328 -4.973 -25.906 1 97.81 231 ARG A N 1
ATOM 1759 C CA . ARG A 1 231 ? -13.828 -3.615 -26.109 1 97.81 231 ARG A CA 1
ATOM 1760 C C . ARG A 1 231 ? -13.539 -2.932 -24.781 1 97.81 231 ARG A C 1
ATOM 1762 O O . ARG A 1 231 ? -14.211 -3.193 -23.781 1 97.81 231 ARG A O 1
ATOM 1769 N N . PRO A 1 232 ? -12.578 -2.018 -24.844 1 97.56 232 PRO A N 1
ATOM 1770 C CA . PRO A 1 232 ? -12.328 -1.265 -23.609 1 97.56 232 PRO A CA 1
ATOM 1771 C C . PRO A 1 232 ? -13.578 -0.566 -23.078 1 97.56 232 PRO A C 1
ATOM 1773 O O . PRO A 1 232 ? -14.344 0.009 -23.859 1 97.56 232 PRO A O 1
ATOM 1776 N N . GLY A 1 233 ? -13.844 -0.763 -21.812 1 96.62 233 GLY A N 1
ATOM 1777 C CA . GLY A 1 233 ? -14.938 -0.043 -21.188 1 96.62 233 GLY A CA 1
ATOM 1778 C C . GLY A 1 233 ? -16.219 -0.863 -21.078 1 96.62 233 GLY A C 1
ATOM 1779 O O . GLY A 1 233 ? -17.172 -0.458 -20.406 1 96.62 233 GLY A O 1
ATOM 1780 N N . LEU A 1 234 ? -16.266 -2.045 -21.719 1 98.38 234 LEU A N 1
ATOM 1781 C CA . LEU A 1 234 ? -17.453 -2.891 -21.562 1 98.38 234 LEU A CA 1
ATOM 1782 C C . LEU A 1 234 ? -17.641 -3.279 -20.094 1 98.38 234 LEU A C 1
ATOM 1784 O O . LEU A 1 234 ? -18.766 -3.236 -19.594 1 98.38 234 LEU A O 1
ATOM 1788 N N . VAL A 1 235 ? -16.625 -3.773 -19.469 1 98.56 235 VAL A N 1
ATOM 1789 C CA . VAL A 1 235 ? -16.594 -4.09 -18.047 1 98.56 235 VAL A CA 1
ATOM 1790 C C . VAL A 1 235 ? -15.594 -3.172 -17.344 1 98.56 235 VAL A C 1
ATOM 1792 O O . VAL A 1 235 ? -14.469 -2.98 -17.812 1 98.56 235 VAL A O 1
ATOM 1795 N N . GLU A 1 236 ? -15.992 -2.631 -16.25 1 97.25 236 GLU A N 1
ATOM 1796 C CA . GLU A 1 236 ? -15.172 -1.576 -15.648 1 97.25 236 GLU A CA 1
ATOM 1797 C C . GLU A 1 236 ? -14.438 -2.078 -14.406 1 97.25 236 GLU A C 1
ATOM 1799 O O . GLU A 1 236 ? -13.422 -1.509 -14.016 1 97.25 236 GLU A O 1
ATOM 1804 N N . ARG A 1 237 ? -14.969 -3.07 -13.812 1 97.62 237 ARG A N 1
ATOM 1805 C CA . ARG A 1 237 ? -14.414 -3.582 -12.562 1 97.62 237 ARG A CA 1
ATOM 1806 C C . ARG A 1 237 ? -14.648 -5.082 -12.438 1 97.62 237 ARG A C 1
ATOM 1808 O O . ARG A 1 237 ? -15.328 -5.684 -13.273 1 97.62 237 ARG A O 1
ATOM 1815 N N . VAL A 1 238 ? -14.039 -5.715 -11.477 1 98.31 238 VAL A N 1
ATOM 1816 C CA . VAL A 1 238 ? -14.289 -7.121 -11.188 1 98.31 238 VAL A CA 1
ATOM 1817 C C . VAL A 1 238 ? -15.727 -7.301 -10.703 1 98.31 238 VAL A C 1
ATOM 1819 O O . VAL A 1 238 ? -16.219 -6.508 -9.898 1 98.31 238 VAL A O 1
ATOM 1822 N N . VAL A 1 239 ? -16.406 -8.219 -11.266 1 98.81 239 VAL A N 1
ATOM 1823 C CA . VAL A 1 239 ? -17.766 -8.555 -10.844 1 98.81 239 VAL A CA 1
ATOM 1824 C C . VAL A 1 239 ? -17.844 -10.039 -10.492 1 98.81 239 VAL A C 1
ATOM 1826 O O . VAL A 1 239 ? -17.391 -10.891 -11.258 1 98.81 239 VAL A O 1
ATOM 1829 N N . LEU A 1 240 ? -18.297 -10.281 -9.336 1 98.38 240 LEU A N 1
ATOM 1830 C CA . LEU A 1 240 ? -18.469 -11.648 -8.844 1 98.38 240 LEU A CA 1
ATOM 1831 C C . LEU A 1 240 ? -19.953 -12 -8.727 1 98.38 240 LEU A C 1
ATOM 1833 O O . LEU A 1 240 ? -20.75 -11.188 -8.266 1 98.38 240 LEU A O 1
ATOM 1837 N N . MET A 1 241 ? -20.312 -13.18 -9.133 1 97.94 241 MET A N 1
ATOM 1838 C CA . MET A 1 241 ? -21.688 -13.688 -9.016 1 97.94 241 MET A CA 1
ATOM 1839 C C . MET A 1 241 ? -21.688 -15.203 -8.922 1 97.94 241 MET A C 1
ATOM 1841 O O . MET A 1 241 ? -21.109 -15.891 -9.758 1 97.94 241 MET A O 1
ATOM 1845 N N . ASP A 1 242 ? -22.234 -15.734 -7.859 1 95 242 ASP A N 1
ATOM 1846 C CA . ASP A 1 242 ? -22.453 -17.172 -7.688 1 95 242 ASP A CA 1
ATOM 1847 C C . ASP A 1 242 ? -21.125 -17.922 -7.762 1 95 242 ASP A C 1
ATOM 1849 O O . ASP A 1 242 ? -21.031 -18.953 -8.43 1 95 242 ASP A O 1
ATOM 1853 N N . GLY A 1 243 ? -20.109 -17.344 -7.246 1 93.44 243 GLY A N 1
ATOM 1854 C CA . GLY A 1 243 ? -18.812 -18.016 -7.148 1 93.44 243 GLY A CA 1
ATOM 1855 C C . GLY A 1 243 ? -17.984 -17.875 -8.406 1 93.44 243 GLY A C 1
ATOM 1856 O O . GLY A 1 243 ? -16.859 -18.375 -8.461 1 93.44 243 GLY A O 1
ATOM 1857 N N . ARG A 1 244 ? -18.516 -17.219 -9.414 1 96.88 244 ARG A N 1
ATOM 1858 C CA . ARG A 1 244 ? -17.812 -16.938 -10.664 1 96.88 244 ARG A CA 1
ATOM 1859 C C . ARG A 1 244 ? -17.531 -15.445 -10.82 1 96.88 244 ARG A C 1
ATOM 1861 O O . ARG A 1 244 ? -18.062 -14.633 -10.07 1 96.88 244 ARG A O 1
ATOM 1868 N N . TYR A 1 245 ? -16.625 -15.141 -11.789 1 98.31 245 TYR A N 1
ATOM 1869 C CA . TYR A 1 245 ? -16.219 -13.734 -11.883 1 98.31 245 TYR A CA 1
ATOM 1870 C C . TYR A 1 245 ? -15.805 -13.375 -13.305 1 98.31 245 TYR A C 1
ATOM 1872 O O . TYR A 1 245 ? -15.469 -14.258 -14.094 1 98.31 245 TYR A O 1
ATOM 1880 N N . VAL A 1 246 ? -15.836 -12.117 -13.547 1 98.81 246 VAL A N 1
ATOM 1881 C CA . VAL A 1 246 ? -15.195 -11.531 -14.719 1 98.81 246 VAL A CA 1
ATOM 1882 C C . VAL A 1 246 ? -14.219 -10.445 -14.281 1 98.81 246 VAL A C 1
ATOM 1884 O O . VAL A 1 246 ? -14.461 -9.727 -13.305 1 98.81 246 VAL A O 1
ATOM 1887 N N . ILE A 1 247 ? -13.078 -10.328 -14.945 1 98.69 247 ILE A N 1
ATOM 1888 C CA . ILE A 1 247 ? -12.008 -9.375 -14.656 1 98.69 247 ILE A CA 1
ATOM 1889 C C . ILE A 1 247 ? -11.648 -8.609 -15.922 1 98.69 247 ILE A C 1
ATOM 1891 O O . ILE A 1 247 ? -11.164 -9.195 -16.891 1 98.69 247 ILE A O 1
ATOM 1895 N N . PRO A 1 248 ? -11.805 -7.344 -15.93 1 98.5 248 PRO A N 1
ATOM 1896 C CA . PRO A 1 248 ? -11.461 -6.566 -17.125 1 98.5 248 PRO A CA 1
ATOM 1897 C C . PRO A 1 248 ? -9.969 -6.227 -17.188 1 98.5 248 PRO A C 1
ATOM 1899 O O . PRO A 1 248 ? -9.328 -6.031 -16.141 1 98.5 248 PRO A O 1
ATOM 1902 N N . ARG A 1 249 ? -9.445 -6.168 -18.344 1 98.06 249 ARG A N 1
ATOM 1903 C CA . ARG A 1 249 ? -8.125 -5.617 -18.625 1 98.06 249 ARG A CA 1
ATOM 1904 C C . ARG A 1 249 ? -8.242 -4.262 -19.312 1 98.06 249 ARG A C 1
ATOM 1906 O O . ARG A 1 249 ? -9.305 -3.908 -19.828 1 98.06 249 ARG A O 1
ATOM 1913 N N . ALA A 1 250 ? -7.141 -3.527 -19.328 1 96.19 250 ALA A N 1
ATOM 1914 C CA . ALA A 1 250 ? -7.129 -2.164 -19.859 1 96.19 250 ALA A CA 1
ATOM 1915 C C . ALA A 1 250 ? -7.379 -2.148 -21.359 1 96.19 250 ALA A C 1
ATOM 1917 O O . ALA A 1 250 ? -7.898 -1.169 -21.891 1 96.19 250 ALA A O 1
ATOM 1918 N N . ASP A 1 251 ? -7.094 -3.234 -22 1 97.38 251 ASP A N 1
ATOM 1919 C CA . ASP A 1 251 ? -7.168 -3.26 -23.453 1 97.38 251 ASP A CA 1
ATOM 1920 C C . ASP A 1 251 ? -8.516 -3.812 -23.938 1 97.38 251 ASP A C 1
ATOM 1922 O O . ASP A 1 251 ? -8.68 -4.117 -25.109 1 97.38 251 ASP A O 1
ATOM 1926 N N . GLY A 1 252 ? -9.414 -4.027 -23.047 1 97.56 252 GLY A N 1
ATOM 1927 C CA . GLY A 1 252 ? -10.758 -4.441 -23.406 1 97.56 252 GLY A CA 1
ATOM 1928 C C . GLY A 1 252 ? -11 -5.926 -23.219 1 97.56 252 GLY A C 1
ATOM 1929 O O . GLY A 1 252 ? -12.148 -6.383 -23.219 1 97.56 252 GLY A O 1
ATOM 1930 N N . ARG A 1 253 ? -9.969 -6.668 -23.062 1 98.5 253 ARG A N 1
ATOM 1931 C CA . ARG A 1 253 ? -10.141 -8.086 -22.766 1 98.5 253 ARG A CA 1
ATOM 1932 C C . ARG A 1 253 ? -10.797 -8.297 -21.406 1 98.5 253 ARG A C 1
ATOM 1934 O O . ARG A 1 253 ? -10.633 -7.488 -20.5 1 98.5 253 ARG A O 1
ATOM 1941 N N . VAL A 1 254 ? -11.547 -9.344 -21.359 1 98.81 254 VAL A N 1
ATOM 1942 C CA . VAL A 1 254 ? -12.25 -9.695 -20.125 1 98.81 254 VAL A CA 1
ATOM 1943 C C . VAL A 1 254 ? -11.992 -11.164 -19.781 1 98.81 254 VAL A C 1
ATOM 1945 O O . VAL A 1 254 ? -12.273 -12.055 -20.594 1 98.81 254 VAL A O 1
ATOM 1948 N N . LEU A 1 255 ? -11.469 -11.414 -18.609 1 98.81 255 LEU A N 1
ATOM 1949 C CA . LEU A 1 255 ? -11.266 -12.773 -18.125 1 98.81 255 LEU A CA 1
ATOM 1950 C C . LEU A 1 255 ? -12.531 -13.312 -17.453 1 98.81 255 LEU A C 1
ATOM 1952 O O . LEU A 1 255 ? -13.305 -12.547 -16.875 1 98.81 255 LEU A O 1
ATOM 1956 N N . ALA A 1 256 ? -12.734 -14.562 -17.609 1 98.75 256 ALA A N 1
ATOM 1957 C CA . ALA A 1 256 ? -13.781 -15.281 -16.891 1 98.75 256 ALA A CA 1
ATOM 1958 C C . ALA A 1 256 ? -13.234 -16.547 -16.25 1 98.75 256 ALA A C 1
ATOM 1960 O O . ALA A 1 256 ? -12.562 -17.359 -16.922 1 98.75 256 ALA A O 1
ATOM 1961 N N . GLY A 1 257 ? -13.414 -16.672 -15.047 1 96.56 257 GLY A N 1
ATOM 1962 C CA . GLY A 1 257 ? -12.891 -17.844 -14.367 1 96.56 257 GLY A CA 1
ATOM 1963 C C . GLY A 1 257 ? -13.656 -18.188 -13.109 1 96.56 257 GLY A C 1
ATOM 1964 O O . GLY A 1 257 ? -14.664 -17.547 -12.789 1 96.56 257 GLY A O 1
ATOM 1965 N N . SER A 1 258 ? -13.18 -19.219 -12.398 1 95.56 258 SER A N 1
ATOM 1966 C CA . SER A 1 258 ? -12.445 -20.359 -12.945 1 95.56 258 SER A CA 1
ATOM 1967 C C . SER A 1 258 ? -13.023 -21.672 -12.453 1 95.56 258 SER A C 1
ATOM 1969 O O . SER A 1 258 ? -13.805 -21.703 -11.5 1 95.56 258 SER A O 1
ATOM 1971 N N . THR A 1 259 ? -12.719 -22.781 -13.141 1 97.31 259 THR A N 1
ATOM 1972 C CA . THR A 1 259 ? -13.094 -24.094 -12.648 1 97.31 259 THR A CA 1
ATOM 1973 C C . THR A 1 259 ? -12.18 -24.516 -11.5 1 97.31 259 THR A C 1
ATOM 1975 O O . THR A 1 259 ? -11.203 -23.828 -11.188 1 97.31 259 THR A O 1
ATOM 1978 N N . LEU A 1 260 ? -12.539 -25.484 -10.805 1 96.44 260 LEU A N 1
ATOM 1979 C CA . LEU A 1 260 ? -11.781 -26.188 -9.781 1 96.44 260 LEU A CA 1
ATOM 1980 C C . LEU A 1 260 ? -11.812 -27.703 -10.008 1 96.44 260 LEU A C 1
ATOM 1982 O O . LEU A 1 260 ? -12.867 -28.328 -9.875 1 96.44 260 LEU A O 1
ATOM 1986 N N . GLU A 1 261 ? -10.617 -28.203 -10.375 1 97.31 261 GLU A N 1
ATOM 1987 C CA . GLU A 1 261 ? -10.578 -29.594 -10.82 1 97.31 261 GLU A CA 1
ATOM 1988 C C . GLU A 1 261 ? -9.422 -30.344 -10.172 1 97.31 261 GLU A C 1
ATOM 1990 O O . GLU A 1 261 ? -8.289 -29.859 -10.164 1 97.31 261 GLU A O 1
ATOM 1995 N N . GLU A 1 262 ? -9.758 -31.5 -9.625 1 97.12 262 GLU A N 1
ATOM 1996 C CA . GLU A 1 262 ? -8.719 -32.438 -9.203 1 97.12 262 GLU A CA 1
ATOM 1997 C C . GLU A 1 262 ? -8.281 -33.344 -10.359 1 97.12 262 GLU A C 1
ATOM 1999 O O . GLU A 1 262 ? -8.914 -34.344 -10.633 1 97.12 262 GLU A O 1
ATOM 2004 N N . ALA A 1 263 ? -7.172 -32.969 -11.008 1 97.38 263 ALA A N 1
ATOM 2005 C CA . ALA A 1 263 ? -6.773 -33.656 -12.234 1 97.38 263 ALA A CA 1
ATOM 2006 C C . ALA A 1 263 ? -5.266 -33.844 -12.281 1 97.38 263 ALA A C 1
ATOM 2008 O O . ALA A 1 263 ? -4.668 -33.906 -13.359 1 97.38 263 ALA A O 1
ATOM 2009 N N . GLY A 1 264 ? -4.684 -33.875 -11.07 1 97.38 264 GLY A N 1
ATOM 2010 C CA . GLY A 1 264 ? -3.234 -34 -11.062 1 97.38 264 GLY A CA 1
ATOM 2011 C C . GLY A 1 264 ? -2.539 -32.906 -11.844 1 97.38 264 GLY A C 1
ATOM 2012 O O . GLY A 1 264 ? -2.863 -31.734 -11.688 1 97.38 264 GLY A O 1
ATOM 2013 N N . PHE A 1 265 ? -1.573 -33.219 -12.625 1 98 265 PHE A N 1
ATOM 2014 C CA . PHE A 1 265 ? -0.771 -32.219 -13.336 1 98 265 PHE A CA 1
ATOM 2015 C C . PHE A 1 265 ? -1.269 -32.031 -14.766 1 98 265 PHE A C 1
ATOM 2017 O O . PHE A 1 265 ? -0.573 -31.453 -15.602 1 98 265 PHE A O 1
ATOM 2024 N N . ASP A 1 266 ? -2.537 -32.531 -15.102 1 97.75 266 ASP A N 1
ATOM 2025 C CA . ASP A 1 266 ? -3.139 -32.375 -16.422 1 97.75 266 ASP A CA 1
ATOM 2026 C C . ASP A 1 266 ? -3.57 -30.938 -16.656 1 97.75 266 ASP A C 1
ATOM 2028 O O . ASP A 1 266 ? -4.344 -30.375 -15.875 1 97.75 266 ASP A O 1
ATOM 2032 N N . LYS A 1 267 ? -3.156 -30.281 -17.766 1 96.94 267 LYS A N 1
ATOM 2033 C CA . LYS A 1 267 ? -3.496 -28.891 -18.047 1 96.94 267 LYS A CA 1
ATOM 2034 C C . LYS A 1 267 ? -4.344 -28.781 -19.312 1 96.94 267 LYS A C 1
ATOM 2036 O O . LYS A 1 267 ? -4.422 -27.719 -19.922 1 96.94 267 LYS A O 1
ATOM 2041 N N . GLN A 1 268 ? -4.879 -29.938 -19.703 1 98 268 GLN A N 1
ATOM 2042 C CA . GLN A 1 268 ? -5.734 -29.906 -20.875 1 98 268 GLN A CA 1
ATOM 2043 C C . GLN A 1 268 ? -7.059 -29.203 -20.578 1 98 268 GLN A C 1
ATOM 2045 O O . GLN A 1 268 ? -7.641 -29.391 -19.516 1 98 268 GLN A O 1
ATOM 2050 N N . THR A 1 269 ? -7.469 -28.422 -21.547 1 98.31 269 THR A N 1
ATOM 2051 C CA . THR A 1 269 ? -8.773 -27.797 -21.453 1 98.31 269 THR A CA 1
ATOM 2052 C C . THR A 1 269 ? -9.867 -28.703 -22.016 1 98.31 269 THR A C 1
ATOM 2054 O O . THR A 1 269 ? -9.57 -29.688 -22.688 1 98.31 269 THR A O 1
ATOM 2057 N N . ASP A 1 270 ? -11.117 -28.453 -21.688 1 96.94 270 ASP A N 1
ATOM 2058 C CA . ASP A 1 270 ? -12.211 -29.203 -22.297 1 96.94 270 ASP A CA 1
ATOM 2059 C C . ASP A 1 270 ? -13.414 -28.312 -22.562 1 96.94 270 ASP A C 1
ATOM 2061 O O . ASP A 1 270 ? -13.539 -27.234 -21.953 1 96.94 270 ASP A O 1
ATOM 2065 N N . ASP A 1 271 ? -14.305 -28.844 -23.391 1 97.94 271 ASP A N 1
ATOM 2066 C CA . ASP A 1 271 ? -15.422 -28.062 -23.906 1 97.94 271 ASP A CA 1
ATOM 2067 C C . ASP A 1 271 ? -16.453 -27.812 -22.828 1 97.94 271 ASP A C 1
ATOM 2069 O O . ASP A 1 271 ? -17.125 -26.766 -22.812 1 97.94 271 ASP A O 1
ATOM 2073 N N . GLN A 1 272 ? -16.609 -28.719 -22.031 1 98.25 272 GLN A N 1
ATOM 2074 C CA . GLN A 1 272 ? -17.578 -28.547 -20.953 1 98.25 272 GLN A CA 1
ATOM 2075 C C . GLN A 1 272 ? -17.219 -27.344 -20.078 1 98.25 272 GLN A C 1
ATOM 2077 O O . GLN A 1 272 ? -18.078 -26.531 -19.734 1 98.25 272 GLN A O 1
ATOM 2082 N N . ALA A 1 273 ? -15.945 -27.328 -19.672 1 98.31 273 ALA A N 1
ATOM 2083 C CA . ALA A 1 273 ? -15.461 -26.188 -18.891 1 98.31 273 ALA A CA 1
ATOM 2084 C C . ALA A 1 273 ? -15.625 -24.891 -19.672 1 98.31 273 ALA A C 1
ATOM 2086 O O . ALA A 1 273 ? -16.047 -23.875 -19.125 1 98.31 273 ALA A O 1
ATOM 2087 N N . ARG A 1 274 ? -15.289 -24.922 -20.922 1 98.56 274 ARG A N 1
ATOM 2088 C CA . ARG A 1 274 ? -15.422 -23.734 -21.781 1 98.56 274 ARG A CA 1
ATOM 2089 C C . ARG A 1 274 ? -16.844 -23.203 -21.766 1 98.56 274 ARG A C 1
ATOM 2091 O O . ARG A 1 274 ? -17.062 -22.016 -21.562 1 98.56 274 ARG A O 1
ATOM 2098 N N . GLU A 1 275 ? -17.766 -24.094 -21.953 1 98.5 275 GLU A N 1
ATOM 2099 C CA . GLU A 1 275 ? -19.172 -23.703 -22.031 1 98.5 275 GLU A CA 1
ATOM 2100 C C . GLU A 1 275 ? -19.688 -23.219 -20.688 1 98.5 275 GLU A C 1
ATOM 2102 O O . GLU A 1 275 ? -20.484 -22.266 -20.625 1 98.5 275 GLU A O 1
ATOM 2107 N N . SER A 1 276 ? -19.297 -23.906 -19.688 1 98.44 276 SER A N 1
ATOM 2108 C CA . SER A 1 276 ? -19.703 -23.5 -18.344 1 98.44 276 SER A CA 1
ATOM 2109 C C . SER A 1 276 ? -19.188 -22.094 -18.016 1 98.44 276 SER A C 1
ATOM 2111 O O . SER A 1 276 ? -19.938 -21.281 -17.484 1 98.44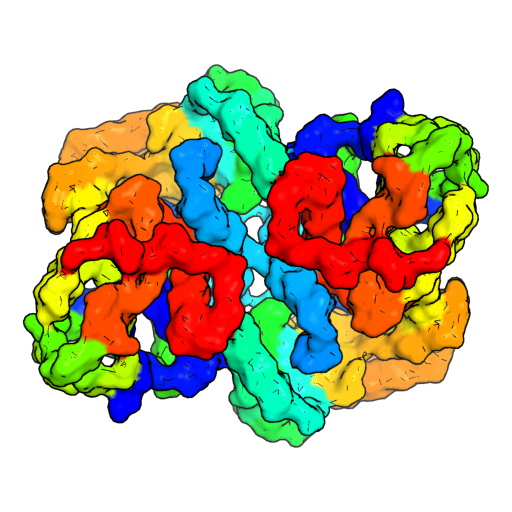 276 SER A O 1
ATOM 2113 N N . LEU A 1 277 ? -17.938 -21.844 -18.312 1 98.75 277 LEU A N 1
ATOM 2114 C CA . LEU A 1 277 ? -17.344 -20.547 -18.047 1 98.75 277 LEU A CA 1
ATOM 2115 C C . LEU A 1 277 ? -18 -19.469 -18.906 1 98.75 277 LEU A C 1
ATOM 2117 O O . LEU A 1 277 ? -18.266 -18.359 -18.438 1 98.75 277 LEU A O 1
ATOM 2121 N N . ARG A 1 278 ? -18.219 -19.812 -20.125 1 98.81 278 ARG A N 1
ATOM 2122 C CA . ARG A 1 278 ? -18.891 -18.859 -21.016 1 98.81 278 ARG A CA 1
ATOM 2123 C C . ARG A 1 278 ? -20.281 -18.5 -20.484 1 98.81 278 ARG A C 1
ATOM 2125 O O . ARG A 1 278 ? -20.641 -17.328 -20.453 1 98.81 278 ARG A O 1
ATOM 2132 N N . ALA A 1 279 ? -21 -19.516 -20.094 1 98.75 279 ALA A N 1
ATOM 2133 C CA . ALA A 1 279 ? -22.359 -19.297 -19.578 1 98.75 279 ALA A CA 1
ATOM 2134 C C . ALA A 1 279 ? -22.328 -18.391 -18.344 1 98.75 279 ALA A C 1
ATOM 2136 O O . ALA A 1 279 ? -23.156 -17.484 -18.219 1 98.75 279 ALA A O 1
ATOM 2137 N N . SER A 1 280 ? -21.422 -18.641 -17.453 1 98.44 280 SER A N 1
ATOM 2138 C CA . SER A 1 280 ? -21.297 -17.828 -16.25 1 98.44 280 SER A CA 1
ATOM 2139 C C . SER A 1 280 ? -20.938 -16.391 -16.578 1 98.44 280 SER A C 1
ATOM 2141 O O . SER A 1 280 ? -21.484 -15.453 -15.992 1 98.44 280 SER A O 1
ATOM 2143 N N . ALA A 1 281 ? -19.969 -16.25 -17.484 1 98.88 281 ALA A N 1
ATOM 2144 C CA . ALA A 1 281 ? -19.547 -14.898 -17.891 1 98.88 281 ALA A CA 1
ATOM 2145 C C . ALA A 1 281 ? -20.719 -14.117 -18.484 1 98.88 281 ALA A C 1
ATOM 2147 O O . ALA A 1 281 ? -20.922 -12.953 -18.125 1 98.88 281 ALA A O 1
ATOM 2148 N N . CYS A 1 282 ? -21.5 -14.805 -19.281 1 98.81 282 CYS A N 1
ATOM 2149 C CA . CYS A 1 282 ? -22.625 -14.156 -19.953 1 98.81 282 CYS A CA 1
ATOM 2150 C C . CYS A 1 282 ? -23.766 -13.898 -18.969 1 98.81 282 CYS A C 1
ATOM 2152 O O . CYS A 1 282 ? -24.562 -12.984 -19.172 1 98.81 282 CYS A O 1
ATOM 2154 N N . ALA A 1 283 ? -23.828 -14.695 -17.984 1 98.69 283 ALA A N 1
ATOM 2155 C CA . ALA A 1 283 ? -24.828 -14.453 -16.938 1 98.69 283 ALA A CA 1
ATOM 2156 C C . ALA A 1 283 ? -24.5 -13.188 -16.156 1 98.69 283 ALA A C 1
ATOM 2158 O O . ALA A 1 283 ? -25.391 -12.477 -15.703 1 98.69 283 ALA A O 1
ATOM 2159 N N . ILE A 1 284 ? -23.234 -12.914 -15.977 1 98.81 284 ILE A N 1
ATOM 2160 C CA . ILE A 1 284 ? -22.781 -11.734 -15.25 1 98.81 284 ILE A CA 1
ATOM 2161 C C . ILE A 1 284 ? -22.891 -10.5 -16.156 1 98.81 284 ILE A C 1
ATOM 2163 O O . ILE A 1 284 ? -23.453 -9.477 -15.75 1 98.81 284 ILE A O 1
ATOM 2167 N N . ILE A 1 285 ? -22.328 -10.617 -17.344 1 98.88 285 ILE A N 1
ATOM 2168 C CA . ILE A 1 285 ? -22.312 -9.578 -18.375 1 98.88 285 ILE A CA 1
ATOM 2169 C C . ILE A 1 285 ? -22.922 -10.117 -19.656 1 98.88 285 ILE A C 1
ATOM 2171 O O . ILE A 1 285 ? -22.203 -10.633 -20.516 1 98.88 285 ILE A O 1
ATOM 2175 N N . PRO A 1 286 ? -24.156 -9.93 -19.828 1 98.88 286 PRO A N 1
ATOM 2176 C CA . PRO A 1 286 ? -24.844 -10.523 -20.984 1 98.88 286 PRO A CA 1
ATOM 2177 C C . PRO A 1 286 ? -24.219 -10.117 -22.312 1 98.88 286 PRO A C 1
ATOM 2179 O O . PRO A 1 286 ? -24.156 -10.93 -23.25 1 98.88 286 PRO A O 1
ATOM 2182 N N . ALA A 1 287 ? -23.609 -8.984 -22.469 1 98.75 287 ALA A N 1
ATOM 2183 C CA . ALA A 1 287 ? -23.047 -8.469 -23.719 1 98.75 287 ALA A CA 1
ATOM 2184 C C . ALA A 1 287 ? -21.859 -9.32 -24.172 1 98.75 287 ALA A C 1
ATOM 2186 O O . ALA A 1 287 ? -21.484 -9.305 -25.344 1 98.75 287 ALA A O 1
ATOM 2187 N N . LEU A 1 288 ? -21.266 -10.102 -23.328 1 98.88 288 LEU A N 1
ATOM 2188 C CA . LEU A 1 288 ? -20.094 -10.906 -23.656 1 98.88 288 LEU A CA 1
ATOM 2189 C C . LEU A 1 288 ? -20.469 -12 -24.656 1 98.88 288 LEU A C 1
ATOM 2191 O O . LEU A 1 288 ? -19.594 -12.562 -25.328 1 98.88 288 LEU A O 1
ATOM 2195 N N . ALA A 1 289 ? -21.719 -12.32 -24.766 1 98.62 289 ALA A N 1
ATOM 2196 C CA . ALA A 1 289 ? -22.203 -13.336 -25.688 1 98.6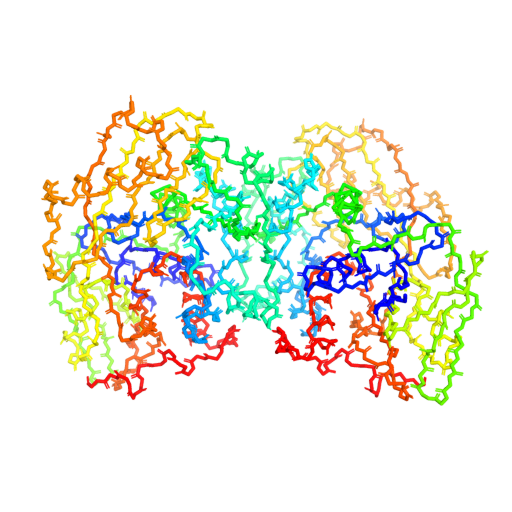2 289 ALA A CA 1
ATOM 2197 C C . ALA A 1 289 ? -21.859 -12.961 -27.125 1 98.62 289 ALA A C 1
ATOM 2199 O O . ALA A 1 289 ? -21.734 -13.828 -28 1 98.62 289 ALA A O 1
ATOM 2200 N N . ASP A 1 290 ? -21.641 -11.672 -27.344 1 98.44 290 ASP A N 1
ATOM 2201 C CA . ASP A 1 290 ? -21.422 -11.172 -28.688 1 98.44 290 ASP A CA 1
ATOM 2202 C C . ASP A 1 290 ? -19.922 -11.078 -29.016 1 98.44 290 ASP A C 1
ATOM 2204 O O . ASP A 1 290 ? -19.547 -10.648 -30.109 1 98.44 290 ASP A O 1
ATOM 2208 N N . TYR A 1 291 ? -19.094 -11.461 -28.109 1 98.62 291 TYR A N 1
ATOM 2209 C CA . TYR A 1 291 ? -17.656 -11.289 -28.312 1 98.62 291 TYR A CA 1
ATOM 2210 C C . TYR A 1 291 ? -16.953 -12.641 -28.453 1 98.62 291 TYR A C 1
ATOM 2212 O O . TYR A 1 291 ? -17.422 -13.641 -27.891 1 98.62 291 TYR A O 1
ATOM 2220 N N . GLU A 1 292 ? -15.883 -12.648 -29.094 1 98.19 292 GLU A N 1
ATOM 2221 C CA . GLU A 1 292 ? -15.055 -13.828 -29.344 1 98.19 292 GLU A CA 1
ATOM 2222 C C . GLU A 1 292 ? -14.289 -14.234 -28.078 1 98.19 292 GLU A C 1
ATOM 2224 O O . GLU A 1 292 ? -13.812 -13.375 -27.344 1 98.19 292 GLU A O 1
ATOM 2229 N N . ILE A 1 293 ? -14.219 -15.539 -27.891 1 98.56 293 ILE A N 1
ATOM 2230 C CA . ILE A 1 293 ? -13.273 -16.078 -26.922 1 98.56 293 ILE A CA 1
ATOM 2231 C C . ILE A 1 293 ? -11.891 -16.203 -27.562 1 98.56 293 ILE A C 1
ATOM 2233 O O . ILE A 1 293 ? -11.688 -17.047 -28.438 1 98.56 293 ILE A O 1
ATOM 2237 N N . GLU A 1 294 ? -11.023 -15.398 -27.109 1 98.56 294 GLU A N 1
ATOM 2238 C CA . GLU A 1 294 ? -9.688 -15.328 -27.703 1 98.56 294 GLU A CA 1
ATOM 2239 C C . GLU A 1 294 ? -8.797 -16.453 -27.188 1 98.56 294 GLU A C 1
ATOM 2241 O O . GLU A 1 294 ? -7.988 -17 -27.938 1 98.56 294 GLU A O 1
ATOM 2246 N N . HIS A 1 295 ? -8.891 -16.766 -25.938 1 98.25 295 HIS A N 1
ATOM 2247 C CA . HIS A 1 295 ? -8.062 -17.812 -25.344 1 98.25 295 HIS A CA 1
ATOM 2248 C C . HIS A 1 295 ? -8.852 -18.656 -24.344 1 98.25 295 HIS A C 1
ATOM 2250 O O . HIS A 1 295 ? -9.789 -18.156 -23.719 1 98.25 295 HIS A O 1
ATOM 2256 N N . HIS A 1 296 ? -8.594 -19.859 -24.281 1 98.69 296 HIS A N 1
ATOM 2257 C CA . HIS A 1 296 ? -8.992 -20.844 -23.281 1 98.69 296 HIS A CA 1
ATOM 2258 C C . HIS A 1 296 ? -7.789 -21.656 -22.797 1 98.69 296 HIS A C 1
ATOM 2260 O O . HIS A 1 296 ? -7.102 -22.297 -23.578 1 98.69 296 HIS A O 1
ATOM 2266 N N . TRP A 1 297 ? -7.488 -21.5 -21.453 1 98.56 297 TRP A N 1
ATOM 2267 C CA . TRP A 1 297 ? -6.301 -22.188 -20.969 1 98.56 297 TRP A CA 1
ATOM 2268 C C . TRP A 1 297 ? -6.562 -22.812 -19.594 1 98.56 297 TRP A C 1
ATOM 2270 O O . TRP A 1 297 ? -7.629 -22.609 -19.016 1 98.56 297 TRP A O 1
ATOM 2280 N N . ALA A 1 298 ? -5.652 -23.594 -19.141 1 98.25 298 ALA A N 1
ATOM 2281 C CA . ALA A 1 298 ? -5.664 -24.188 -17.812 1 98.25 298 ALA A CA 1
ATOM 2282 C C . ALA A 1 298 ? -4.348 -23.938 -17.094 1 98.25 298 ALA A C 1
ATOM 2284 O O . ALA A 1 298 ? -3.299 -23.781 -17.719 1 98.25 298 ALA A O 1
ATOM 2285 N N . GLY A 1 299 ? -4.379 -23.766 -15.836 1 97.75 299 GLY A N 1
ATOM 2286 C CA . GLY A 1 299 ? -3.232 -23.672 -14.945 1 97.75 299 GLY A CA 1
ATOM 2287 C C . GLY A 1 299 ? -3.373 -24.547 -13.703 1 97.75 299 GLY A C 1
ATOM 2288 O O . GLY A 1 299 ? -4.434 -25.125 -13.461 1 97.75 299 GLY A O 1
ATOM 2289 N N . LEU A 1 300 ? -2.318 -24.688 -13.008 1 98.56 300 LEU A N 1
ATOM 2290 C CA . LEU A 1 300 ? -2.295 -25.5 -11.805 1 98.56 300 LEU A CA 1
ATOM 2291 C C . LEU A 1 300 ? -2.018 -24.656 -10.57 1 98.56 300 LEU A C 1
ATOM 2293 O O . LEU A 1 300 ? -0.961 -24.016 -10.469 1 98.56 300 LEU A O 1
ATOM 2297 N N . ARG A 1 301 ? -2.994 -24.609 -9.68 1 98.19 301 ARG A N 1
ATOM 2298 C CA . ARG A 1 301 ? -2.82 -23.953 -8.383 1 98.19 301 ARG A CA 1
ATOM 2299 C C . ARG A 1 301 ? -2.082 -24.875 -7.406 1 98.19 301 ARG A C 1
ATOM 2301 O O . ARG A 1 301 ? -2.301 -26.078 -7.391 1 98.19 301 ARG A O 1
ATOM 2308 N N . PRO A 1 302 ? -1.161 -24.281 -6.633 1 98.62 302 PRO A N 1
ATOM 2309 C CA . PRO A 1 302 ? -0.541 -25.078 -5.566 1 98.62 302 PRO A CA 1
ATOM 2310 C C . PRO A 1 302 ? -1.434 -25.219 -4.336 1 98.62 302 PRO A C 1
ATOM 2312 O O . PRO A 1 302 ? -1.31 -24.422 -3.391 1 98.62 302 PRO A O 1
ATOM 2315 N N . GLY A 1 303 ? -2.248 -26.219 -4.309 1 98 303 GLY A N 1
ATOM 2316 C CA . GLY A 1 303 ? -3.205 -26.422 -3.232 1 98 303 GLY A CA 1
ATOM 2317 C C . GLY A 1 303 ? -2.57 -26.922 -1.951 1 98 303 GLY A C 1
ATOM 2318 O O . GLY A 1 303 ? -1.729 -27.828 -1.983 1 98 303 GLY A O 1
ATOM 2319 N N . SER A 1 304 ? -2.877 -26.281 -0.821 1 97.69 304 SER A N 1
ATOM 2320 C CA . SER A 1 304 ? -2.432 -26.703 0.504 1 97.69 304 SER A CA 1
ATOM 2321 C C . SER A 1 304 ? -3.613 -26.891 1.452 1 97.69 304 SER A C 1
ATOM 2323 O O . SER A 1 304 ? -4.723 -26.422 1.164 1 97.69 304 SER A O 1
ATOM 2325 N N . PRO A 1 305 ? -3.387 -27.594 2.582 1 95.81 305 PRO A N 1
ATOM 2326 C CA . PRO A 1 305 ? -4.457 -27.703 3.574 1 95.81 305 PRO A CA 1
ATOM 2327 C C . PRO A 1 305 ? -4.969 -26.344 4.047 1 95.81 305 PRO A C 1
ATOM 2329 O O . PRO A 1 305 ? -4.172 -25.484 4.438 1 95.81 305 PRO A O 1
ATOM 2332 N N . ASP A 1 306 ? -6.262 -26.078 3.863 1 92.5 306 ASP A N 1
ATOM 2333 C CA . ASP A 1 306 ? -6.988 -24.891 4.309 1 92.5 306 ASP A CA 1
ATOM 2334 C C . ASP A 1 306 ? -6.492 -23.641 3.584 1 92.5 306 ASP A C 1
ATOM 2336 O O . ASP A 1 306 ? -6.77 -22.516 4.012 1 92.5 306 ASP A O 1
ATOM 2340 N N . GLY A 1 307 ? -5.66 -23.844 2.604 1 95.75 307 GLY A N 1
ATOM 2341 C CA . GLY A 1 307 ? -5.184 -22.719 1.814 1 95.75 307 GLY A CA 1
ATOM 2342 C C . GLY A 1 307 ? -4.09 -21.922 2.504 1 95.75 307 GLY A C 1
ATOM 2343 O O . GLY A 1 307 ? -3.734 -20.828 2.057 1 95.75 307 GLY A O 1
ATOM 2344 N N . VAL A 1 308 ? -3.555 -22.438 3.621 1 98.19 308 VAL A N 1
ATOM 2345 C CA . VAL A 1 308 ? -2.486 -21.766 4.352 1 98.19 308 VAL A CA 1
ATOM 2346 C C . VAL A 1 308 ? -1.131 -22.188 3.789 1 98.19 308 VAL A C 1
ATOM 2348 O O . VAL A 1 308 ? -0.79 -23.375 3.795 1 98.19 308 VAL A O 1
ATOM 2351 N N . PRO A 1 309 ? -0.35 -21.266 3.279 1 98.75 309 PRO A N 1
ATOM 2352 C CA . PRO A 1 309 ? 0.93 -21.625 2.668 1 98.75 309 PRO A CA 1
ATOM 2353 C C . PRO A 1 309 ? 1.961 -22.094 3.693 1 98.75 309 PRO A C 1
ATOM 2355 O O . PRO A 1 309 ? 1.776 -21.891 4.898 1 98.75 309 PRO A O 1
ATOM 2358 N N . PHE A 1 310 ? 2.951 -22.797 3.229 1 98.88 310 PHE A N 1
ATOM 2359 C CA . PHE A 1 310 ? 4.152 -23.156 3.975 1 98.88 310 PHE A CA 1
ATOM 2360 C C . PHE A 1 310 ? 5.266 -22.156 3.723 1 98.88 310 PHE A C 1
ATOM 2362 O O . PHE A 1 310 ? 5.695 -21.969 2.584 1 98.88 310 PHE A O 1
ATOM 2369 N N . ILE A 1 311 ? 5.691 -21.484 4.75 1 98.88 311 ILE A N 1
ATOM 2370 C CA . ILE A 1 311 ? 6.711 -20.438 4.633 1 98.88 311 ILE A CA 1
ATOM 2371 C C . ILE A 1 311 ? 7.75 -20.609 5.734 1 98.88 311 ILE A C 1
ATOM 2373 O O . ILE A 1 311 ? 7.449 -20.422 6.918 1 98.88 311 ILE A O 1
ATOM 2377 N N . GLY A 1 312 ? 8.945 -20.984 5.336 1 98.75 312 GLY A N 1
ATOM 2378 C CA . GLY A 1 312 ? 9.992 -21.125 6.336 1 98.75 312 GLY A CA 1
ATOM 2379 C C . GLY A 1 312 ? 10.93 -22.297 6.062 1 98.75 312 GLY A C 1
ATOM 2380 O O . GLY A 1 312 ? 10.961 -22.812 4.949 1 98.75 312 GLY A O 1
ATOM 2381 N N . ARG A 1 313 ? 11.688 -22.578 7.059 1 98.38 313 ARG A N 1
ATOM 2382 C CA . ARG A 1 313 ? 12.695 -23.625 6.957 1 98.38 313 ARG A CA 1
ATOM 2383 C C . ARG A 1 313 ? 12.062 -25.016 7.008 1 98.38 313 ARG A C 1
ATOM 2385 O O . ARG A 1 313 ? 11.156 -25.25 7.805 1 98.38 313 ARG A O 1
ATOM 2392 N N . ALA A 1 314 ? 12.531 -25.891 6.137 1 98 314 ALA A N 1
ATOM 2393 C CA . ALA A 1 314 ? 12.094 -27.281 6.18 1 98 314 ALA A CA 1
ATOM 2394 C C . ALA A 1 314 ? 12.602 -27.969 7.438 1 98 314 ALA A C 1
ATOM 2396 O O . ALA A 1 314 ? 13.773 -27.828 7.801 1 98 314 ALA A O 1
ATOM 2397 N N . PRO A 1 315 ? 11.727 -28.703 8.078 1 95.94 315 PRO A N 1
ATOM 2398 C CA . PRO A 1 315 ? 12.18 -29.406 9.281 1 95.94 315 PRO A CA 1
ATOM 2399 C C . PRO A 1 315 ? 13.352 -30.344 9.016 1 95.94 315 PRO A C 1
ATOM 2401 O O . PRO A 1 315 ? 13.359 -31.062 8.016 1 95.94 315 PRO A O 1
ATOM 2404 N N . GLY A 1 316 ? 14.352 -30.25 9.945 1 94.56 316 GLY A N 1
ATOM 2405 C CA . GLY A 1 316 ? 15.5 -31.141 9.836 1 94.56 316 GLY A CA 1
ATOM 2406 C C . GLY A 1 316 ? 16.609 -30.578 8.969 1 94.56 316 GLY A C 1
ATOM 2407 O O . GLY A 1 316 ? 17.688 -31.156 8.867 1 94.56 316 GLY A O 1
ATOM 2408 N N . TRP A 1 317 ? 16.375 -29.469 8.367 1 97.38 317 TRP A N 1
ATOM 2409 C CA . TRP A 1 317 ? 17.359 -28.875 7.469 1 97.38 317 TRP A CA 1
ATOM 2410 C C . TRP A 1 317 ? 17.844 -27.531 8.008 1 97.38 317 TRP A C 1
ATOM 2412 O O . TRP A 1 317 ? 17.062 -26.766 8.578 1 97.38 317 TRP A O 1
ATOM 2422 N N . ASP A 1 318 ? 19.109 -27.219 7.77 1 97.56 318 ASP A N 1
ATOM 2423 C CA . ASP A 1 318 ? 19.703 -25.969 8.258 1 97.56 318 ASP A CA 1
ATOM 2424 C C . ASP A 1 318 ? 19.547 -24.859 7.223 1 97.56 318 ASP A C 1
ATOM 2426 O O . ASP A 1 318 ? 19.516 -23.672 7.582 1 97.56 318 ASP A O 1
ATOM 2430 N N . ASN A 1 319 ? 19.453 -25.266 5.957 1 98.38 319 ASN A N 1
ATOM 2431 C CA . ASN A 1 319 ? 19.547 -24.203 4.953 1 98.38 319 ASN A CA 1
ATOM 2432 C C . ASN A 1 319 ? 18.578 -24.438 3.805 1 98.38 319 ASN A C 1
ATOM 2434 O O . ASN A 1 319 ? 18.781 -23.938 2.699 1 98.38 319 ASN A O 1
ATOM 2438 N N . LEU A 1 320 ? 17.547 -25.312 3.988 1 98.56 320 LEU A N 1
ATOM 2439 C CA . LEU A 1 320 ? 16.484 -25.562 3.018 1 98.56 320 LEU A CA 1
ATOM 2440 C C . LEU A 1 320 ? 15.188 -24.891 3.457 1 98.56 320 LEU A C 1
ATOM 2442 O O . LEU A 1 320 ? 14.688 -25.156 4.555 1 98.56 320 LEU A O 1
ATOM 2446 N N . HIS A 1 321 ? 14.68 -24.016 2.611 1 98.88 321 HIS A N 1
ATOM 2447 C CA . HIS A 1 321 ? 13.484 -23.25 2.936 1 98.88 321 HIS A CA 1
ATOM 2448 C C . HIS A 1 321 ? 12.406 -23.422 1.869 1 98.88 321 HIS A C 1
ATOM 2450 O O . HIS A 1 321 ? 12.703 -23.844 0.746 1 98.88 321 HIS A O 1
ATOM 2456 N N . VAL A 1 322 ? 11.172 -23.109 2.299 1 98.88 322 VAL A N 1
ATOM 2457 C CA . VAL A 1 322 ? 10.031 -23.297 1.413 1 98.88 322 VAL A CA 1
ATOM 2458 C C . VAL A 1 322 ? 9.125 -22.078 1.451 1 98.88 322 VAL A C 1
ATOM 2460 O O . VAL A 1 322 ? 8.938 -21.469 2.508 1 98.88 322 VAL A O 1
ATOM 2463 N N . ASN A 1 323 ? 8.602 -21.641 0.371 1 98.88 323 ASN A N 1
ATOM 2464 C CA . ASN A 1 323 ? 7.453 -20.75 0.186 1 98.88 323 ASN A CA 1
ATOM 2465 C C . ASN A 1 323 ? 6.531 -21.266 -0.919 1 98.88 323 ASN A C 1
ATOM 2467 O O . ASN A 1 323 ? 6.781 -21.016 -2.102 1 98.88 323 ASN A O 1
ATOM 2471 N N . ALA A 1 324 ? 5.449 -21.969 -0.523 1 98.75 324 ALA A N 1
ATOM 2472 C CA . ALA A 1 324 ? 4.559 -22.656 -1.456 1 98.75 324 ALA A CA 1
ATOM 2473 C C . ALA A 1 324 ? 3.207 -22.953 -0.812 1 98.75 324 ALA A C 1
ATOM 2475 O O . ALA A 1 324 ? 3.057 -22.844 0.407 1 98.75 324 ALA A O 1
ATOM 2476 N N . GLY A 1 325 ? 2.256 -23.219 -1.645 1 98.69 325 GLY A N 1
ATOM 2477 C CA . GLY A 1 325 ? 0.964 -23.656 -1.134 1 98.69 325 GLY A CA 1
ATOM 2478 C C . GLY A 1 325 ? -0.034 -22.516 -0.999 1 98.69 325 GLY A C 1
ATOM 2479 O O . GLY A 1 325 ? -0.955 -22.594 -0.182 1 98.69 325 GLY A O 1
ATOM 2480 N N . GLN A 1 326 ? 0.038 -21.531 -1.796 1 98.25 326 GLN A N 1
ATOM 2481 C CA . GLN A 1 326 ? -0.836 -20.375 -1.689 1 98.25 326 GLN A CA 1
ATOM 2482 C C . GLN A 1 326 ? -2.203 -20.656 -2.311 1 98.25 326 GLN A C 1
ATOM 2484 O O . GLN A 1 326 ? -3.117 -19.828 -2.207 1 98.25 326 GLN A O 1
ATOM 2489 N N . TYR A 1 327 ? -2.352 -21.828 -3.012 1 97.25 327 TYR A N 1
ATOM 2490 C CA . TYR A 1 327 ? -3.621 -22.281 -3.566 1 97.25 327 TYR A CA 1
ATOM 2491 C C . TYR A 1 327 ? -4.203 -21.25 -4.52 1 97.25 327 TYR A C 1
ATOM 2493 O O . TYR A 1 327 ? -3.551 -20.844 -5.484 1 97.25 327 TYR A O 1
ATOM 2501 N N . ARG A 1 328 ? -5.434 -20.797 -4.332 1 95.25 328 ARG A N 1
ATOM 2502 C CA . ARG A 1 328 ? -6.105 -19.891 -5.25 1 95.25 328 ARG A CA 1
ATOM 2503 C C . ARG A 1 328 ? -5.656 -18.453 -5.02 1 95.25 328 ARG A C 1
ATOM 2505 O O . ARG A 1 328 ? -6.008 -17.547 -5.789 1 95.25 328 ARG A O 1
ATOM 2512 N N . ASN A 1 329 ? -4.758 -18.234 -4.043 1 97.5 329 ASN A N 1
ATOM 2513 C CA . ASN A 1 329 ? -4.395 -16.891 -3.637 1 97.5 329 ASN A CA 1
ATOM 2514 C C . ASN A 1 329 ? -2.914 -16.609 -3.883 1 97.5 329 ASN A C 1
ATOM 2516 O O . ASN A 1 329 ? -2.297 -15.828 -3.152 1 97.5 329 ASN A O 1
ATOM 2520 N N . GLY A 1 330 ? -2.33 -17.203 -4.891 1 97.31 330 GLY A N 1
ATOM 2521 C CA . GLY A 1 330 ? -0.915 -17.062 -5.195 1 97.31 330 GLY A CA 1
ATOM 2522 C C . GLY A 1 330 ? -0.5 -15.609 -5.398 1 97.31 330 GLY A C 1
ATOM 2523 O O . GLY A 1 330 ? 0.421 -15.125 -4.734 1 97.31 330 GLY A O 1
ATOM 2524 N N . LEU A 1 331 ? -1.201 -14.922 -6.258 1 97.31 331 LEU A N 1
ATOM 2525 C CA . LEU A 1 331 ? -0.906 -13.508 -6.496 1 97.31 331 LEU A CA 1
ATOM 2526 C C . LEU A 1 331 ? -1.341 -12.656 -5.309 1 97.31 331 LEU A C 1
ATOM 2528 O O . LEU A 1 331 ? -0.625 -11.734 -4.902 1 97.31 331 LEU A O 1
ATOM 2532 N N . VAL A 1 332 ? -2.418 -13.023 -4.727 1 97.75 332 VAL A N 1
ATOM 2533 C CA . VAL A 1 332 ? -2.986 -12.273 -3.613 1 97.75 332 VAL A CA 1
ATOM 2534 C C . VAL A 1 332 ? -1.981 -12.211 -2.465 1 97.75 332 VAL A C 1
ATOM 2536 O O . VAL A 1 332 ? -1.809 -11.156 -1.843 1 97.75 332 VAL A O 1
ATOM 2539 N N . LEU A 1 333 ? -1.283 -13.289 -2.205 1 98.38 333 LEU A N 1
ATOM 2540 C CA . LEU A 1 333 ? -0.479 -13.406 -0.994 1 98.38 333 LEU A CA 1
ATOM 2541 C C . LEU A 1 333 ? 0.995 -13.156 -1.293 1 98.38 333 LEU A C 1
ATOM 2543 O O . LEU A 1 333 ? 1.813 -13.07 -0.375 1 98.38 333 LEU A O 1
ATOM 2547 N N . ALA A 1 334 ? 1.381 -12.977 -2.498 1 98.56 334 ALA A N 1
ATOM 2548 C CA . ALA A 1 334 ? 2.773 -13.047 -2.938 1 98.56 334 ALA A CA 1
ATOM 2549 C C . ALA A 1 334 ? 3.625 -12 -2.221 1 98.56 334 ALA A C 1
ATOM 2551 O O . ALA A 1 334 ? 4.66 -12.328 -1.636 1 98.56 334 ALA A O 1
ATOM 2552 N N . PRO A 1 335 ? 3.189 -10.742 -2.164 1 98 335 PRO A N 1
ATOM 2553 C CA . PRO A 1 335 ? 4.062 -9.773 -1.506 1 98 335 PRO A CA 1
ATOM 2554 C C . PRO A 1 335 ? 4.328 -10.109 -0.04 1 98 335 PRO A C 1
ATOM 2556 O O . PRO A 1 335 ? 5.48 -10.125 0.396 1 98 335 PRO A O 1
ATOM 2559 N N . ALA A 1 336 ? 3.307 -10.445 0.662 1 97.75 336 ALA A N 1
ATOM 2560 C CA . ALA A 1 336 ? 3.455 -10.719 2.088 1 97.75 336 ALA A CA 1
ATOM 2561 C C . ALA A 1 336 ? 4.191 -12.039 2.316 1 97.75 336 ALA A C 1
ATOM 2563 O O . ALA A 1 336 ? 5.035 -12.141 3.211 1 97.75 336 ALA A O 1
ATOM 2564 N N . SER A 1 337 ? 3.842 -13 1.543 1 98.62 337 SER A N 1
ATOM 2565 C CA . SER A 1 337 ? 4.457 -14.312 1.688 1 98.62 337 SER A CA 1
ATOM 2566 C C . SER A 1 337 ? 5.961 -14.25 1.444 1 98.62 337 SER A C 1
ATOM 2568 O O . SER A 1 337 ? 6.738 -14.875 2.17 1 98.62 337 SER A O 1
ATOM 2570 N N . THR A 1 338 ? 6.363 -13.547 0.472 1 98.81 338 THR A N 1
ATOM 2571 C CA . THR A 1 338 ? 7.781 -13.445 0.137 1 98.81 338 THR A CA 1
ATOM 2572 C C . THR A 1 338 ? 8.516 -12.555 1.134 1 98.81 338 THR A C 1
ATOM 2574 O O . THR A 1 338 ? 9.641 -12.852 1.532 1 98.81 338 THR A O 1
ATOM 2577 N N . ARG A 1 339 ? 7.844 -11.5 1.539 1 98.12 339 ARG A N 1
ATOM 2578 C CA . ARG A 1 339 ? 8.43 -10.641 2.561 1 98.12 339 ARG A CA 1
ATOM 2579 C C . ARG A 1 339 ? 8.664 -11.406 3.855 1 98.12 339 ARG A C 1
ATOM 2581 O O . ARG A 1 339 ? 9.734 -11.305 4.461 1 98.12 339 ARG A O 1
ATOM 2588 N N . LEU A 1 340 ? 7.688 -12.148 4.273 1 98.44 340 LEU A N 1
ATOM 2589 C CA . LEU A 1 340 ? 7.789 -12.953 5.492 1 98.44 340 LEU A CA 1
ATOM 2590 C C . LEU A 1 340 ? 8.984 -13.898 5.414 1 98.44 340 LEU A C 1
ATOM 2592 O O . LEU A 1 340 ? 9.789 -13.961 6.344 1 98.44 340 LEU A O 1
ATOM 2596 N N . LEU A 1 341 ? 9.109 -14.578 4.359 1 98.88 341 LEU A N 1
ATOM 2597 C CA . LEU A 1 341 ? 10.203 -15.531 4.223 1 98.88 341 LEU A CA 1
ATOM 2598 C C . LEU A 1 341 ? 11.547 -14.812 4.227 1 98.88 341 LEU A C 1
ATOM 2600 O O . LEU A 1 341 ? 12.492 -15.25 4.887 1 98.88 341 LEU A O 1
ATOM 2604 N N . VAL A 1 342 ? 11.672 -13.758 3.469 1 98.75 342 VAL A N 1
ATOM 2605 C CA . VAL A 1 342 ? 12.938 -13.039 3.369 1 98.75 342 VAL A CA 1
ATOM 2606 C C . VAL A 1 342 ? 13.328 -12.492 4.738 1 98.75 342 VAL A C 1
ATOM 2608 O O . VAL A 1 342 ? 14.508 -12.508 5.109 1 98.75 342 VAL A O 1
ATOM 2611 N N . ASP A 1 343 ? 12.336 -11.984 5.465 1 98.31 343 ASP A N 1
ATOM 2612 C CA . ASP A 1 343 ? 12.617 -11.547 6.828 1 98.31 343 ASP A CA 1
ATOM 2613 C C . ASP A 1 343 ? 13.195 -12.68 7.668 1 98.31 343 ASP A C 1
ATOM 2615 O O . ASP A 1 343 ? 14.156 -12.484 8.414 1 98.31 343 ASP A O 1
ATOM 2619 N N . LEU A 1 344 ? 12.633 -13.805 7.539 1 98.44 344 LEU A N 1
ATOM 2620 C CA . LEU A 1 344 ? 13.133 -14.969 8.266 1 98.44 344 LEU A CA 1
ATOM 2621 C C . LEU A 1 344 ? 14.547 -15.328 7.816 1 98.44 344 LEU A C 1
ATOM 2623 O O . LEU A 1 344 ? 15.414 -15.586 8.648 1 98.44 344 LEU A O 1
ATOM 2627 N N . LEU A 1 345 ? 14.773 -15.312 6.543 1 98.5 345 LEU A N 1
ATOM 2628 C CA . LEU A 1 345 ? 16.062 -15.68 5.973 1 98.5 345 LEU A CA 1
ATOM 2629 C C . LEU A 1 345 ? 17.156 -14.727 6.441 1 98.5 345 LEU A C 1
ATOM 2631 O O . LEU A 1 345 ? 18.297 -15.141 6.648 1 98.5 345 LEU A O 1
ATOM 2635 N N . LEU A 1 346 ? 16.828 -13.5 6.598 1 97.62 346 LEU A N 1
ATOM 2636 C CA . LEU A 1 346 ? 17.828 -12.477 6.891 1 97.62 346 LEU A CA 1
ATOM 2637 C C . LEU A 1 346 ? 17.781 -12.086 8.359 1 97.62 346 LEU A C 1
ATOM 2639 O O . LEU A 1 346 ? 18.391 -11.086 8.758 1 97.62 346 LEU A O 1
ATOM 2643 N N . ASP A 1 347 ? 17 -12.789 9.172 1 96.75 347 ASP A N 1
ATOM 2644 C CA . ASP A 1 347 ? 16.891 -12.586 10.617 1 96.75 347 ASP A CA 1
ATOM 2645 C C . ASP A 1 347 ? 16.422 -11.164 10.93 1 96.75 347 ASP A C 1
ATOM 2647 O O . ASP A 1 347 ? 17.062 -10.453 11.711 1 96.75 347 ASP A O 1
ATOM 2651 N N . ARG A 1 348 ? 15.406 -10.75 10.25 1 95.56 348 ARG A N 1
ATOM 2652 C CA . ARG A 1 348 ? 14.742 -9.477 10.469 1 95.56 348 ARG A CA 1
ATOM 2653 C C . ARG A 1 348 ? 13.422 -9.664 11.211 1 95.56 348 ARG A C 1
ATOM 2655 O O . ARG A 1 348 ? 12.883 -10.773 11.258 1 95.56 348 ARG A O 1
ATOM 2662 N N . PRO A 1 349 ? 12.969 -8.555 11.875 1 91.62 349 PRO A N 1
ATOM 2663 C CA . PRO A 1 349 ? 11.602 -8.648 12.383 1 91.62 349 PRO A CA 1
ATOM 2664 C C . PRO A 1 349 ? 10.586 -8.93 11.281 1 91.62 349 PRO A C 1
ATOM 2666 O O . PRO A 1 349 ? 10.633 -8.32 10.211 1 91.62 349 PRO A O 1
ATOM 2669 N N . THR A 1 350 ? 9.703 -9.875 11.539 1 95.12 350 THR A N 1
ATOM 2670 C CA . THR A 1 350 ? 8.734 -10.289 10.523 1 95.12 350 THR A CA 1
ATOM 2671 C C . THR A 1 350 ? 7.527 -9.352 10.523 1 95.12 350 THR A C 1
ATOM 2673 O O . THR A 1 350 ? 7.188 -8.758 11.547 1 95.12 350 THR A O 1
ATOM 2676 N N . ILE A 1 351 ? 6.914 -9.211 9.469 1 90.81 351 ILE A N 1
ATOM 2677 C CA . ILE A 1 351 ? 5.777 -8.32 9.266 1 90.81 351 ILE A CA 1
ATOM 2678 C C . ILE A 1 351 ? 4.539 -8.906 9.945 1 90.81 351 ILE A C 1
ATOM 2680 O O . ILE A 1 351 ? 3.629 -8.164 10.336 1 90.81 351 ILE A O 1
ATOM 2684 N N . ILE A 1 352 ? 4.469 -10.164 10.031 1 93.12 352 ILE A N 1
ATOM 2685 C CA . ILE A 1 352 ? 3.389 -10.867 10.719 1 93.12 352 ILE A CA 1
ATOM 2686 C C . ILE A 1 352 ? 3.951 -12.078 11.461 1 93.12 352 ILE A C 1
ATOM 2688 O O . ILE A 1 352 ? 5.086 -12.492 11.211 1 93.12 352 ILE A O 1
ATOM 2692 N N . ASP A 1 353 ? 3.158 -12.641 12.383 1 95.69 353 ASP A N 1
ATOM 2693 C CA . ASP A 1 353 ? 3.555 -13.844 13.102 1 95.69 353 ASP A CA 1
ATOM 2694 C C . ASP A 1 353 ? 3.801 -15 12.133 1 95.69 353 ASP A C 1
ATOM 2696 O O . ASP A 1 353 ? 2.895 -15.414 11.398 1 95.69 353 ASP A O 1
ATOM 2700 N N . PRO A 1 354 ? 4.973 -15.5 12.117 1 97.94 354 PRO A N 1
ATOM 2701 C CA . PRO A 1 354 ? 5.301 -16.547 11.141 1 97.94 354 PRO A CA 1
ATOM 2702 C C . PRO A 1 354 ? 4.777 -17.922 11.555 1 97.94 354 PRO A C 1
ATOM 2704 O O . PRO A 1 354 ? 4.77 -18.844 10.742 1 97.94 354 PRO A O 1
ATOM 2707 N N . ALA A 1 355 ? 4.305 -18.109 12.719 1 97.94 355 ALA A N 1
ATOM 2708 C CA . ALA A 1 355 ? 4.031 -19.406 13.32 1 97.94 355 ALA A CA 1
ATOM 2709 C C . ALA A 1 355 ? 3.002 -20.188 12.5 1 97.94 355 ALA A C 1
ATOM 2711 O O . ALA A 1 355 ? 3.188 -21.375 12.219 1 97.94 355 ALA A O 1
ATOM 2712 N N . PRO A 1 356 ? 1.929 -19.5 12.023 1 98.06 356 PRO A N 1
ATOM 2713 C CA . PRO A 1 356 ? 0.896 -20.266 11.32 1 98.06 356 PRO A CA 1
ATOM 2714 C C . PRO A 1 356 ? 1.388 -20.828 9.992 1 98.06 356 PRO A C 1
ATOM 2716 O O . PRO A 1 356 ? 0.732 -21.688 9.398 1 98.06 356 PRO A O 1
ATOM 2719 N N . TYR A 1 357 ? 2.473 -20.359 9.547 1 98.69 357 TYR A N 1
ATOM 2720 C CA . TYR A 1 357 ? 2.922 -20.719 8.211 1 98.69 357 TYR A CA 1
ATOM 2721 C C . TYR A 1 357 ? 4.098 -21.688 8.266 1 98.69 357 TYR A C 1
ATOM 2723 O O . TYR A 1 357 ? 4.52 -22.219 7.238 1 98.69 357 TYR A O 1
ATOM 2731 N N . SER A 1 358 ? 4.656 -21.859 9.43 1 98.25 358 SER A N 1
ATOM 2732 C CA . SER A 1 358 ? 5.824 -22.719 9.625 1 98.25 358 SER A CA 1
ATOM 2733 C C . SER A 1 358 ? 5.551 -24.141 9.164 1 98.25 358 SER A C 1
ATOM 2735 O O . SER A 1 358 ? 4.418 -24.625 9.25 1 98.25 358 SER A O 1
ATOM 2737 N N . LEU A 1 359 ? 6.562 -24.781 8.664 1 98.06 359 LEU A N 1
ATOM 2738 C CA . LEU A 1 359 ? 6.453 -26.172 8.25 1 98.06 359 LEU A CA 1
ATOM 2739 C C . LEU A 1 359 ? 6.418 -27.109 9.461 1 98.06 359 LEU A C 1
ATOM 2741 O O . LEU A 1 359 ? 5.891 -28.219 9.383 1 98.06 359 LEU A O 1
ATOM 2745 N N . GLU A 1 360 ? 7.027 -26.656 10.508 1 95 360 GLU A N 1
ATOM 2746 C CA . GLU A 1 360 ? 7.094 -27.484 11.711 1 95 360 GLU A CA 1
ATOM 2747 C C . GLU A 1 360 ? 5.703 -27.891 12.18 1 95 360 GLU A C 1
ATOM 2749 O O . GLU A 1 360 ? 4.828 -27.047 12.352 1 95 360 GLU A O 1
ATOM 2754 N N . GLY A 1 361 ? 5.488 -29.109 12.312 1 92.5 361 GLY A N 1
ATOM 2755 C CA . GLY A 1 361 ? 4.215 -29.625 12.789 1 92.5 361 GLY A CA 1
ATOM 2756 C C . GLY A 1 361 ? 3.184 -29.766 11.688 1 92.5 361 GLY A C 1
ATOM 2757 O O . GLY A 1 361 ? 2.1 -30.312 11.914 1 92.5 361 GLY A O 1
ATOM 2758 N N . ARG A 1 362 ? 3.467 -29.281 10.508 1 95 362 ARG A N 1
ATOM 2759 C CA . ARG A 1 362 ? 2.512 -29.312 9.406 1 95 362 ARG A CA 1
ATOM 2760 C C . ARG A 1 362 ? 3.002 -30.234 8.289 1 95 362 ARG A C 1
ATOM 2762 O O . ARG A 1 362 ? 2.273 -30.5 7.328 1 95 362 ARG A O 1
ATOM 2769 N N . VAL A 1 363 ? 4.285 -30.609 8.484 1 91.94 363 VAL A N 1
ATOM 2770 C CA . VAL A 1 363 ? 4.898 -31.453 7.457 1 91.94 363 VAL A CA 1
ATOM 2771 C C . VAL A 1 363 ? 5.523 -32.688 8.109 1 91.94 363 VAL A C 1
ATOM 2773 O O . VAL A 1 363 ? 5.832 -32.688 9.305 1 91.94 363 VAL A O 1
ATOM 2776 N N . CYS A 1 364 ? 5.512 -33.844 7.387 1 77.38 364 CYS A N 1
ATOM 2777 C CA . CYS A 1 364 ? 6.148 -35.062 7.863 1 77.38 364 CYS A CA 1
ATOM 2778 C C . CYS A 1 364 ? 7.457 -35.312 7.129 1 77.38 364 CYS A C 1
ATOM 2780 O O . CYS A 1 364 ? 7.621 -34.906 5.98 1 77.38 364 CYS A O 1
ATOM 2782 N N . MET B 1 1 ? -27.938 12.805 17.516 1 70.56 1 MET B N 1
ATOM 2783 C CA . MET B 1 1 ? -26.719 12.719 18.312 1 70.56 1 MET B CA 1
ATOM 2784 C C . MET B 1 1 ? -25.625 11.984 17.547 1 70.56 1 MET B C 1
ATOM 2786 O O . MET B 1 1 ? -25.875 10.961 16.922 1 70.56 1 MET B O 1
ATOM 2790 N N . SER B 1 2 ? -24.453 12.75 17.469 1 83.56 2 SER B N 1
ATOM 2791 C CA . SER B 1 2 ? -23.328 12.109 16.781 1 83.56 2 SER B CA 1
ATOM 2792 C C . SER B 1 2 ? -22.656 11.078 17.672 1 83.56 2 SER B C 1
ATOM 2794 O O . SER B 1 2 ? -22.516 11.273 18.875 1 83.56 2 SER B O 1
ATOM 2796 N N . GLU B 1 3 ? -22.344 9.938 17.109 1 93 3 GLU B N 1
ATOM 2797 C CA . GLU B 1 3 ? -21.578 8.93 17.828 1 93 3 GLU B CA 1
ATOM 2798 C C . GLU B 1 3 ? -20.156 9.398 18.078 1 93 3 GLU B C 1
ATOM 2800 O O . GLU B 1 3 ? -19.641 9.305 19.203 1 93 3 GLU B O 1
ATOM 2805 N N . PHE B 1 4 ? -19.578 9.977 17.047 1 98.44 4 PHE B N 1
ATOM 2806 C CA . PHE B 1 4 ? -18.219 10.523 17.156 1 98.44 4 PHE B CA 1
ATOM 2807 C C . PHE B 1 4 ? -18.219 12 16.781 1 98.44 4 PHE B C 1
ATOM 2809 O O . PHE B 1 4 ? -18.875 12.414 15.828 1 98.44 4 PHE B O 1
ATOM 2816 N N . VAL B 1 5 ? -17.484 12.805 17.516 1 98.75 5 VAL B N 1
ATOM 2817 C CA . VAL B 1 5 ? -17.125 14.156 17.141 1 98.75 5 VAL B CA 1
ATOM 2818 C C . VAL B 1 5 ? -15.602 14.25 16.953 1 98.75 5 VAL B C 1
ATOM 2820 O O . VAL B 1 5 ? -14.844 13.883 17.859 1 98.75 5 VAL B O 1
ATOM 2823 N N . VAL B 1 6 ? -15.172 14.617 15.797 1 98.88 6 VAL B N 1
ATOM 2824 C CA . VAL B 1 6 ? -13.766 14.836 15.469 1 98.88 6 VAL B CA 1
ATOM 2825 C C . VAL B 1 6 ? -13.477 16.328 15.383 1 98.88 6 VAL B C 1
ATOM 2827 O O . VAL B 1 6 ? -14.094 17.047 14.594 1 98.88 6 VAL B O 1
ATOM 2830 N N . VAL B 1 7 ? -12.562 16.812 16.234 1 98.88 7 VAL B N 1
ATOM 2831 C CA . VAL B 1 7 ? -12.195 18.219 16.25 1 98.88 7 VAL B CA 1
ATOM 2832 C C . VAL B 1 7 ? -10.914 18.438 15.445 1 98.88 7 VAL B C 1
ATOM 2834 O O . VAL B 1 7 ? -9.828 18.031 15.875 1 98.88 7 VAL B O 1
ATOM 2837 N N . GLY B 1 8 ? -11.008 19.094 14.344 1 98.75 8 GLY B N 1
ATOM 2838 C CA . GLY B 1 8 ? -9.914 19.297 13.414 1 98.75 8 GLY B CA 1
ATOM 2839 C C . GLY B 1 8 ? -10.18 18.703 12.039 1 98.75 8 GLY B C 1
ATOM 2840 O O . GLY B 1 8 ? -10.398 17.5 11.914 1 98.75 8 GLY B O 1
ATOM 2841 N N . GLY B 1 9 ? -10.148 19.547 11.062 1 98.69 9 GLY B N 1
ATOM 2842 C CA . GLY B 1 9 ? -10.438 19.141 9.695 1 98.69 9 GLY B CA 1
ATOM 2843 C C . GLY B 1 9 ? -9.195 18.984 8.844 1 98.69 9 GLY B C 1
ATOM 2844 O O . GLY B 1 9 ? -9.211 19.297 7.648 1 98.69 9 GLY B O 1
ATOM 2845 N N . GLY B 1 10 ? -8.047 18.656 9.414 1 98.62 10 GLY B N 1
ATOM 2846 C CA . GLY B 1 10 ? -6.859 18.266 8.664 1 98.62 10 GLY B CA 1
ATOM 2847 C C . GLY B 1 10 ? -6.871 16.812 8.227 1 98.62 10 GLY B C 1
ATOM 2848 O O . GLY B 1 10 ? -7.895 16.141 8.328 1 98.62 10 GLY B O 1
ATOM 2849 N N . VAL B 1 11 ? -5.754 16.375 7.738 1 98.75 11 VAL B N 1
ATOM 2850 C CA . VAL B 1 11 ? -5.66 15.039 7.152 1 98.75 11 VAL B CA 1
ATOM 2851 C C . VAL B 1 11 ? -5.941 13.977 8.219 1 98.75 11 VAL B C 1
ATOM 2853 O O . VAL B 1 11 ? -6.582 12.961 7.938 1 98.75 11 VAL B O 1
ATOM 2856 N N . ILE B 1 12 ? -5.508 14.188 9.469 1 98.88 12 ILE B N 1
ATOM 2857 C CA . ILE B 1 12 ? -5.73 13.234 10.547 1 98.88 12 ILE B CA 1
ATOM 2858 C C . ILE B 1 12 ? -7.223 13.133 10.852 1 98.88 12 ILE B C 1
ATOM 2860 O O . ILE B 1 12 ? -7.77 12.031 10.961 1 98.88 12 ILE B O 1
ATOM 2864 N N . GLY B 1 13 ? -7.852 14.266 10.945 1 98.94 13 GLY B N 1
ATOM 2865 C CA . GLY B 1 13 ? -9.273 14.281 11.234 1 98.94 13 GLY B CA 1
ATOM 2866 C C . GLY B 1 13 ? -10.117 13.672 10.125 1 98.94 13 GLY B C 1
ATOM 2867 O O . GLY B 1 13 ? -11 12.852 10.391 1 98.94 13 GLY B O 1
ATOM 2868 N N . LEU B 1 14 ? -9.844 14.094 8.938 1 98.88 14 LEU B N 1
ATOM 2869 C CA . LEU B 1 14 ? -10.664 13.641 7.816 1 98.88 14 LEU B CA 1
ATOM 2870 C C . LEU B 1 14 ? -10.453 12.156 7.547 1 98.88 14 LEU B C 1
ATOM 2872 O O . LEU B 1 14 ? -11.398 11.445 7.207 1 98.88 14 LEU B O 1
ATOM 2876 N N . MET B 1 15 ? -9.234 11.648 7.66 1 98.81 15 MET B N 1
ATOM 2877 C CA . MET B 1 15 ? -9 10.227 7.469 1 98.81 15 MET B CA 1
ATOM 2878 C C . MET B 1 15 ? -9.633 9.414 8.594 1 98.81 15 MET B C 1
ATOM 2880 O O . MET B 1 15 ? -10.141 8.312 8.367 1 98.81 15 MET B O 1
ATOM 2884 N N . THR B 1 16 ? -9.547 9.906 9.828 1 98.88 16 THR B N 1
ATOM 2885 C CA . THR B 1 16 ? -10.25 9.266 10.938 1 98.88 16 THR B CA 1
ATOM 2886 C C . THR B 1 16 ? -11.742 9.172 10.656 1 98.88 16 THR B C 1
ATOM 2888 O O . THR B 1 16 ? -12.344 8.109 10.82 1 98.88 16 THR B O 1
ATOM 2891 N N . THR B 1 17 ? -12.297 10.266 10.203 1 98.88 17 THR B N 1
ATOM 2892 C CA . THR B 1 17 ? -13.719 10.336 9.883 1 98.88 17 THR B CA 1
ATOM 2893 C C . THR B 1 17 ? -14.07 9.336 8.789 1 98.88 17 THR B C 1
ATOM 2895 O O . THR B 1 17 ? -15.07 8.617 8.891 1 98.88 17 THR B O 1
ATOM 2898 N N . LEU B 1 18 ? -13.242 9.297 7.762 1 98.62 18 LEU B N 1
ATOM 2899 C CA . LEU B 1 18 ? -13.469 8.375 6.66 1 98.62 18 LEU B CA 1
ATOM 2900 C C . LEU B 1 18 ? -13.555 6.938 7.164 1 98.62 18 LEU B C 1
ATOM 2902 O O . LEU B 1 18 ? -14.477 6.199 6.809 1 98.62 18 LEU B O 1
ATOM 2906 N N . GLN B 1 19 ? -12.648 6.547 7.984 1 98 19 GLN B N 1
ATOM 2907 C CA . GLN B 1 19 ? -12.57 5.18 8.484 1 98 19 GLN B CA 1
ATOM 2908 C C . GLN B 1 19 ? -13.758 4.855 9.391 1 98 19 GLN B C 1
ATOM 2910 O O . GLN B 1 19 ? -14.344 3.773 9.305 1 98 19 GLN B O 1
ATOM 2915 N N . LEU B 1 20 ? -14.133 5.773 10.242 1 98.19 20 LEU B N 1
ATOM 2916 C CA . LEU B 1 20 ? -15.273 5.574 11.125 1 98.19 20 LEU B CA 1
ATOM 2917 C C . LEU B 1 20 ? -16.562 5.48 10.328 1 98.19 20 LEU B C 1
ATOM 2919 O O . LEU B 1 20 ? -17.422 4.629 10.609 1 98.19 20 LEU B O 1
ATOM 2923 N N . ALA B 1 21 ? -16.672 6.379 9.367 1 97.31 21 ALA B N 1
ATOM 2924 C CA . ALA B 1 21 ? -17.859 6.363 8.531 1 97.31 21 ALA B CA 1
ATOM 2925 C C . ALA B 1 21 ? -17.953 5.07 7.719 1 97.31 21 ALA B C 1
ATOM 2927 O O . ALA B 1 21 ? -19.031 4.484 7.586 1 97.31 21 ALA B O 1
ATOM 2928 N N . ASP B 1 22 ? -16.844 4.648 7.18 1 95.94 22 ASP B N 1
ATOM 2929 C CA . ASP B 1 22 ? -16.797 3.371 6.477 1 95.94 22 ASP B CA 1
ATOM 2930 C C . ASP B 1 22 ? -17.281 2.232 7.371 1 95.94 22 ASP B C 1
ATOM 2932 O O . ASP B 1 22 ? -17.859 1.26 6.887 1 95.94 22 ASP B O 1
ATOM 2936 N N . ALA B 1 23 ? -17.062 2.361 8.625 1 95.25 23 ALA B N 1
ATOM 2937 C CA . ALA B 1 23 ? -17.453 1.337 9.586 1 95.25 23 ALA B CA 1
ATOM 2938 C C . ALA B 1 23 ? -18.906 1.513 10.008 1 95.25 23 ALA B C 1
ATOM 2940 O O . ALA B 1 23 ? -19.406 0.78 10.867 1 95.25 23 ALA B O 1
ATOM 2941 N N . GLY B 1 24 ? -19.578 2.523 9.484 1 93.69 24 GLY B N 1
ATOM 2942 C CA . GLY B 1 24 ? -21.016 2.656 9.672 1 93.69 24 GLY B CA 1
ATOM 2943 C C . GLY B 1 24 ? -21.391 3.609 10.789 1 93.69 24 GLY B C 1
ATOM 2944 O O . GLY B 1 24 ? -22.547 3.648 11.227 1 93.69 24 GLY B O 1
ATOM 2945 N N . HIS B 1 25 ? -20.438 4.402 11.227 1 96.62 25 HIS B N 1
ATOM 2946 C CA . HIS B 1 25 ? -20.688 5.281 12.367 1 96.62 25 HIS B CA 1
ATOM 2947 C C . HIS B 1 25 ? -21.062 6.684 11.906 1 96.62 25 HIS B C 1
ATOM 2949 O O . HIS B 1 25 ? -20.719 7.098 10.797 1 96.62 25 HIS B O 1
ATOM 2955 N N . GLN B 1 26 ? -21.812 7.375 12.766 1 97.94 26 GLN B N 1
ATOM 2956 C CA . GLN B 1 26 ? -22.125 8.781 12.57 1 97.94 26 GLN B CA 1
ATOM 2957 C C . GLN B 1 26 ? -21.031 9.68 13.125 1 97.94 26 GLN B C 1
ATOM 2959 O O . GLN B 1 26 ? -20.656 9.555 14.289 1 97.94 26 GLN B O 1
ATOM 2964 N N . VAL B 1 27 ? -20.516 10.562 12.266 1 98.62 27 VAL B N 1
ATOM 2965 C CA . VAL B 1 27 ? -19.359 11.367 12.656 1 98.62 27 VAL B CA 1
ATOM 2966 C C . VAL B 1 27 ? -19.609 12.836 12.328 1 98.62 27 VAL B C 1
ATOM 2968 O O . VAL B 1 27 ? -20.094 13.164 11.234 1 98.62 27 VAL B O 1
ATOM 2971 N N . THR B 1 28 ? -19.359 13.703 13.227 1 98.69 28 THR B N 1
ATOM 2972 C CA . THR B 1 28 ? -19.359 15.141 13 1 98.69 28 THR B CA 1
ATOM 2973 C C . THR B 1 28 ? -17.938 15.695 13.109 1 98.69 28 THR B C 1
ATOM 2975 O O . THR B 1 28 ? -17.266 15.477 14.117 1 98.69 28 THR B O 1
ATOM 2978 N N . VAL B 1 29 ? -17.469 16.375 12.078 1 98.81 29 VAL B N 1
ATOM 2979 C CA . VAL B 1 29 ? -16.172 17.062 12.094 1 98.81 29 VAL B CA 1
ATOM 2980 C C . VAL B 1 29 ? -16.375 18.547 12.391 1 98.81 29 VAL B C 1
ATOM 2982 O O . VAL B 1 29 ? -17.25 19.188 11.797 1 98.81 29 VAL B O 1
ATOM 2985 N N . ILE B 1 30 ? -15.641 19.047 13.32 1 98.75 30 ILE B N 1
ATOM 2986 C CA . ILE B 1 30 ? -15.656 20.469 13.633 1 98.75 30 ILE B CA 1
ATOM 2987 C C . ILE B 1 30 ? -14.336 21.109 13.211 1 98.75 30 ILE B C 1
ATOM 2989 O O . ILE B 1 30 ? -13.266 20.656 13.633 1 98.75 30 ILE B O 1
ATOM 2993 N N . GLU B 1 31 ? -14.336 22.062 12.375 1 98.75 31 GLU B N 1
ATOM 2994 C CA . GLU B 1 31 ? -13.172 22.781 11.859 1 98.75 31 GLU B CA 1
ATOM 2995 C C . GLU B 1 31 ? -13.359 24.281 12 1 98.75 31 GLU B C 1
ATOM 2997 O O . GLU B 1 31 ? -14.359 24.844 11.531 1 98.75 31 GLU B O 1
ATOM 3002 N N . ARG B 1 32 ? -12.422 24.922 12.648 1 98 32 ARG B N 1
ATOM 3003 C CA . ARG B 1 32 ? -12.523 26.344 12.922 1 98 32 ARG B CA 1
ATOM 3004 C C . ARG B 1 32 ? -12.469 27.156 11.625 1 98 32 ARG B C 1
ATOM 3006 O O . ARG B 1 32 ? -13.109 28.203 11.516 1 98 32 ARG B O 1
ATOM 3013 N N . GLY B 1 33 ? -11.68 26.781 10.648 1 97.69 33 GLY B N 1
ATOM 3014 C CA . GLY B 1 33 ? -11.602 27.391 9.328 1 97.69 33 GLY B CA 1
ATOM 3015 C C . GLY B 1 33 ? -12.219 26.547 8.234 1 97.69 33 GLY B C 1
ATOM 3016 O O . GLY B 1 33 ? -13.375 26.125 8.336 1 97.69 33 GLY B O 1
ATOM 3017 N N . VAL B 1 34 ? -11.43 26.391 7.219 1 97.94 34 VAL B N 1
ATOM 3018 C CA . VAL B 1 34 ? -11.758 25.484 6.125 1 97.94 34 VAL B CA 1
ATOM 3019 C C . VAL B 1 34 ? -10.914 24.219 6.227 1 97.94 34 VAL B C 1
ATOM 3021 O O . VAL B 1 34 ? -9.727 24.281 6.547 1 97.94 34 VAL B O 1
ATOM 3024 N N . CYS B 1 35 ? -11.539 23.078 6 1 98.19 35 CYS B N 1
ATOM 3025 C CA . CYS B 1 35 ? -10.812 21.812 6.082 1 98.19 35 CYS B CA 1
ATOM 3026 C C . CYS B 1 35 ? -9.586 21.828 5.172 1 98.19 35 CYS B C 1
ATOM 3028 O O . CYS B 1 35 ? -9.648 22.344 4.055 1 98.19 35 CYS B O 1
ATOM 3030 N N . GLY B 1 36 ? -8.508 21.266 5.668 1 97.31 36 GLY B N 1
ATOM 3031 C CA . GLY B 1 36 ? -7.316 21.016 4.871 1 97.31 36 GLY B CA 1
ATOM 3032 C C . GLY B 1 36 ? -6.523 22.266 4.562 1 97.31 36 GLY B C 1
ATOM 3033 O O . GLY B 1 36 ? -5.809 22.328 3.559 1 97.31 36 GLY B O 1
ATOM 3034 N N . ARG B 1 37 ? -6.582 23.312 5.406 1 96.5 37 ARG B N 1
ATOM 3035 C CA . ARG B 1 37 ? -5.961 24.578 5.012 1 96.5 37 ARG B CA 1
ATOM 3036 C C . ARG B 1 37 ? -4.809 24.922 5.945 1 96.5 37 ARG B C 1
ATOM 3038 O O . ARG B 1 37 ? -4.137 25.938 5.75 1 96.5 37 ARG B O 1
ATOM 3045 N N . GLU B 1 38 ? -4.488 24.094 6.926 1 96.75 38 GLU B N 1
ATOM 3046 C CA . GLU B 1 38 ? -3.371 24.359 7.828 1 96.75 38 GLU B CA 1
ATOM 3047 C C . GLU B 1 38 ? -2.193 23.438 7.543 1 96.75 38 GLU B C 1
ATOM 3049 O O . GLU B 1 38 ? -1.691 23.391 6.418 1 96.75 38 GLU B O 1
ATOM 3054 N N . SER B 1 39 ? -1.802 22.672 8.547 1 96.25 39 SER B N 1
ATOM 3055 C CA . SER B 1 39 ? -0.588 21.875 8.375 1 96.25 39 SER B CA 1
ATOM 3056 C C . SER B 1 39 ? -0.716 20.922 7.195 1 96.25 39 SER B C 1
ATOM 3058 O O . SER B 1 39 ? 0.255 20.672 6.477 1 96.25 39 SER B O 1
ATOM 3060 N N . SER B 1 40 ? -1.869 20.375 6.953 1 96.94 40 SER B N 1
ATOM 3061 C CA . SER B 1 40 ? -2.102 19.406 5.895 1 96.94 40 SER B CA 1
ATOM 3062 C C . SER B 1 40 ? -1.903 20.016 4.516 1 96.94 40 SER B C 1
ATOM 3064 O O . SER B 1 40 ? -1.48 19.344 3.576 1 96.94 40 SER B O 1
ATOM 3066 N N . TRP B 1 41 ? -2.182 21.234 4.426 1 95.81 41 TRP B N 1
ATOM 3067 C CA . TRP B 1 41 ? -2.045 21.984 3.176 1 95.81 41 TRP B CA 1
ATOM 3068 C C . TRP B 1 41 ? -0.607 22.438 2.971 1 95.81 41 TRP B C 1
ATOM 3070 O O . TRP B 1 41 ? -0.101 22.438 1.847 1 95.81 41 TRP B O 1
ATOM 3080 N N . ALA B 1 42 ? 0.068 22.766 3.998 1 96.44 42 ALA B N 1
ATOM 3081 C CA . ALA B 1 42 ? 1.307 23.531 3.941 1 96.44 42 ALA B CA 1
ATOM 3082 C C . ALA B 1 42 ? 2.502 22.625 3.643 1 96.44 42 ALA B C 1
ATOM 3084 O O . ALA B 1 42 ? 3.539 23.094 3.172 1 96.44 42 ALA B O 1
ATOM 3085 N N . GLY B 1 43 ? 2.363 21.359 3.877 1 95 43 GLY B N 1
ATOM 3086 C CA . GLY B 1 43 ? 3.488 20.438 3.775 1 95 43 GLY B CA 1
ATOM 3087 C C . GLY B 1 43 ? 3.881 20.141 2.342 1 95 43 GLY B C 1
ATOM 3088 O O . GLY B 1 43 ? 3.24 20.609 1.402 1 95 43 GLY B O 1
ATOM 3089 N N . GLY B 1 44 ? 4.973 19.406 2.203 1 96.44 44 GLY B N 1
ATOM 3090 C CA . GLY B 1 44 ? 5.52 19.078 0.896 1 96.44 44 GLY B CA 1
ATOM 3091 C C . GLY B 1 44 ? 4.812 17.906 0.229 1 96.44 44 GLY B C 1
ATOM 3092 O O . GLY B 1 44 ? 4.84 17.781 -0.997 1 96.44 44 GLY B O 1
ATOM 3093 N N . GLY B 1 45 ? 4.262 17.031 1.014 1 97.31 45 GLY B N 1
ATOM 3094 C CA . GLY B 1 45 ? 3.539 15.906 0.456 1 97.31 45 GLY B CA 1
ATOM 3095 C C . GLY B 1 45 ? 4.41 14.68 0.26 1 97.31 45 GLY B C 1
ATOM 3096 O O . GLY B 1 45 ? 4.039 13.758 -0.471 1 97.31 45 GLY B O 1
ATOM 3097 N N . ILE B 1 46 ? 5.57 14.719 0.855 1 96.75 46 ILE B N 1
ATOM 3098 C CA . ILE B 1 46 ? 6.418 13.539 0.844 1 96.75 46 ILE B CA 1
ATOM 3099 C C . ILE B 1 46 ? 5.809 12.461 1.738 1 96.75 46 ILE B C 1
ATOM 3101 O O . ILE B 1 46 ? 5.324 12.75 2.834 1 96.75 46 ILE B O 1
ATOM 3105 N N . VAL B 1 47 ? 5.793 11.195 1.312 1 95.75 47 VAL B N 1
ATOM 3106 C CA . VAL B 1 47 ? 5.055 10.156 2.023 1 95.75 47 VAL B CA 1
ATOM 3107 C C . VAL B 1 47 ? 6.031 9.234 2.754 1 95.75 47 VAL B C 1
ATOM 3109 O O . VAL B 1 47 ? 5.754 8.047 2.938 1 95.75 47 VAL B O 1
ATOM 3112 N N . SER B 1 48 ? 7.172 9.664 3.037 1 94.81 48 SER B N 1
ATOM 3113 C CA . SER B 1 48 ? 8.188 9.047 3.881 1 94.81 48 SER B CA 1
ATOM 3114 C C . SER B 1 48 ? 9.023 10.102 4.605 1 94.81 48 SER B C 1
ATOM 3116 O O . SER B 1 48 ? 9.211 11.203 4.098 1 94.81 48 SER B O 1
ATOM 3118 N N . PRO B 1 49 ? 9.5 9.664 5.848 1 95.31 49 PRO B N 1
ATOM 3119 C CA . PRO B 1 49 ? 10.469 10.602 6.434 1 95.31 49 PRO B CA 1
ATOM 3120 C C . PRO B 1 49 ? 11.656 10.859 5.516 1 95.31 49 PRO B C 1
ATOM 3122 O O . PRO B 1 49 ? 12.102 9.961 4.801 1 95.31 49 PRO B O 1
ATOM 3125 N N . LEU B 1 50 ? 12.227 12.086 5.555 1 93.25 50 LEU B N 1
ATOM 3126 C CA . LEU B 1 50 ? 13.297 12.477 4.648 1 93.25 50 LEU B CA 1
ATOM 3127 C C . LEU B 1 50 ? 14.523 11.594 4.84 1 93.25 50 LEU B C 1
ATOM 3129 O O . LEU B 1 50 ? 15.125 11.141 3.861 1 93.25 50 LEU B O 1
ATOM 3133 N N . TYR B 1 51 ? 14.914 11.414 6.102 1 96.38 51 TYR B N 1
ATOM 3134 C CA . TYR B 1 51 ? 15.977 10.492 6.496 1 96.38 51 TYR B CA 1
ATOM 3135 C C . TYR B 1 51 ? 15.445 9.422 7.445 1 96.38 51 TYR B C 1
ATOM 3137 O O . TYR B 1 51 ? 15.68 9.484 8.656 1 96.38 51 TYR B O 1
ATOM 3145 N N . PRO B 1 52 ? 14.766 8.43 6.84 1 96.38 52 PRO B N 1
ATOM 3146 C CA . PRO B 1 52 ? 14.031 7.504 7.707 1 96.38 52 PRO B CA 1
ATOM 3147 C C . PRO B 1 52 ? 14.945 6.773 8.688 1 96.38 52 PRO B C 1
ATOM 3149 O O . PRO B 1 52 ? 14.516 6.438 9.797 1 96.38 52 PRO B O 1
ATOM 3152 N N . TRP B 1 53 ? 16.234 6.629 8.453 1 96.94 53 TRP B N 1
ATOM 3153 C CA . TRP B 1 53 ? 17.156 5.906 9.305 1 96.94 53 TRP B CA 1
ATOM 3154 C C . TRP B 1 53 ? 17.531 6.738 10.531 1 96.94 53 TRP B C 1
ATOM 3156 O O . TRP B 1 53 ? 18.219 6.246 11.438 1 96.94 53 TRP B O 1
ATOM 3166 N N . ARG B 1 54 ? 17.078 7.949 10.594 1 96.5 54 ARG B N 1
ATOM 3167 C CA . ARG B 1 54 ? 17.406 8.828 11.711 1 96.5 54 ARG B CA 1
ATOM 3168 C C . ARG B 1 54 ? 16.234 8.945 12.672 1 96.5 54 ARG B C 1
ATOM 3170 O O . ARG B 1 54 ? 16.281 9.719 13.633 1 96.5 54 ARG B O 1
ATOM 3177 N N . TYR B 1 55 ? 15.172 8.227 12.453 1 96.06 55 TYR B N 1
ATOM 3178 C CA . TYR B 1 55 ? 13.977 8.32 13.273 1 96.06 55 TYR B CA 1
ATOM 3179 C C . TYR B 1 55 ? 13.852 7.117 14.203 1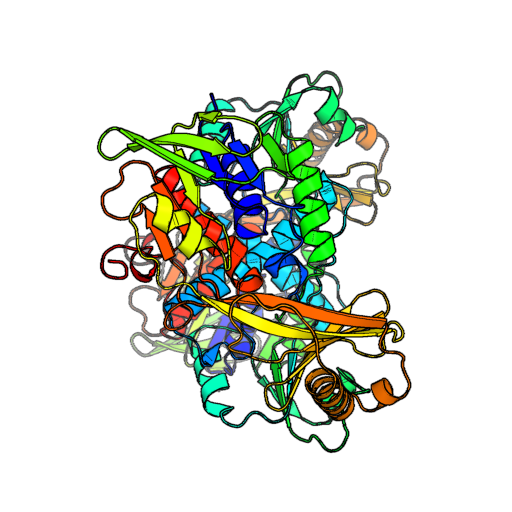 96.06 55 TYR B C 1
ATOM 3181 O O . TYR B 1 55 ? 14.461 6.074 13.961 1 96.06 55 TYR B O 1
ATOM 3189 N N . SER B 1 56 ? 13.031 7.312 15.234 1 95.25 56 SER B N 1
ATOM 3190 C CA . SER B 1 56 ? 12.781 6.242 16.203 1 95.25 56 SER B CA 1
ATOM 3191 C C . SER B 1 56 ? 11.984 5.109 15.57 1 95.25 56 SER B C 1
ATOM 3193 O O . SER B 1 56 ? 11.328 5.301 14.547 1 95.25 56 SER B O 1
ATOM 3195 N N . ALA B 1 57 ? 12.031 3.963 16.25 1 93.94 57 ALA B N 1
ATOM 3196 C CA . ALA B 1 57 ? 11.266 2.801 15.797 1 93.94 57 ALA B CA 1
ATOM 3197 C C . ALA B 1 57 ? 9.766 3.1 15.781 1 93.94 57 ALA B C 1
ATOM 3199 O O . ALA B 1 57 ? 9.039 2.605 14.922 1 93.94 57 ALA B O 1
ATOM 3200 N N . ALA B 1 58 ? 9.336 3.906 16.734 1 96.62 58 ALA B N 1
ATOM 3201 C CA . ALA B 1 58 ? 7.922 4.258 16.812 1 96.62 58 ALA B CA 1
ATOM 3202 C C . ALA B 1 58 ? 7.469 5.004 15.562 1 96.62 58 ALA B C 1
ATOM 3204 O O . ALA B 1 58 ? 6.438 4.668 14.969 1 96.62 58 ALA B O 1
ATOM 3205 N N . VAL B 1 59 ? 8.273 5.949 15.148 1 97.44 59 VAL B N 1
ATOM 3206 C CA . VAL B 1 59 ? 7.945 6.719 13.953 1 97.44 59 VAL B CA 1
ATOM 3207 C C . VAL B 1 59 ? 8.07 5.832 12.711 1 97.44 59 VAL B C 1
ATOM 3209 O O . VAL B 1 59 ? 7.195 5.84 11.844 1 97.44 59 VAL B O 1
ATOM 3212 N N . SER B 1 60 ? 9.055 5.023 12.719 1 95.25 60 SER B N 1
ATOM 3213 C CA . SER B 1 60 ? 9.344 4.168 11.57 1 95.25 60 SER B CA 1
ATOM 3214 C C . SER B 1 60 ? 8.227 3.145 11.352 1 95.25 60 SER B C 1
ATOM 3216 O O . SER B 1 60 ? 7.883 2.832 10.211 1 95.25 60 SER B O 1
ATOM 3218 N N . ARG B 1 61 ? 7.691 2.621 12.398 1 94.06 61 ARG B N 1
ATOM 3219 C CA . ARG B 1 61 ? 6.625 1.631 12.289 1 94.06 61 ARG B CA 1
ATOM 3220 C C . ARG B 1 61 ? 5.379 2.234 11.641 1 94.06 61 ARG B C 1
ATOM 3222 O O . ARG B 1 61 ? 4.77 1.622 10.766 1 94.06 61 ARG B O 1
ATOM 3229 N N . LEU B 1 62 ? 5.051 3.439 12.023 1 97.19 62 LEU B N 1
ATOM 3230 C CA . LEU B 1 62 ? 3.91 4.125 11.422 1 97.19 62 LEU B CA 1
ATOM 3231 C C . LEU B 1 62 ? 4.184 4.449 9.961 1 97.19 62 LEU B C 1
ATOM 3233 O O . LEU B 1 62 ? 3.328 4.223 9.102 1 97.19 62 LEU B O 1
ATOM 3237 N N . ALA B 1 63 ? 5.387 4.953 9.727 1 96.62 63 ALA B N 1
ATOM 3238 C CA . ALA B 1 63 ? 5.746 5.363 8.375 1 96.62 63 ALA B CA 1
ATOM 3239 C C . ALA B 1 63 ? 5.723 4.172 7.418 1 96.62 63 ALA B C 1
ATOM 3241 O O . ALA B 1 63 ? 5.188 4.273 6.309 1 96.62 63 ALA B O 1
ATOM 3242 N N . SER B 1 64 ? 6.219 3.059 7.844 1 92.69 64 SER B N 1
ATOM 3243 C CA . SER B 1 64 ? 6.305 1.866 7.008 1 92.69 64 SER B CA 1
ATOM 3244 C C . SER B 1 64 ? 4.922 1.371 6.602 1 92.69 64 SER B C 1
ATOM 3246 O O . SER B 1 64 ? 4.691 1.047 5.434 1 92.69 64 SER B O 1
ATOM 3248 N N . TRP B 1 65 ? 4.055 1.354 7.535 1 92.75 65 TRP B N 1
ATOM 3249 C CA . TRP B 1 65 ? 2.697 0.908 7.238 1 92.75 65 TRP B CA 1
ATOM 3250 C C . TRP B 1 65 ? 1.99 1.895 6.312 1 92.75 65 TRP B C 1
ATOM 3252 O O . TRP B 1 65 ? 1.236 1.492 5.426 1 92.75 65 TRP B O 1
ATOM 3262 N N . SER B 1 66 ? 2.285 3.143 6.41 1 95.56 66 SER B N 1
ATOM 3263 C CA . SER B 1 66 ? 1.61 4.191 5.652 1 95.56 66 SER B CA 1
ATOM 3264 C C . SER B 1 66 ? 2.037 4.18 4.191 1 95.56 66 SER B C 1
ATOM 3266 O O . SER B 1 66 ? 1.271 4.578 3.311 1 95.56 66 SER B O 1
ATOM 3268 N N . GLU B 1 67 ? 3.223 3.768 3.949 1 90.06 67 GLU B N 1
ATOM 3269 C CA . GLU B 1 67 ? 3.781 3.84 2.604 1 90.06 67 GLU B CA 1
ATOM 3270 C C . GLU B 1 67 ? 2.926 3.062 1.607 1 90.06 67 GLU B C 1
ATOM 3272 O O . GLU B 1 67 ? 2.609 3.564 0.526 1 90.06 67 GLU B O 1
ATOM 3277 N N . GLY B 1 68 ? 2.48 1.937 1.961 1 87.69 68 GLY B N 1
ATOM 3278 C CA . GLY B 1 68 ? 1.657 1.133 1.071 1 87.69 68 GLY B CA 1
ATOM 3279 C C . GLY B 1 68 ? 0.204 1.564 1.05 1 87.69 68 GLY B C 1
ATOM 3280 O O . GLY B 1 68 ? -0.53 1.248 0.112 1 87.69 68 GLY B O 1
ATOM 3281 N N . ALA B 1 69 ? -0.17 2.381 1.986 1 94.62 69 ALA B N 1
ATOM 3282 C CA . ALA B 1 69 ? -1.571 2.768 2.125 1 94.62 69 ALA B CA 1
ATOM 3283 C C . ALA B 1 69 ? -1.901 3.963 1.236 1 94.62 69 ALA B C 1
ATOM 3285 O O . ALA B 1 69 ? -3.049 4.133 0.814 1 94.62 69 ALA B O 1
ATOM 3286 N N . TYR B 1 70 ? -0.911 4.746 0.865 1 96.56 70 TYR B N 1
ATOM 3287 C CA . TYR B 1 70 ? -1.175 5.996 0.162 1 96.56 70 TYR B CA 1
ATOM 3288 C C . TYR B 1 70 ? -1.593 5.734 -1.279 1 96.56 70 TYR B C 1
ATOM 3290 O O . TYR B 1 70 ? -2.574 6.305 -1.762 1 96.56 70 TYR B O 1
ATOM 3298 N N . PRO B 1 71 ? -0.866 4.844 -1.978 1 96.44 71 PRO B N 1
ATOM 3299 C CA . PRO B 1 71 ? -1.349 4.594 -3.338 1 96.44 71 PRO B CA 1
ATOM 3300 C C . PRO B 1 71 ? -2.758 4.008 -3.365 1 96.44 71 PRO B C 1
ATOM 3302 O O . PRO B 1 71 ? -3.57 4.383 -4.215 1 96.44 71 PRO B O 1
ATOM 3305 N N . GLU B 1 72 ? -3.059 3.117 -2.453 1 95.94 72 GLU B N 1
ATOM 3306 C CA . GLU B 1 72 ? -4.402 2.549 -2.363 1 95.94 72 GLU B CA 1
ATOM 3307 C C . GLU B 1 72 ? -5.445 3.633 -2.107 1 95.94 72 GLU B C 1
ATOM 3309 O O . GLU B 1 72 ? -6.488 3.662 -2.76 1 95.94 72 GLU B O 1
ATOM 3314 N N . LEU B 1 73 ? -5.145 4.477 -1.175 1 97.06 73 LEU B N 1
ATOM 3315 C CA . LEU B 1 73 ? -6.051 5.57 -0.845 1 97.06 73 LEU B CA 1
ATOM 3316 C C . LEU B 1 73 ? -6.25 6.492 -2.043 1 97.06 73 LEU B C 1
ATOM 3318 O O . LEU B 1 73 ? -7.375 6.91 -2.332 1 97.06 73 LEU B O 1
ATOM 3322 N N . ALA B 1 74 ? -5.176 6.832 -2.701 1 97.75 74 ALA B N 1
ATOM 3323 C CA . ALA B 1 74 ? -5.234 7.734 -3.848 1 97.75 74 ALA B CA 1
ATOM 3324 C C . ALA B 1 74 ? -6.129 7.168 -4.945 1 97.75 74 ALA B C 1
ATOM 3326 O O . ALA B 1 74 ? -6.977 7.879 -5.492 1 97.75 74 ALA B O 1
ATOM 3327 N N . TYR B 1 75 ? -6 5.875 -5.23 1 97 75 TYR B N 1
ATOM 3328 C CA . TYR B 1 75 ? -6.82 5.238 -6.254 1 97 75 TYR B CA 1
ATOM 3329 C C . TYR B 1 75 ? -8.289 5.215 -5.836 1 97 75 TYR B C 1
ATOM 3331 O O . TYR B 1 75 ? -9.172 5.469 -6.656 1 97 75 TYR B O 1
ATOM 3339 N N . ARG B 1 76 ? -8.5 4.926 -4.625 1 96.56 76 ARG B N 1
ATOM 3340 C CA . ARG B 1 76 ? -9.867 4.875 -4.117 1 96.56 76 ARG B CA 1
ATOM 3341 C C . ARG B 1 76 ? -10.555 6.23 -4.254 1 96.56 76 ARG B C 1
ATOM 3343 O O . ARG B 1 76 ? -11.68 6.316 -4.746 1 96.56 76 ARG B O 1
ATOM 3350 N N . LEU B 1 77 ? -9.844 7.246 -3.771 1 98.31 77 LEU B N 1
ATOM 3351 C CA . LEU B 1 77 ? -10.414 8.586 -3.803 1 98.31 77 LEU B CA 1
ATOM 3352 C C . LEU B 1 77 ? -10.664 9.039 -5.238 1 98.31 77 LEU B C 1
ATOM 3354 O O . LEU B 1 77 ? -11.695 9.656 -5.527 1 98.31 77 LEU B O 1
ATOM 3358 N N . LEU B 1 78 ? -9.695 8.727 -6.09 1 98.06 78 LEU B N 1
ATOM 3359 C CA . LEU B 1 78 ? -9.891 9.062 -7.496 1 98.06 78 LEU B CA 1
ATOM 3360 C C . LEU B 1 78 ? -11.156 8.406 -8.039 1 98.06 78 LEU B C 1
ATOM 3362 O O . LEU B 1 78 ? -11.977 9.062 -8.68 1 98.06 78 LEU B O 1
ATOM 3366 N N . GLU B 1 79 ? -11.344 7.152 -7.762 1 95.38 79 GLU B N 1
ATOM 3367 C CA . GLU B 1 79 ? -12.484 6.387 -8.258 1 95.38 79 GLU B CA 1
ATOM 3368 C C . GLU B 1 79 ? -13.789 6.906 -7.676 1 95.38 79 GLU B C 1
ATOM 3370 O O . GLU B 1 79 ? -14.797 6.996 -8.383 1 95.38 79 GLU B O 1
ATOM 3375 N N . GLU B 1 80 ? -13.758 7.281 -6.484 1 95.31 80 GLU B N 1
ATOM 3376 C CA . GLU B 1 80 ? -14.992 7.582 -5.766 1 95.31 80 GLU B CA 1
ATOM 3377 C C . GLU B 1 80 ? -15.375 9.055 -5.914 1 95.31 80 GLU B C 1
ATOM 3379 O O . GLU B 1 80 ? -16.531 9.43 -5.688 1 95.31 80 GLU B O 1
ATOM 3384 N N . THR B 1 81 ? -14.352 9.93 -6.246 1 97.62 81 THR B N 1
ATOM 3385 C CA . THR B 1 81 ? -14.648 11.359 -6.234 1 97.62 81 THR B CA 1
ATOM 3386 C C . THR B 1 81 ? -14.297 12 -7.574 1 97.62 81 THR B C 1
ATOM 3388 O O . THR B 1 81 ? -14.688 13.133 -7.852 1 97.62 81 THR B O 1
ATOM 3391 N N . ARG B 1 82 ? -13.555 11.359 -8.438 1 97.06 82 ARG B N 1
ATOM 3392 C CA . ARG B 1 82 ? -13.031 11.867 -9.703 1 97.06 82 ARG B CA 1
ATOM 3393 C C . ARG B 1 82 ? -12 12.969 -9.469 1 97.06 82 ARG B C 1
ATOM 3395 O O . ARG B 1 82 ? -11.602 13.664 -10.398 1 97.06 82 ARG B O 1
ATOM 3402 N N . ILE B 1 83 ? -11.547 13.125 -8.227 1 98.56 83 ILE B N 1
ATOM 3403 C CA . ILE B 1 83 ? -10.461 14.039 -7.895 1 98.56 83 ILE B CA 1
ATOM 3404 C C . ILE B 1 83 ? -9.164 13.25 -7.688 1 98.56 83 ILE B C 1
ATOM 3406 O O . ILE B 1 83 ? -9.086 12.398 -6.797 1 98.56 83 ILE B O 1
ATOM 3410 N N . ASP B 1 84 ? -8.195 13.531 -8.484 1 98.38 84 ASP B N 1
ATOM 3411 C CA . ASP B 1 84 ? -6.91 12.836 -8.422 1 98.38 84 ASP B CA 1
ATOM 3412 C C . ASP B 1 84 ? -5.977 13.508 -7.414 1 98.38 84 ASP B C 1
ATOM 3414 O O . ASP B 1 84 ? -5.543 14.641 -7.621 1 98.38 84 ASP B O 1
ATOM 3418 N N . PRO B 1 85 ? -5.621 12.773 -6.328 1 98.38 85 PRO B N 1
ATOM 3419 C CA . PRO B 1 85 ? -4.66 13.328 -5.375 1 98.38 85 PRO B CA 1
ATOM 3420 C C . PRO B 1 85 ? -3.246 13.422 -5.945 1 98.38 85 PRO B C 1
ATOM 3422 O O . PRO B 1 85 ? -2.357 14 -5.316 1 98.38 85 PRO B O 1
ATOM 3425 N N . GLU B 1 86 ? -3.021 12.812 -7.133 1 97.94 86 GLU B N 1
ATOM 3426 C CA . GLU B 1 86 ? -1.76 12.875 -7.863 1 97.94 86 GLU B CA 1
ATOM 3427 C C . GLU B 1 86 ? -0.631 12.219 -7.07 1 97.94 86 GLU B C 1
ATOM 3429 O O . GLU B 1 86 ? 0.455 12.789 -6.941 1 97.94 86 GLU B O 1
ATOM 3434 N N . TYR B 1 87 ? -0.959 11.078 -6.477 1 97.75 87 TYR B N 1
ATOM 3435 C CA . TYR B 1 87 ? 0.141 10.305 -5.918 1 97.75 87 TYR B CA 1
ATOM 3436 C C . TYR B 1 87 ? 1.162 9.953 -6.996 1 97.75 87 TYR B C 1
ATOM 3438 O O . TYR B 1 87 ? 0.799 9.453 -8.062 1 97.75 87 TYR B O 1
ATOM 3446 N N . ARG B 1 88 ? 2.416 10.258 -6.738 1 96.5 88 ARG B N 1
ATOM 3447 C CA . ARG B 1 88 ? 3.541 10.023 -7.637 1 96.5 88 ARG B CA 1
ATOM 3448 C C . ARG B 1 88 ? 4.637 9.219 -6.945 1 96.5 88 ARG B C 1
ATOM 3450 O O . ARG B 1 88 ? 5.121 9.609 -5.879 1 96.5 88 ARG B O 1
ATOM 3457 N N . GLN B 1 89 ? 5 8.078 -7.5 1 96.75 89 GLN B N 1
ATOM 3458 C CA . GLN B 1 89 ? 6.109 7.281 -6.98 1 96.75 89 GLN B CA 1
ATOM 3459 C C . GLN B 1 89 ? 7.234 7.168 -8.008 1 96.75 89 GLN B C 1
ATOM 3461 O O . GLN B 1 89 ? 7.246 6.246 -8.82 1 96.75 89 GLN B O 1
ATOM 3466 N N . LYS B 1 90 ? 8.156 8.148 -7.898 1 96.75 90 LYS B N 1
ATOM 3467 C CA . LYS B 1 90 ? 9.281 8.203 -8.836 1 96.75 90 LYS B CA 1
ATOM 3468 C C . LYS B 1 90 ? 10.609 8.078 -8.102 1 96.75 90 LYS B C 1
ATOM 3470 O O . LYS B 1 90 ? 11.672 8.242 -8.711 1 96.75 90 LYS B O 1
ATOM 3475 N N . GLY B 1 91 ? 10.578 7.84 -6.777 1 96.88 91 GLY B N 1
ATOM 3476 C CA . GLY B 1 91 ? 11.781 7.641 -5.988 1 96.88 91 GLY B CA 1
ATOM 3477 C C . GLY B 1 91 ? 12.383 8.938 -5.488 1 96.88 91 GLY B C 1
ATOM 3478 O O . GLY B 1 91 ? 11.805 10.008 -5.66 1 96.88 91 GLY B O 1
ATOM 3479 N N . LEU B 1 92 ? 13.438 8.805 -4.734 1 98 92 LEU B N 1
ATOM 3480 C CA . LEU B 1 92 ? 14.164 9.898 -4.098 1 98 92 LEU B CA 1
ATOM 3481 C C . LEU B 1 92 ? 15.672 9.727 -4.273 1 98 92 LEU B C 1
ATOM 3483 O O . LEU B 1 92 ? 16.203 8.633 -4.082 1 98 92 LEU B O 1
ATOM 3487 N N . LEU B 1 93 ? 16.344 10.789 -4.742 1 98.56 93 LEU B N 1
ATOM 3488 C CA . LEU B 1 93 ? 17.797 10.875 -4.742 1 98.56 93 LEU B CA 1
ATOM 3489 C C . LEU B 1 93 ? 18.312 11.656 -3.533 1 98.56 93 LEU B C 1
ATOM 3491 O O . LEU B 1 93 ? 17.891 12.797 -3.311 1 98.56 93 LEU B O 1
ATOM 3495 N N . TYR B 1 94 ? 19.078 10.992 -2.732 1 98.44 94 TYR B N 1
ATOM 3496 C CA . TYR B 1 94 ? 19.812 11.672 -1.673 1 98.44 94 TYR B CA 1
ATOM 3497 C C . TYR B 1 94 ? 21.203 12.102 -2.154 1 98.44 94 TYR B C 1
ATOM 3499 O O . TYR B 1 94 ? 22.094 11.266 -2.301 1 98.44 94 TYR B O 1
ATOM 3507 N N . LEU B 1 95 ? 21.297 13.422 -2.344 1 98.19 95 LEU B N 1
ATOM 3508 C CA . LEU B 1 95 ? 22.609 13.938 -2.711 1 98.19 95 LEU B CA 1
ATOM 3509 C C . LEU B 1 95 ? 23.391 14.352 -1.471 1 98.19 95 LEU B C 1
ATOM 3511 O O . LEU B 1 95 ? 22.828 14.914 -0.53 1 98.19 95 LEU B O 1
ATOM 3515 N N . ARG B 1 96 ? 24.641 13.984 -1.285 1 95.25 96 ARG B N 1
ATOM 3516 C CA . ARG B 1 96 ? 25.562 14.414 -0.243 1 95.25 96 ARG B CA 1
ATOM 3517 C C . ARG B 1 96 ? 25.078 13.984 1.137 1 95.25 96 ARG B C 1
ATOM 3519 O O . ARG B 1 96 ? 24.875 14.82 2.02 1 95.25 96 ARG B O 1
ATOM 3526 N N . VAL B 1 97 ? 24.969 12.75 1.312 1 94.5 97 VAL B N 1
ATOM 3527 C CA . VAL B 1 97 ? 24.562 12.188 2.594 1 94.5 97 VAL B CA 1
ATOM 3528 C C . VAL B 1 97 ? 25.781 11.852 3.436 1 94.5 97 VAL B C 1
ATOM 3530 O O . VAL B 1 97 ? 26.672 11.125 2.984 1 94.5 97 VAL B O 1
ATOM 3533 N N . ASP B 1 98 ? 25.875 12.336 4.652 1 93.5 98 ASP B N 1
ATOM 3534 C CA . ASP B 1 98 ? 27.047 12.172 5.504 1 93.5 98 ASP B CA 1
ATOM 3535 C C . ASP B 1 98 ? 27.062 10.789 6.148 1 93.5 98 ASP B C 1
ATOM 3537 O O . ASP B 1 98 ? 28.141 10.273 6.477 1 93.5 98 ASP B O 1
ATOM 3541 N N . ASP B 1 99 ? 25.938 10.18 6.453 1 96.94 99 ASP B N 1
ATOM 3542 C CA . ASP B 1 99 ? 25.859 8.906 7.156 1 96.94 99 ASP B CA 1
ATOM 3543 C C . ASP B 1 99 ? 25.25 7.82 6.262 1 96.94 99 ASP B C 1
ATOM 3545 O O . ASP B 1 99 ? 24.344 7.102 6.668 1 96.94 99 ASP B O 1
ATOM 3549 N N . GLU B 1 100 ? 25.812 7.652 5.086 1 96.38 100 GLU B N 1
ATOM 3550 C CA . GLU B 1 100 ? 25.328 6.727 4.07 1 96.38 100 GLU B CA 1
ATOM 3551 C C . GLU B 1 100 ? 25.359 5.285 4.574 1 96.38 100 GLU B C 1
ATOM 3553 O O . GLU B 1 100 ? 24.453 4.5 4.297 1 96.38 100 GLU B O 1
ATOM 3558 N N . GLU B 1 101 ? 26.438 4.945 5.258 1 97.06 101 GLU B N 1
ATOM 3559 C CA . GLU B 1 101 ? 26.578 3.576 5.742 1 97.06 101 GLU B CA 1
ATOM 3560 C C . GLU B 1 101 ? 25.469 3.223 6.727 1 97.06 101 GLU B C 1
ATOM 3562 O O . GLU B 1 101 ? 24.938 2.109 6.703 1 97.06 101 GLU B O 1
ATOM 3567 N N . ARG B 1 102 ? 25.172 4.16 7.547 1 97.31 102 ARG B N 1
ATOM 3568 C CA . ARG B 1 102 ? 24.062 3.977 8.477 1 97.31 102 ARG B CA 1
ATOM 3569 C C . ARG B 1 102 ? 22.75 3.781 7.727 1 97.31 102 ARG B C 1
ATOM 3571 O O . ARG B 1 102 ? 21.938 2.93 8.094 1 97.31 102 ARG B O 1
ATOM 3578 N N . ALA B 1 103 ? 22.547 4.566 6.699 1 97.81 103 ALA B N 1
ATOM 3579 C CA . ALA B 1 103 ? 21.344 4.465 5.875 1 97.81 103 ALA B CA 1
ATOM 3580 C C . ALA B 1 103 ? 21.234 3.084 5.238 1 97.81 103 ALA B C 1
ATOM 3582 O O . ALA B 1 103 ? 20.172 2.459 5.289 1 97.81 103 ALA B O 1
ATOM 3583 N N . LEU B 1 104 ? 22.312 2.627 4.68 1 97.06 104 LEU B N 1
ATOM 3584 C CA . LEU B 1 104 ? 22.312 1.34 3.994 1 97.06 104 LEU B CA 1
ATOM 3585 C C . LEU B 1 104 ? 22.094 0.197 4.98 1 97.06 104 LEU B C 1
ATOM 3587 O O . LEU B 1 104 ? 21.359 -0.753 4.684 1 97.06 104 LEU B O 1
ATOM 3591 N N . GLN B 1 105 ? 22.703 0.297 6.125 1 95.94 105 GLN B N 1
ATOM 3592 C CA . GLN B 1 105 ? 22.5 -0.719 7.156 1 95.94 105 GLN B CA 1
ATOM 3593 C C . GLN B 1 105 ? 21.062 -0.755 7.629 1 95.94 105 GLN B C 1
ATOM 3595 O O . GLN B 1 105 ? 20.469 -1.831 7.77 1 95.94 105 GLN B O 1
ATOM 3600 N N . TRP B 1 106 ? 20.547 0.405 7.887 1 95.75 106 TRP B N 1
ATOM 3601 C CA . TRP B 1 106 ? 19.141 0.513 8.281 1 95.75 106 TRP B CA 1
ATOM 3602 C C . TRP B 1 106 ? 18.234 -0.128 7.234 1 95.75 106 TRP B C 1
ATOM 3604 O O . TRP B 1 106 ? 17.359 -0.926 7.57 1 95.75 106 TRP B O 1
ATOM 3614 N N . ALA B 1 107 ? 18.453 0.224 5.988 1 95.5 107 ALA B N 1
ATOM 3615 C CA . ALA B 1 107 ? 17.625 -0.268 4.891 1 95.5 107 ALA B CA 1
ATOM 3616 C C . ALA B 1 107 ? 17.656 -1.793 4.828 1 95.5 107 ALA B C 1
ATOM 3618 O O . ALA B 1 107 ? 16.609 -2.426 4.625 1 95.5 107 ALA B O 1
ATOM 3619 N N . ARG B 1 108 ? 18.766 -2.393 5.016 1 93.31 108 ARG B N 1
ATOM 3620 C CA . ARG B 1 108 ? 18.891 -3.848 5.035 1 93.31 108 ARG B CA 1
ATOM 3621 C C . ARG B 1 108 ? 18.109 -4.445 6.207 1 93.31 108 ARG B C 1
ATOM 3623 O O . ARG B 1 108 ? 17.438 -5.469 6.055 1 93.31 108 ARG B O 1
ATOM 3630 N N . GLN B 1 109 ? 18.156 -3.752 7.27 1 91.94 109 GLN B N 1
ATOM 3631 C CA . GLN B 1 109 ? 17.531 -4.246 8.492 1 91.94 109 GLN B CA 1
ATOM 3632 C C . GLN B 1 109 ? 16 -4.215 8.383 1 91.94 109 GLN B C 1
ATOM 3634 O O . GLN B 1 109 ? 15.32 -5.098 8.898 1 91.94 109 GLN B O 1
ATOM 3639 N N . VAL B 1 110 ? 15.531 -3.25 7.703 1 92.06 110 VAL B N 1
ATOM 3640 C CA . VAL B 1 110 ? 14.078 -3.094 7.699 1 92.06 110 VAL B CA 1
ATOM 3641 C C . VAL B 1 110 ? 13.508 -3.596 6.375 1 92.06 110 VAL B C 1
ATOM 3643 O O . VAL B 1 110 ? 12.289 -3.613 6.184 1 92.06 110 VAL B O 1
ATOM 3646 N N . GLY B 1 111 ? 14.344 -3.975 5.438 1 92.75 111 GLY B N 1
ATOM 3647 C CA . GLY B 1 111 ? 13.898 -4.496 4.152 1 92.75 111 GLY B CA 1
ATOM 3648 C C . GLY B 1 111 ? 13.398 -3.414 3.211 1 92.75 111 GLY B C 1
ATOM 3649 O O . GLY B 1 111 ? 12.414 -3.609 2.496 1 92.75 111 GLY B O 1
ATOM 3650 N N . LYS B 1 112 ? 13.961 -2.293 3.217 1 94.06 112 LYS B N 1
ATOM 3651 C CA . LYS B 1 112 ? 13.633 -1.186 2.324 1 94.06 112 LYS B CA 1
ATOM 3652 C C . LYS B 1 112 ? 14.672 -1.049 1.214 1 94.06 112 LYS B C 1
ATOM 3654 O O . LYS B 1 112 ? 15.875 -0.991 1.485 1 94.06 112 LYS B O 1
ATOM 3659 N N . PRO B 1 113 ? 14.242 -1.03 -0.01 1 95.25 113 PRO B N 1
ATOM 3660 C CA . PRO B 1 113 ? 15.219 -0.859 -1.091 1 95.25 113 PRO B CA 1
ATOM 3661 C C . PRO B 1 113 ? 15.938 0.487 -1.029 1 95.25 113 PRO B C 1
ATOM 3663 O O . PRO B 1 113 ? 15.289 1.536 -0.994 1 95.25 113 PRO B O 1
ATOM 3666 N N . LEU B 1 114 ? 17.203 0.468 -0.917 1 96.69 114 LEU B N 1
ATOM 3667 C CA . LEU B 1 114 ? 18.125 1.604 -0.898 1 96.69 114 LEU B CA 1
ATOM 3668 C C . LEU B 1 114 ? 19.484 1.212 -1.445 1 96.69 114 LEU B C 1
ATOM 3670 O O . LEU B 1 114 ? 20.031 0.17 -1.075 1 96.69 114 LEU B O 1
ATOM 3674 N N . SER B 1 115 ? 20.016 2.025 -2.416 1 96.19 115 SER B N 1
ATOM 3675 C CA . SER B 1 115 ? 21.297 1.652 -2.996 1 96.19 115 SER B CA 1
ATOM 3676 C C . SER B 1 115 ? 22.156 2.883 -3.268 1 96.19 115 SER B C 1
ATOM 3678 O O . SER B 1 115 ? 21.641 3.986 -3.432 1 96.19 115 SER B O 1
ATOM 3680 N N . ARG B 1 116 ? 23.5 2.605 -3.264 1 96.75 116 ARG B N 1
ATOM 3681 C CA . ARG B 1 116 ? 24.438 3.605 -3.771 1 96.75 116 ARG B CA 1
ATOM 3682 C C . ARG B 1 116 ? 24.469 3.596 -5.297 1 96.75 116 ARG B C 1
ATOM 3684 O O . ARG B 1 116 ? 24.5 2.531 -5.914 1 96.75 116 ARG B O 1
ATOM 3691 N N . VAL B 1 117 ? 24.344 4.824 -5.824 1 96.69 117 VAL B N 1
ATOM 3692 C CA . VAL B 1 117 ? 24.391 4.902 -7.281 1 96.69 117 VAL B CA 1
ATOM 3693 C C . VAL B 1 117 ? 25.453 5.902 -7.723 1 96.69 117 VAL B C 1
ATOM 3695 O O . VAL B 1 117 ? 25.781 6.828 -6.98 1 96.69 117 VAL B O 1
ATOM 3698 N N . GLY B 1 118 ? 25.984 5.73 -8.945 1 97.31 118 GLY B N 1
ATOM 3699 C CA . GLY B 1 118 ? 26.984 6.617 -9.508 1 97.31 118 GLY B CA 1
ATOM 3700 C C . GLY B 1 118 ? 26.406 7.703 -10.391 1 97.31 118 GLY B C 1
ATOM 3701 O O . GLY B 1 118 ? 25.188 7.801 -10.531 1 97.31 118 GLY B O 1
ATOM 3702 N N . SER B 1 119 ? 27.297 8.523 -10.938 1 97.88 119 SER B N 1
ATOM 3703 C CA . SER B 1 119 ? 26.922 9.711 -11.703 1 97.88 119 SER B CA 1
ATOM 3704 C C . SER B 1 119 ? 26.031 9.352 -12.883 1 97.88 119 SER B C 1
ATOM 3706 O O . SER B 1 119 ? 25.094 10.078 -13.203 1 97.88 119 SER B O 1
ATOM 3708 N N . GLU B 1 120 ? 26.297 8.227 -13.523 1 97.31 120 GLU B N 1
ATOM 3709 C CA . GLU B 1 120 ? 25.516 7.824 -14.688 1 97.31 120 GLU B CA 1
ATOM 3710 C C . GLU B 1 120 ? 24.047 7.641 -14.328 1 97.31 120 GLU B C 1
ATOM 3712 O O . GLU B 1 120 ? 23.156 8.148 -15.023 1 97.31 120 GLU B O 1
ATOM 3717 N N . VAL B 1 121 ? 23.844 6.938 -13.234 1 96.25 121 VAL B N 1
ATOM 3718 C CA . VAL B 1 121 ? 22.484 6.684 -12.773 1 96.25 121 VAL B CA 1
ATOM 3719 C C . VAL B 1 121 ? 21.844 7.98 -12.281 1 96.25 121 VAL B C 1
ATOM 3721 O O . VAL B 1 121 ? 20.688 8.273 -12.586 1 96.25 121 VAL B O 1
ATOM 3724 N N . ILE B 1 122 ? 22.578 8.812 -11.547 1 98.25 122 ILE B N 1
ATOM 3725 C CA . ILE B 1 122 ? 22.094 10.07 -10.984 1 98.25 122 ILE B CA 1
ATOM 3726 C C . ILE B 1 122 ? 21.547 10.953 -12.102 1 98.25 122 ILE B C 1
ATOM 3728 O O . ILE B 1 122 ? 20.391 11.391 -12.047 1 98.25 122 ILE B O 1
ATOM 3732 N N . TYR B 1 123 ? 22.297 11.141 -13.133 1 98.12 123 TYR B N 1
ATOM 3733 C CA . TYR B 1 123 ? 21.938 12.125 -14.148 1 98.12 123 TYR B CA 1
ATOM 3734 C C . TYR B 1 123 ? 21 11.516 -15.188 1 98.12 123 TYR B C 1
ATOM 3736 O O . TYR B 1 123 ? 20.328 12.242 -15.93 1 98.12 123 TYR B O 1
ATOM 3744 N N . ALA B 1 124 ? 20.969 10.156 -15.281 1 96.81 124 ALA B N 1
ATOM 3745 C CA . ALA B 1 124 ? 19.906 9.516 -16.062 1 96.81 124 ALA B CA 1
ATOM 3746 C C . ALA B 1 124 ? 18.547 9.734 -15.406 1 96.81 124 ALA B C 1
ATOM 3748 O O . ALA B 1 124 ? 17.547 9.93 -16.094 1 96.81 124 ALA B O 1
ATOM 3749 N N . LYS B 1 125 ? 18.516 9.711 -14.109 1 96.75 125 LYS B N 1
ATOM 3750 C CA . LYS B 1 125 ? 17.266 9.859 -13.367 1 96.75 125 LYS B CA 1
ATOM 3751 C C . LYS B 1 125 ? 16.891 11.336 -13.211 1 96.75 125 LYS B C 1
ATOM 3753 O O . LYS B 1 125 ? 15.703 11.68 -13.234 1 96.75 125 LYS B O 1
ATOM 3758 N N . GLU B 1 126 ? 17.875 12.18 -12.938 1 98.25 126 GLU B N 1
ATOM 3759 C CA . GLU B 1 126 ? 17.656 13.602 -12.727 1 98.25 126 GLU B CA 1
ATOM 3760 C C . GLU B 1 126 ? 18.672 14.445 -13.484 1 98.25 126 GLU B C 1
ATOM 3762 O O . GLU B 1 126 ? 19.625 14.961 -12.898 1 98.25 126 GLU B O 1
ATOM 3767 N N . PRO B 1 127 ? 18.422 14.703 -14.75 1 97.88 127 PRO B N 1
ATOM 3768 C CA . PRO B 1 127 ? 19.391 15.406 -15.586 1 97.88 127 PRO B CA 1
ATOM 3769 C C . PRO B 1 127 ? 19.641 16.844 -15.125 1 97.88 127 PRO B C 1
ATOM 3771 O O . PRO B 1 127 ? 20.719 17.391 -15.352 1 97.88 127 PRO B O 1
ATOM 3774 N N . ALA B 1 128 ? 18.641 17.422 -14.461 1 98.31 128 ALA B N 1
ATOM 3775 C CA . ALA B 1 128 ? 18.719 18.828 -14.094 1 98.31 128 ALA B CA 1
ATOM 3776 C C . ALA B 1 128 ? 19.391 19 -12.742 1 98.31 128 ALA B C 1
ATOM 3778 O O . ALA B 1 128 ? 19.578 20.125 -12.273 1 98.31 128 ALA B O 1
ATOM 3779 N N . ALA B 1 129 ? 19.781 17.891 -12.07 1 98.69 129 ALA B N 1
ATOM 3780 C CA . ALA B 1 129 ? 20.438 17.984 -10.773 1 98.69 129 ALA B CA 1
ATOM 3781 C C . ALA B 1 129 ? 21.781 18.719 -10.898 1 98.69 129 ALA B C 1
ATOM 3783 O O . ALA B 1 129 ? 22.391 18.734 -11.969 1 98.69 129 ALA B O 1
ATOM 3784 N N . CYS B 1 130 ? 22.219 19.328 -9.812 1 98.56 130 CYS B N 1
ATOM 3785 C CA . CYS B 1 130 ? 23.484 20.047 -9.805 1 98.56 130 CYS B CA 1
ATOM 3786 C C . CYS B 1 130 ? 24.625 19.156 -10.289 1 98.56 130 CYS B C 1
ATOM 3788 O O . CYS B 1 130 ? 24.641 17.969 -9.992 1 98.56 130 CYS B O 1
ATOM 3790 N N . PRO B 1 131 ? 25.562 19.688 -11.031 1 97.88 131 PRO B N 1
ATOM 3791 C CA . PRO B 1 131 ? 26.672 18.891 -11.562 1 97.88 131 PRO B CA 1
ATOM 3792 C C . PRO B 1 131 ? 27.688 18.5 -10.484 1 97.88 131 PRO B C 1
ATOM 3794 O O . PRO B 1 131 ? 27.688 19.078 -9.398 1 97.88 131 PRO B O 1
ATOM 3797 N N . GLY B 1 132 ? 28.453 17.516 -10.781 1 97.19 132 GLY B N 1
ATOM 3798 C CA . GLY B 1 132 ? 29.609 17.188 -9.977 1 97.19 132 GLY B CA 1
ATOM 3799 C C . GLY B 1 132 ? 29.312 16.203 -8.867 1 97.19 132 GLY B C 1
ATOM 3800 O O . GLY B 1 132 ? 30.109 16.016 -7.953 1 97.19 132 GLY B O 1
ATOM 3801 N N . VAL B 1 133 ? 28.125 15.633 -8.914 1 97.06 133 VAL B N 1
ATOM 3802 C CA . VAL B 1 133 ? 27.797 14.617 -7.922 1 97.06 133 VAL B CA 1
ATOM 3803 C C . VAL B 1 133 ? 28.188 13.234 -8.445 1 97.06 133 VAL B C 1
ATOM 3805 O O . VAL B 1 133 ? 27.641 12.773 -9.453 1 97.06 133 VAL B O 1
ATOM 3808 N N . ASP B 1 134 ? 29.078 12.57 -7.762 1 96.69 134 ASP B N 1
ATOM 3809 C CA . ASP B 1 134 ? 29.625 11.32 -8.266 1 96.69 134 ASP B CA 1
ATOM 3810 C C . ASP B 1 134 ? 28.922 10.117 -7.648 1 96.69 134 ASP B C 1
ATOM 3812 O O . ASP B 1 134 ? 29 9 -8.172 1 96.69 134 ASP B O 1
ATOM 3816 N N . GLN B 1 135 ? 28.375 10.406 -6.477 1 97.25 135 GLN B N 1
ATOM 3817 C CA . GLN B 1 135 ? 27.703 9.328 -5.758 1 97.25 135 GLN B CA 1
ATOM 3818 C C . GLN B 1 135 ? 26.469 9.852 -5.004 1 97.25 135 GLN B C 1
ATOM 3820 O O . GLN B 1 135 ? 26.484 10.984 -4.512 1 97.25 135 GLN B O 1
ATOM 3825 N N . ALA B 1 136 ? 25.406 9.047 -4.918 1 98.31 136 ALA B N 1
ATOM 3826 C CA . ALA B 1 136 ? 24.172 9.359 -4.191 1 98.31 136 ALA B CA 1
ATOM 3827 C C . ALA B 1 136 ? 23.5 8.094 -3.686 1 98.31 136 ALA B C 1
ATOM 3829 O O . ALA B 1 136 ? 23.859 6.984 -4.086 1 98.31 136 ALA B O 1
ATOM 3830 N N . LEU B 1 137 ? 22.625 8.211 -2.736 1 98.25 137 LEU B N 1
ATOM 3831 C CA . LEU B 1 137 ? 21.703 7.129 -2.393 1 98.25 137 LEU B CA 1
ATOM 3832 C C . LEU B 1 137 ? 20.422 7.234 -3.195 1 98.25 137 LEU B C 1
ATOM 3834 O O . LEU B 1 137 ? 19.922 8.336 -3.441 1 98.25 137 LEU B O 1
ATOM 3838 N N . TRP B 1 138 ? 19.922 6.121 -3.621 1 97.56 138 TRP B N 1
ATOM 3839 C CA . TRP B 1 138 ? 18.703 6.027 -4.418 1 97.56 138 TRP B CA 1
ATOM 3840 C C . TRP B 1 138 ? 17.656 5.168 -3.717 1 97.56 138 TRP B C 1
ATOM 3842 O O . TRP B 1 138 ? 17.922 4.008 -3.389 1 97.56 138 TRP B O 1
ATOM 3852 N N . MET B 1 139 ? 16.516 5.723 -3.428 1 97.06 139 MET B N 1
ATOM 3853 C CA . MET B 1 139 ? 15.359 5.023 -2.893 1 97.06 139 MET B CA 1
ATOM 3854 C C . MET B 1 139 ? 14.227 4.988 -3.916 1 97.06 139 MET B C 1
ATOM 3856 O O . MET B 1 139 ? 13.492 5.961 -4.066 1 97.06 139 MET B O 1
ATOM 3860 N N . PRO B 1 140 ? 13.938 3.852 -4.488 1 96.12 140 PRO B N 1
ATOM 3861 C CA . PRO B 1 140 ? 13 3.801 -5.609 1 96.12 140 PRO B CA 1
ATOM 3862 C C . PRO B 1 140 ? 11.539 3.857 -5.16 1 96.12 140 PRO B C 1
ATOM 3864 O O . PRO B 1 140 ? 10.648 4.109 -5.977 1 96.12 140 PRO B O 1
ATOM 3867 N N . THR B 1 141 ? 11.219 3.689 -3.887 1 94.31 141 THR B N 1
ATOM 3868 C CA . THR B 1 141 ? 9.836 3.484 -3.479 1 94.31 141 THR B CA 1
ATOM 3869 C C . THR B 1 141 ? 9.242 4.77 -2.912 1 94.31 141 THR B C 1
ATOM 3871 O O . THR B 1 141 ? 8.047 4.828 -2.605 1 94.31 141 THR B O 1
ATOM 3874 N N . LEU B 1 142 ? 10.047 5.816 -2.811 1 96 142 LEU B N 1
ATOM 3875 C CA . LEU B 1 142 ? 9.5 7.047 -2.248 1 96 142 LEU B CA 1
ATOM 3876 C C . LEU B 1 142 ? 8.438 7.641 -3.162 1 96 142 LEU B C 1
ATOM 3878 O O . LEU B 1 142 ? 8.641 7.75 -4.371 1 96 142 LEU B O 1
ATOM 3882 N N . GLY B 1 143 ? 7.301 7.934 -2.479 1 95.75 143 GLY B N 1
ATOM 3883 C CA . GLY B 1 143 ? 6.234 8.633 -3.176 1 95.75 143 GLY B CA 1
ATOM 3884 C C . GLY B 1 143 ? 5.945 10.008 -2.594 1 95.75 143 GLY B C 1
ATOM 3885 O O . GLY B 1 143 ? 6.438 10.344 -1.518 1 95.75 143 GLY B O 1
ATOM 3886 N N . SER B 1 144 ? 5.281 10.773 -3.371 1 97.5 144 SER B N 1
ATOM 3887 C CA . SER B 1 144 ? 4.742 12.062 -2.943 1 97.5 144 SER B CA 1
ATOM 3888 C C . SER B 1 144 ? 3.303 12.242 -3.414 1 97.5 144 SER B C 1
ATOM 3890 O O . SER B 1 144 ? 2.846 11.539 -4.32 1 97.5 144 SER B O 1
ATOM 3892 N N . ILE B 1 145 ? 2.615 13.094 -2.738 1 97.94 145 ILE B N 1
ATOM 3893 C CA . ILE B 1 145 ? 1.211 13.352 -3.031 1 97.94 145 ILE B CA 1
ATOM 3894 C C . ILE B 1 145 ? 0.961 14.859 -3.047 1 97.94 145 ILE B C 1
ATOM 3896 O O . ILE B 1 145 ? 1.685 15.625 -2.402 1 97.94 145 ILE B O 1
ATOM 3900 N N . ARG B 1 146 ? 0.036 15.25 -3.871 1 98.06 146 ARG B N 1
ATOM 3901 C CA . ARG B 1 146 ? -0.369 16.656 -3.879 1 98.06 146 ARG B CA 1
ATOM 3902 C C . ARG B 1 146 ? -1.397 16.938 -2.789 1 98.06 146 ARG B C 1
ATOM 3904 O O . ARG B 1 146 ? -2.602 16.781 -3.01 1 98.06 146 ARG B O 1
ATOM 3911 N N . ASN B 1 147 ? -0.936 17.453 -1.721 1 96.81 147 ASN B N 1
ATOM 3912 C CA . ASN B 1 147 ? -1.728 17.422 -0.495 1 96.81 147 ASN B CA 1
ATOM 3913 C C . ASN B 1 147 ? -2.973 18.297 -0.62 1 96.81 147 ASN B C 1
ATOM 3915 O O . ASN B 1 147 ? -4.043 17.938 -0.132 1 96.81 147 ASN B O 1
ATOM 3919 N N . PRO B 1 148 ? -2.9 19.453 -1.341 1 97.62 148 PRO B N 1
ATOM 3920 C CA . PRO B 1 148 ? -4.176 20.156 -1.505 1 97.62 148 PRO B CA 1
ATOM 3921 C C . PRO B 1 148 ? -5.219 19.328 -2.236 1 97.62 148 PRO B C 1
ATOM 3923 O O . PRO B 1 148 ? -6.402 19.359 -1.886 1 97.62 148 PRO B O 1
ATOM 3926 N N . ARG B 1 149 ? -4.824 18.609 -3.207 1 98.25 149 ARG B N 1
ATOM 3927 C CA . ARG B 1 149 ? -5.75 17.766 -3.949 1 98.25 149 ARG B CA 1
ATOM 3928 C C . ARG B 1 149 ? -6.215 16.578 -3.098 1 98.25 149 ARG B C 1
ATOM 3930 O O . ARG B 1 149 ? -7.367 16.156 -3.191 1 98.25 149 ARG B O 1
ATOM 3937 N N . LEU B 1 150 ? -5.312 16.031 -2.34 1 98.69 150 LEU B N 1
ATOM 3938 C CA . LEU B 1 150 ? -5.699 14.984 -1.397 1 98.69 150 LEU B CA 1
ATOM 3939 C C . LEU B 1 150 ? -6.816 15.469 -0.479 1 98.69 150 LEU B C 1
ATOM 3941 O O . LEU B 1 150 ? -7.824 14.781 -0.302 1 98.69 150 LEU B O 1
ATOM 3945 N N . MET B 1 151 ? -6.645 16.656 0.081 1 98.75 151 MET B N 1
ATOM 3946 C CA . MET B 1 151 ? -7.641 17.203 1 1 98.75 151 MET B CA 1
ATOM 3947 C C . MET B 1 151 ? -8.961 17.453 0.285 1 98.75 151 MET B C 1
ATOM 3949 O O . MET B 1 151 ? -10.031 17.219 0.848 1 98.75 151 MET B O 1
ATOM 3953 N N . GLN B 1 152 ? -8.852 17.938 -0.948 1 98.62 152 GLN B N 1
ATOM 3954 C CA . GLN B 1 152 ? -10.062 18.141 -1.74 1 98.62 152 GLN B CA 1
ATOM 3955 C C . GLN B 1 152 ? -10.797 16.812 -1.963 1 98.62 152 GLN B C 1
ATOM 3957 O O . GLN B 1 152 ? -12.016 16.75 -1.822 1 98.62 152 GLN B O 1
ATOM 3962 N N . ALA B 1 153 ? -10.047 15.797 -2.311 1 98.75 153 ALA B N 1
ATOM 3963 C CA . ALA B 1 153 ? -10.633 14.484 -2.574 1 98.75 153 ALA B CA 1
ATOM 3964 C C . ALA B 1 153 ? -11.266 13.906 -1.313 1 98.75 153 ALA B C 1
ATOM 3966 O O . ALA B 1 153 ? -12.375 13.359 -1.362 1 98.75 153 ALA B O 1
ATOM 3967 N N . LEU B 1 154 ? -10.586 14.031 -0.177 1 98.81 154 LEU B N 1
ATOM 3968 C CA . LEU B 1 154 ? -11.109 13.555 1.096 1 98.81 154 LEU B CA 1
ATOM 3969 C C . LEU B 1 154 ? -12.406 14.281 1.448 1 98.81 154 LEU B C 1
ATOM 3971 O O . LEU B 1 154 ? -13.398 13.641 1.81 1 98.81 154 LEU B O 1
ATOM 3975 N N . ARG B 1 155 ? -12.367 15.562 1.306 1 98.62 155 ARG B N 1
ATOM 3976 C CA . ARG B 1 155 ? -13.547 16.359 1.608 1 98.62 155 ARG B CA 1
ATOM 3977 C C . ARG B 1 155 ? -14.727 15.953 0.724 1 98.62 155 ARG B C 1
ATOM 3979 O O . ARG B 1 155 ? -15.836 15.75 1.214 1 98.62 155 ARG B O 1
ATOM 3986 N N . ALA B 1 156 ? -14.453 15.852 -0.536 1 98.62 156 ALA B N 1
ATOM 3987 C CA . ALA B 1 156 ? -15.5 15.477 -1.485 1 98.62 156 ALA B CA 1
ATOM 3988 C C . ALA B 1 156 ? -16.094 14.117 -1.13 1 98.62 156 ALA B C 1
ATOM 3990 O O . ALA B 1 156 ? -17.312 13.938 -1.184 1 98.62 156 ALA B O 1
ATOM 3991 N N . ARG B 1 157 ? -15.305 13.195 -0.785 1 98.44 157 ARG B N 1
ATOM 3992 C CA . ARG B 1 157 ? -15.773 11.859 -0.417 1 98.44 157 ARG B CA 1
ATOM 3993 C C . ARG B 1 157 ? -16.656 11.922 0.826 1 98.44 157 ARG B C 1
ATOM 3995 O O . ARG B 1 157 ? -17.734 11.32 0.856 1 98.44 157 ARG B O 1
ATOM 4002 N N . LEU B 1 158 ? -16.188 12.633 1.791 1 98.69 158 LEU B N 1
ATOM 4003 C CA . LEU B 1 158 ? -16.891 12.719 3.062 1 98.69 158 LEU B CA 1
ATOM 4004 C C . LEU B 1 158 ? -18.234 13.438 2.896 1 98.69 158 LEU B C 1
ATOM 4006 O O . LEU B 1 158 ? -19.219 13.07 3.533 1 98.69 158 LEU B O 1
ATOM 4010 N N . ASP B 1 159 ? -18.25 14.43 2.021 1 97.88 159 ASP B N 1
ATOM 4011 C CA . ASP B 1 159 ? -19.469 15.172 1.761 1 97.88 159 ASP B CA 1
ATOM 4012 C C . ASP B 1 159 ? -20.562 14.25 1.226 1 97.88 159 ASP B C 1
ATOM 4014 O O . ASP B 1 159 ? -21.75 14.5 1.438 1 97.88 159 ASP B O 1
ATOM 4018 N N . ASN B 1 160 ? -20.203 13.203 0.614 1 95.19 160 ASN B N 1
ATOM 4019 C CA . ASN B 1 160 ? -21.156 12.305 -0.037 1 95.19 160 ASN B CA 1
ATOM 4020 C C . ASN B 1 160 ? -21.484 11.109 0.848 1 95.19 160 ASN B C 1
ATOM 4022 O O . ASN B 1 160 ? -22.172 10.18 0.409 1 95.19 160 ASN B O 1
ATOM 4026 N N . MET B 1 161 ? -21.062 11.141 2.076 1 95.75 161 MET B N 1
ATOM 4027 C CA . MET B 1 161 ? -21.344 10.039 2.996 1 95.75 161 MET B CA 1
ATOM 4028 C C . MET B 1 161 ? -22.453 10.422 3.973 1 95.75 161 MET B C 1
ATOM 4030 O O . MET B 1 161 ? -22.312 11.383 4.73 1 95.75 161 MET B O 1
ATOM 4034 N N . PRO B 1 162 ? -23.578 9.68 4.004 1 92.56 162 PRO B N 1
ATOM 4035 C CA . PRO B 1 162 ? -24.734 10.062 4.82 1 92.56 162 PRO B CA 1
ATOM 4036 C C . PRO B 1 162 ? -24.422 10.117 6.309 1 92.56 162 PRO B C 1
ATOM 4038 O O . PRO B 1 162 ? -25.031 10.883 7.051 1 92.56 162 PRO B O 1
ATOM 4041 N N . GLY B 1 163 ? -23.469 9.445 6.789 1 95.12 163 GLY B N 1
ATOM 4042 C CA . GLY B 1 163 ? -23.156 9.406 8.211 1 95.12 163 GLY B CA 1
ATOM 4043 C C . GLY B 1 163 ? -22.172 10.469 8.641 1 95.12 163 GLY B C 1
ATOM 4044 O O . GLY B 1 163 ? -21.75 10.508 9.797 1 95.12 163 GLY B O 1
ATOM 4045 N N . VAL B 1 164 ? -21.875 11.469 7.723 1 98.38 164 VAL B N 1
ATOM 4046 C CA . VAL B 1 164 ? -20.812 12.43 8.016 1 98.38 164 VAL B CA 1
ATOM 4047 C C . VAL B 1 164 ? -21.391 13.852 7.953 1 98.38 164 VAL B C 1
ATOM 4049 O O . VAL B 1 164 ? -22.109 14.195 7.023 1 98.38 164 VAL B O 1
ATOM 4052 N N . SER B 1 165 ? -21.156 14.633 8.953 1 98.25 165 SER B N 1
ATOM 4053 C CA . SER B 1 165 ? -21.406 16.062 8.961 1 98.25 165 SER B CA 1
ATOM 4054 C C . SER B 1 165 ? -20.125 16.859 9.203 1 98.25 165 SER B C 1
ATOM 4056 O O . SER B 1 165 ? -19.359 16.547 10.109 1 98.25 165 SER B O 1
ATOM 4058 N N . ILE B 1 166 ? -19.906 17.859 8.383 1 98.5 166 ILE B N 1
ATOM 4059 C CA . ILE B 1 166 ? -18.734 18.703 8.531 1 98.5 166 ILE B CA 1
ATOM 4060 C C . ILE B 1 166 ? -19.156 20.141 8.797 1 98.5 166 ILE B C 1
ATOM 4062 O O . ILE B 1 166 ? -19.828 20.766 7.977 1 98.5 166 ILE B O 1
ATOM 4066 N N . LEU B 1 167 ? -18.75 20.625 9.945 1 98.38 167 LEU B N 1
ATOM 4067 C CA . LEU B 1 167 ? -19.016 22 10.359 1 98.38 167 LEU B CA 1
ATOM 4068 C C . LEU B 1 167 ? -17.766 22.859 10.227 1 98.38 167 LEU B C 1
ATOM 4070 O O . LEU B 1 167 ? -16.891 22.812 11.094 1 98.38 167 LEU B O 1
ATOM 4074 N N . GLU B 1 168 ? -17.672 23.672 9.195 1 98.56 168 GLU B N 1
ATOM 4075 C CA . GLU B 1 168 ? -16.578 24.609 8.992 1 98.56 168 GLU B CA 1
ATOM 4076 C C . GLU B 1 168 ? -16.906 25.984 9.578 1 98.56 168 GLU B C 1
ATOM 4078 O O . GLU B 1 168 ? -18.078 26.281 9.859 1 98.56 168 GLU B O 1
ATOM 4083 N N . GLY B 1 169 ? -15.836 26.781 9.75 1 98.44 169 GLY B N 1
ATOM 4084 C CA . GLY B 1 169 ? -16.062 28.078 10.383 1 98.44 169 GLY B CA 1
ATOM 4085 C C . GLY B 1 169 ? -16.641 27.953 11.781 1 98.44 169 GLY B C 1
ATOM 4086 O O . GLY B 1 169 ? -17.406 28.812 12.219 1 98.44 169 GLY B O 1
ATOM 4087 N N . CYS B 1 170 ? -16.406 26.859 12.461 1 98.31 170 CYS B N 1
ATOM 4088 C CA . CYS B 1 170 ? -16.984 26.531 13.758 1 98.31 170 CYS B CA 1
ATOM 4089 C C . CYS B 1 170 ? -15.898 26.344 14.805 1 98.31 170 CYS B C 1
ATOM 4091 O O . CYS B 1 170 ? -15.219 25.312 14.828 1 98.31 170 CYS B O 1
ATOM 4093 N N . ASP B 1 171 ? -15.781 27.234 15.727 1 97.75 171 ASP B N 1
ATOM 4094 C CA . ASP B 1 171 ? -14.75 27.219 16.766 1 97.75 171 ASP B CA 1
ATOM 4095 C C . ASP B 1 171 ? -15.211 26.422 17.984 1 97.75 171 ASP B C 1
ATOM 4097 O O . ASP B 1 171 ? -16.344 26.609 18.453 1 97.75 171 ASP B O 1
ATOM 4101 N N . VAL B 1 172 ? -14.359 25.578 18.438 1 98.44 172 VAL B N 1
ATOM 4102 C CA . VAL B 1 172 ? -14.617 24.938 19.734 1 98.44 172 VAL B CA 1
ATOM 4103 C C . VAL B 1 172 ? -14.219 25.891 20.859 1 98.44 172 VAL B C 1
ATOM 4105 O O . VAL B 1 172 ? -13.086 26.375 20.906 1 98.44 172 VAL B O 1
ATOM 4108 N N . THR B 1 173 ? -15.148 26.078 21.797 1 97.88 173 THR B N 1
ATOM 4109 C CA . THR B 1 173 ? -14.875 27.062 22.844 1 97.88 173 THR B CA 1
ATOM 4110 C C . THR B 1 173 ? -14.797 26.391 24.203 1 97.88 173 THR B C 1
ATOM 4112 O O . THR B 1 173 ? -14.219 26.953 25.141 1 97.88 173 THR B O 1
ATOM 4115 N N . ALA B 1 174 ? -15.43 25.25 24.344 1 97.44 174 ALA B N 1
ATOM 4116 C CA . ALA B 1 174 ? -15.383 24.531 25.609 1 97.44 174 ALA B CA 1
ATOM 4117 C C . ALA B 1 174 ? -15.789 23.062 25.438 1 97.44 174 ALA B C 1
ATOM 4119 O O . ALA B 1 174 ? -16.391 22.703 24.422 1 97.44 174 ALA B O 1
ATOM 4120 N N . MET B 1 175 ? -15.359 22.281 26.359 1 96.88 175 MET B N 1
ATOM 4121 C CA . MET B 1 175 ? -15.828 20.906 26.484 1 96.88 175 MET B CA 1
ATOM 4122 C C . MET B 1 175 ? -16.641 20.719 27.766 1 96.88 175 MET B C 1
ATOM 4124 O O . MET B 1 175 ? -16.125 20.938 28.859 1 96.88 175 MET B O 1
ATOM 4128 N N . VAL B 1 176 ? -17.859 20.312 27.562 1 96.62 176 VAL B N 1
ATOM 4129 C CA . VAL B 1 176 ? -18.734 20.062 28.703 1 96.62 176 VAL B CA 1
ATOM 4130 C C . VAL B 1 176 ? -18.547 18.625 29.203 1 96.62 176 VAL B C 1
ATOM 4132 O O . VAL B 1 176 ? -18.734 17.688 28.438 1 96.62 176 VAL B O 1
ATOM 4135 N N . SER B 1 177 ? -18.188 18.516 30.422 1 95.62 177 SER B N 1
ATOM 4136 C CA . SER B 1 177 ? -17.906 17.172 30.922 1 95.62 177 SER B CA 1
ATOM 4137 C C . SER B 1 177 ? -18.75 16.875 32.156 1 95.62 177 SER B C 1
ATOM 4139 O O . SER B 1 177 ? -19.172 17.781 32.875 1 95.62 177 SER B O 1
ATOM 4141 N N . GLU B 1 178 ? -19.109 15.68 32.281 1 94.25 178 GLU B N 1
ATOM 4142 C CA . GLU B 1 178 ? -19.656 15.062 33.5 1 94.25 178 GLU B CA 1
ATOM 4143 C C . GLU B 1 178 ? -18.797 13.883 33.938 1 94.25 178 GLU B C 1
ATOM 4145 O O . GLU B 1 178 ? -18.688 12.883 33.25 1 94.25 178 GLU B O 1
ATOM 4150 N N . ARG B 1 179 ? -18.203 13.984 35.188 1 90.06 179 ARG B N 1
ATOM 4151 C CA . ARG B 1 179 ? -17.25 13.008 35.688 1 90.06 179 ARG B CA 1
ATOM 4152 C C . ARG B 1 179 ? -16.125 12.781 34.688 1 90.06 179 ARG B C 1
ATOM 4154 O O . ARG B 1 179 ? -15.477 13.734 34.219 1 90.06 179 ARG B O 1
ATOM 4161 N N . GLN B 1 180 ? -15.875 11.852 34.094 1 94.94 180 GLN B N 1
ATOM 4162 C CA . GLN B 1 180 ? -14.758 11.508 33.25 1 94.94 180 GLN B CA 1
ATOM 4163 C C . GLN B 1 180 ? -15.219 11.273 31.797 1 94.94 180 GLN B C 1
ATOM 4165 O O . GLN B 1 180 ? -14.586 10.523 31.062 1 94.94 180 GLN B O 1
ATOM 4170 N N . ARG B 1 181 ? -16.312 12.109 31.547 1 97.12 181 ARG B N 1
ATOM 4171 C CA . ARG B 1 181 ? -16.844 11.977 30.203 1 97.12 181 ARG B CA 1
ATOM 4172 C C . ARG B 1 181 ? -17.172 13.344 29.609 1 97.12 181 ARG B C 1
ATOM 4174 O O . ARG B 1 181 ? -17.75 14.195 30.297 1 97.12 181 ARG B O 1
ATOM 4181 N N . VAL B 1 182 ? -16.75 13.539 28.438 1 97.38 182 VAL B N 1
ATOM 4182 C CA . VAL B 1 182 ? -17.203 14.703 27.688 1 97.38 182 VAL B CA 1
ATOM 4183 C C . VAL B 1 182 ? -18.609 14.453 27.125 1 97.38 182 VAL B C 1
ATOM 4185 O O . VAL B 1 182 ? -18.812 13.523 26.344 1 97.38 182 VAL B O 1
ATOM 4188 N N . VAL B 1 183 ? -19.547 15.242 27.469 1 95.75 183 VAL B N 1
ATOM 4189 C CA . VAL B 1 183 ? -20.906 14.969 27.062 1 95.75 183 VAL B CA 1
ATOM 4190 C C . VAL B 1 183 ? -21.297 15.891 25.906 1 95.75 183 VAL B C 1
ATOM 4192 O O . VAL B 1 183 ? -22.25 15.602 25.172 1 95.75 183 VAL B O 1
ATOM 4195 N N . ALA B 1 184 ? -20.5 17.016 25.797 1 96.25 184 ALA B N 1
ATOM 4196 C CA . ALA B 1 184 ? -20.766 17.922 24.672 1 96.25 184 ALA B CA 1
ATOM 4197 C C . ALA B 1 184 ? -19.578 18.828 24.391 1 96.25 184 ALA B C 1
ATOM 4199 O O . ALA B 1 184 ? -18.75 19.047 25.281 1 96.25 184 ALA B O 1
ATOM 4200 N N . ILE B 1 185 ? -19.547 19.297 23.141 1 97.94 185 ILE B N 1
ATOM 4201 C CA . ILE B 1 185 ? -18.594 20.312 22.719 1 97.94 185 ILE B CA 1
ATOM 4202 C C . ILE B 1 185 ? -19.312 21.641 22.469 1 97.94 185 ILE B C 1
ATOM 4204 O O . ILE B 1 185 ? -20.266 21.688 21.672 1 97.94 185 ILE B O 1
ATOM 4208 N N . GLU B 1 186 ? -18.906 22.656 23.219 1 98.06 186 GLU B N 1
ATOM 4209 C CA . GLU B 1 186 ? -19.422 24 22.922 1 98.06 186 GLU B CA 1
ATOM 4210 C C . GLU B 1 186 ? -18.672 24.625 21.766 1 98.06 186 GLU B C 1
ATOM 4212 O O . GLU B 1 186 ? -17.438 24.609 21.719 1 98.06 186 GLU B O 1
ATOM 4217 N N . THR B 1 187 ? -19.438 25.109 20.75 1 98 187 THR B N 1
ATOM 4218 C CA . THR B 1 187 ? -18.844 25.734 19.594 1 98 187 THR B CA 1
ATOM 4219 C C . THR B 1 187 ? -19.453 27.109 19.328 1 98 187 THR B C 1
ATOM 4221 O O . THR B 1 187 ? -20.422 27.484 20 1 98 187 THR B O 1
ATOM 4224 N N . SER B 1 188 ? -18.875 27.859 18.406 1 98 188 SER B N 1
ATOM 4225 C CA . SER B 1 188 ? -19.406 29.156 17.984 1 98 188 SER B CA 1
ATOM 4226 C C . SER B 1 188 ? -20.734 29.016 17.266 1 98 188 SER B C 1
ATOM 4228 O O . SER B 1 188 ? -21.453 30 17.062 1 98 188 SER B O 1
ATOM 4230 N N . GLN B 1 189 ? -21.141 27.75 16.922 1 97.25 189 GLN B N 1
ATOM 4231 C CA . GLN B 1 189 ? -22.391 27.531 16.203 1 97.25 189 GLN B CA 1
ATOM 4232 C C . GLN B 1 189 ? -23.359 26.703 17.047 1 97.25 189 GLN B C 1
ATOM 4234 O O . GLN B 1 189 ? -24.344 26.188 16.531 1 97.25 189 GLN B O 1
ATOM 4239 N N . GLY B 1 190 ? -23.016 26.531 18.328 1 96.56 190 GLY B N 1
ATOM 4240 C CA . GLY B 1 190 ? -23.906 25.781 19.203 1 96.56 190 GLY B CA 1
ATOM 4241 C C . GLY B 1 190 ? -23.25 24.547 19.797 1 96.56 190 GLY B C 1
ATOM 4242 O O . GLY B 1 190 ? -22.078 24.281 19.531 1 96.56 190 GLY B O 1
ATOM 4243 N N . ARG B 1 191 ? -24.031 23.891 20.547 1 96.69 191 ARG B N 1
ATOM 4244 C CA . ARG B 1 191 ? -23.547 22.703 21.266 1 96.69 191 ARG B CA 1
ATOM 4245 C C . ARG B 1 191 ? -23.703 21.453 20.406 1 96.69 191 ARG B C 1
ATOM 4247 O O . ARG B 1 191 ? -24.719 21.281 19.734 1 96.69 191 ARG B O 1
ATOM 4254 N N . VAL B 1 192 ? -22.641 20.641 20.359 1 97.19 192 VAL B N 1
ATOM 4255 C CA . VAL B 1 192 ? -22.672 19.375 19.656 1 97.19 192 VAL B CA 1
ATOM 4256 C C . VAL B 1 192 ? -22.516 18.219 20.656 1 97.19 192 VAL B C 1
ATOM 4258 O O . VAL B 1 192 ? -21.5 18.125 21.328 1 97.19 192 VAL B O 1
ATOM 4261 N N . ALA B 1 193 ? -23.5 17.375 20.781 1 96 193 ALA B N 1
ATOM 4262 C CA . ALA B 1 193 ? -23.438 16.203 21.656 1 96 193 ALA B CA 1
ATOM 4263 C C . ALA B 1 193 ? -22.672 15.055 20.984 1 96 193 ALA B C 1
ATOM 4265 O O . ALA B 1 193 ? -22.719 14.906 19.766 1 96 193 ALA B O 1
ATOM 4266 N N . ALA B 1 194 ? -21.953 14.383 21.766 1 92.12 194 ALA B N 1
ATOM 4267 C CA . ALA B 1 194 ? -21.203 13.258 21.203 1 92.12 194 ALA B CA 1
ATOM 4268 C C . ALA B 1 194 ? -21.031 12.141 22.219 1 92.12 194 ALA B C 1
ATOM 4270 O O . ALA B 1 194 ? -20.922 12.406 23.422 1 92.12 194 ALA B O 1
ATOM 4271 N N . ASP B 1 195 ? -20.953 10.859 21.75 1 96.81 195 ASP B N 1
ATOM 4272 C CA . ASP B 1 195 ? -20.609 9.703 22.578 1 96.81 195 ASP B CA 1
ATOM 4273 C C . ASP B 1 195 ? -19.094 9.594 22.75 1 96.81 195 ASP B C 1
ATOM 4275 O O . ASP B 1 195 ? -18.609 9.25 23.828 1 96.81 195 ASP B O 1
ATOM 4279 N N . GLN B 1 196 ? -18.328 9.844 21.703 1 98.44 196 GLN B N 1
ATOM 4280 C CA . GLN B 1 196 ? -16.875 9.852 21.672 1 98.44 196 GLN B CA 1
ATOM 4281 C C . GLN B 1 196 ? -16.328 11.141 21.062 1 98.44 196 GLN B C 1
ATOM 4283 O O . GLN B 1 196 ? -16.906 11.656 20.094 1 98.44 196 GLN B O 1
ATOM 4288 N N . VAL B 1 197 ? -15.273 11.656 21.609 1 98.75 197 VAL B N 1
ATOM 4289 C CA . VAL B 1 197 ? -14.641 12.867 21.109 1 98.75 197 VAL B CA 1
ATOM 4290 C C . VAL B 1 197 ? -13.188 12.586 20.734 1 98.75 197 VAL B C 1
ATOM 4292 O O . VAL B 1 197 ? -12.445 11.977 21.516 1 98.75 197 VAL B O 1
ATOM 4295 N N . VAL B 1 198 ? -12.75 12.961 19.547 1 98.88 198 VAL B N 1
ATOM 4296 C CA . VAL B 1 198 ? -11.391 12.781 19.062 1 98.88 198 VAL B CA 1
ATOM 4297 C C . VAL B 1 198 ? -10.766 14.133 18.734 1 98.88 198 VAL B C 1
ATOM 4299 O O . VAL B 1 198 ? -11.281 14.875 17.891 1 98.88 198 VAL B O 1
ATOM 4302 N N . ILE B 1 199 ? -9.656 14.43 19.359 1 98.88 199 ILE B N 1
ATOM 4303 C CA . ILE B 1 199 ? -8.953 15.68 19.109 1 98.88 199 ILE B CA 1
ATOM 4304 C C . ILE B 1 199 ? -7.859 15.461 18.062 1 98.88 199 ILE B C 1
ATOM 4306 O O . ILE B 1 199 ? -6.902 14.719 18.297 1 98.88 199 ILE B O 1
ATOM 4310 N N . CYS B 1 200 ? -8.016 16.125 16.922 1 98.75 200 CYS B N 1
ATOM 4311 C CA . CYS B 1 200 ? -7.078 16.125 15.805 1 98.75 200 CYS B CA 1
ATOM 4312 C C . CYS B 1 200 ? -6.723 17.562 15.406 1 98.75 200 CYS B C 1
ATOM 4314 O O . CYS B 1 200 ? -6.758 17.906 14.227 1 98.75 200 CYS B O 1
ATOM 4316 N N . GLY B 1 201 ? -6.34 18.359 16.344 1 98.25 201 GLY B N 1
ATOM 4317 C CA . GLY B 1 201 ? -6.246 19.797 16.156 1 98.25 201 GLY B CA 1
ATOM 4318 C C . GLY B 1 201 ? -4.887 20.234 15.641 1 98.25 201 GLY B C 1
ATOM 4319 O O . GLY B 1 201 ? -4.582 21.438 15.641 1 98.25 201 GLY B O 1
ATOM 4320 N N . GLY B 1 202 ? -4.004 19.297 15.203 1 97.88 202 GLY B N 1
ATOM 4321 C CA . GLY B 1 202 ? -2.678 19.688 14.75 1 97.88 202 GLY B CA 1
ATOM 4322 C C . GLY B 1 202 ? -1.916 20.516 15.766 1 97.88 202 GLY B C 1
ATOM 4323 O O . GLY B 1 202 ? -1.812 20.125 16.938 1 97.88 202 GLY B O 1
ATOM 4324 N N . ALA B 1 203 ? -1.432 21.625 15.328 1 98.19 203 ALA B N 1
ATOM 4325 C CA . ALA B 1 203 ? -0.617 22.5 16.172 1 98.19 203 ALA B CA 1
ATOM 4326 C C . ALA B 1 203 ? -1.435 23.062 17.328 1 98.19 203 ALA B C 1
ATOM 4328 O O . ALA B 1 203 ? -0.874 23.531 18.312 1 98.19 203 ALA B O 1
ATOM 4329 N N . TRP B 1 204 ? -2.76 23.016 17.281 1 98.5 204 TRP B N 1
ATOM 4330 C CA . TRP B 1 204 ? -3.641 23.625 18.266 1 98.5 204 TRP B CA 1
ATOM 4331 C C . TRP B 1 204 ? -4.164 22.562 19.25 1 98.5 204 TRP B C 1
ATOM 4333 O O . TRP B 1 204 ? -5.004 22.859 20.094 1 98.5 204 TRP B O 1
ATOM 4343 N N . SER B 1 205 ? -3.693 21.328 19.109 1 98.56 205 SER B N 1
ATOM 4344 C CA . SER B 1 205 ? -4.203 20.219 19.922 1 98.56 205 SER B CA 1
ATOM 4345 C C . SER B 1 205 ? -3.984 20.469 21.406 1 98.56 205 SER B C 1
ATOM 4347 O O . SER B 1 205 ? -4.836 20.141 22.234 1 98.56 205 SER B O 1
ATOM 4349 N N . ALA B 1 206 ? -2.842 21.062 21.75 1 98.38 206 ALA B N 1
ATOM 4350 C CA . ALA B 1 206 ? -2.566 21.359 23.141 1 98.38 206 ALA B CA 1
ATOM 4351 C C . ALA B 1 206 ? -3.607 22.328 23.719 1 98.38 206 ALA B C 1
ATOM 4353 O O . ALA B 1 206 ? -4.113 22.109 24.828 1 98.38 206 ALA B O 1
ATOM 4354 N N . GLN B 1 207 ? -3.957 23.359 22.969 1 98 207 GLN B N 1
ATOM 4355 C CA . GLN B 1 207 ? -4.953 24.328 23.406 1 98 207 GLN B CA 1
ATOM 4356 C C . GLN B 1 207 ? -6.32 23.688 23.594 1 98 207 GLN B C 1
ATOM 4358 O O . GLN B 1 207 ? -7.031 23.984 24.547 1 98 207 GLN B O 1
ATOM 4363 N N . LEU B 1 208 ? -6.664 22.828 22.703 1 98.19 208 LEU B N 1
ATOM 4364 C CA . LEU B 1 208 ? -7.945 22.141 22.781 1 98.19 208 LEU B CA 1
ATOM 4365 C C . LEU B 1 208 ? -8.008 21.234 24.016 1 98.19 208 LEU B C 1
ATOM 4367 O O . LEU B 1 208 ? -9.016 21.219 24.719 1 98.19 208 LEU B O 1
ATOM 4371 N N . LEU B 1 209 ? -6.938 20.484 24.266 1 97.94 209 LEU B N 1
ATOM 4372 C CA . LEU B 1 209 ? -6.934 19.516 25.359 1 97.94 209 LEU B CA 1
ATOM 4373 C C . LEU B 1 209 ? -6.875 20.234 26.703 1 97.94 209 LEU B C 1
ATOM 4375 O O . LEU B 1 209 ? -7.309 19.688 27.719 1 97.94 209 LEU B O 1
ATOM 4379 N N . GLU B 1 210 ? -6.34 21.453 26.688 1 97.25 210 GLU B N 1
ATOM 4380 C CA . GLU B 1 210 ? -6.328 22.25 27.906 1 97.25 210 GLU B CA 1
ATOM 4381 C C . GLU B 1 210 ? -7.742 22.5 28.406 1 97.25 210 GLU B C 1
ATOM 4383 O O . GLU B 1 210 ? -7.965 22.609 29.625 1 97.25 210 GLU B O 1
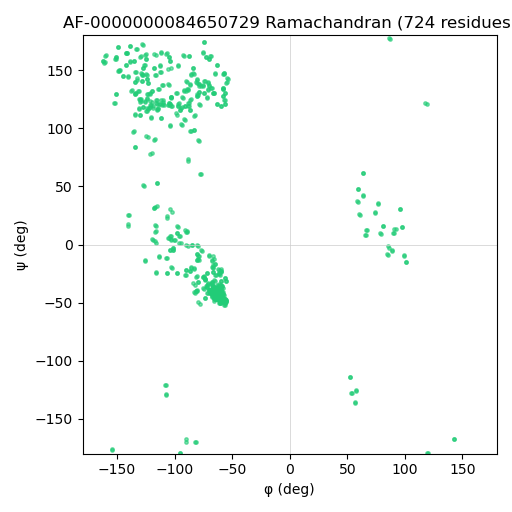ATOM 4388 N N . MET B 1 211 ? -8.711 22.594 27.531 1 96.44 211 MET B N 1
ATOM 4389 C CA . MET B 1 211 ? -10.117 22.781 27.906 1 96.44 211 MET B CA 1
ATOM 4390 C C . MET B 1 211 ? -10.617 21.609 28.734 1 96.44 211 MET B C 1
ATOM 4392 O O . MET B 1 211 ? -11.617 21.734 29.453 1 96.44 211 MET B O 1
ATOM 4396 N N . ALA B 1 212 ? -9.969 20.5 28.625 1 95.62 212 ALA B N 1
ATOM 4397 C CA . ALA B 1 212 ? -10.328 19.312 29.391 1 95.62 212 ALA B CA 1
ATOM 4398 C C . ALA B 1 212 ? -9.336 19.062 30.531 1 95.62 212 ALA B C 1
ATOM 4400 O O . ALA B 1 212 ? -9.344 18 31.141 1 95.62 212 ALA B O 1
ATOM 4401 N N . GLY B 1 213 ? -8.43 19.969 30.719 1 95.06 213 GLY B N 1
ATOM 4402 C CA . GLY B 1 213 ? -7.477 19.875 31.812 1 95.06 213 GLY B CA 1
ATOM 4403 C C . GLY B 1 213 ? -6.316 18.953 31.5 1 95.06 213 GLY B C 1
ATOM 4404 O O . GLY B 1 213 ? -5.641 18.469 32.406 1 95.06 213 GLY B O 1
ATOM 4405 N N . VAL B 1 214 ? -6.105 18.609 30.25 1 96.38 214 VAL B N 1
ATOM 4406 C CA . VAL B 1 214 ? -5.008 17.734 29.844 1 96.38 214 VAL B CA 1
ATOM 4407 C C . VAL B 1 214 ? -3.891 18.562 29.219 1 96.38 214 VAL B C 1
ATOM 4409 O O . VAL B 1 214 ? -4.137 19.375 28.328 1 96.38 214 VAL B O 1
ATOM 4412 N N . GLN B 1 215 ? -2.65 18.453 29.703 1 97.5 215 GLN B N 1
ATOM 4413 C CA . GLN B 1 215 ? -1.497 19.156 29.141 1 97.5 215 GLN B CA 1
ATOM 4414 C C . GLN B 1 215 ? -0.767 18.281 28.125 1 97.5 215 GLN B C 1
ATOM 4416 O O . GLN B 1 215 ? -0.027 17.359 28.5 1 97.5 215 GLN B O 1
ATOM 4421 N N . LEU B 1 216 ? -0.96 18.547 26.891 1 98 216 LEU B N 1
ATOM 4422 C CA . LEU B 1 216 ? -0.342 17.812 25.797 1 98 216 LEU B CA 1
ATOM 4423 C C . LEU B 1 216 ? 0.915 18.531 25.312 1 98 216 LEU B C 1
ATOM 4425 O O . LEU B 1 216 ? 0.866 19.703 24.953 1 98 216 LEU B O 1
ATOM 4429 N N . PRO B 1 217 ? 2.074 17.891 25.328 1 98.06 217 PRO B N 1
ATOM 4430 C CA . PRO B 1 217 ? 3.309 18.531 24.875 1 98.06 217 PRO B CA 1
ATOM 4431 C C . PRO B 1 217 ? 3.43 18.578 23.359 1 98.06 217 PRO B C 1
ATOM 4433 O O . PRO B 1 217 ? 4.398 18.062 22.797 1 98.06 217 PRO B O 1
ATOM 4436 N N . VAL B 1 218 ? 2.492 19.234 22.734 1 98.31 218 VAL B N 1
ATOM 4437 C CA . VAL B 1 218 ? 2.48 19.531 21.312 1 98.31 218 VAL B CA 1
ATOM 4438 C C . VAL B 1 218 ? 2.564 21.047 21.094 1 98.31 218 VAL B C 1
ATOM 4440 O O . VAL B 1 218 ? 1.828 21.812 21.719 1 98.31 218 VAL B O 1
ATOM 4443 N N . ARG B 1 219 ? 3.543 21.438 20.344 1 98 219 ARG B N 1
ATOM 4444 C CA . ARG B 1 219 ? 3.764 22.859 20.094 1 98 219 ARG B CA 1
ATOM 4445 C C . ARG B 1 219 ? 3.859 23.156 18.594 1 98 219 ARG B C 1
ATOM 4447 O O . ARG B 1 219 ? 4.246 22.281 17.812 1 98 219 ARG B O 1
ATOM 4454 N N . PRO B 1 220 ? 3.482 24.391 18.188 1 98.44 220 PRO B N 1
ATOM 4455 C CA . PRO B 1 220 ? 3.654 24.766 16.781 1 98.44 220 PRO B CA 1
ATOM 4456 C C . PRO B 1 220 ? 5.121 24.969 16.391 1 98.44 220 PRO B C 1
ATOM 4458 O O . PRO B 1 220 ? 5.891 25.547 17.172 1 98.44 220 PRO B O 1
ATOM 4461 N N . VAL B 1 221 ? 5.516 24.438 15.344 1 98.44 221 VAL B N 1
ATOM 4462 C CA . VAL B 1 221 ? 6.82 24.688 14.742 1 98.44 221 VAL B CA 1
ATOM 4463 C C . VAL B 1 221 ? 6.645 25.172 13.305 1 98.44 221 VAL B C 1
ATOM 4465 O O . VAL B 1 221 ? 6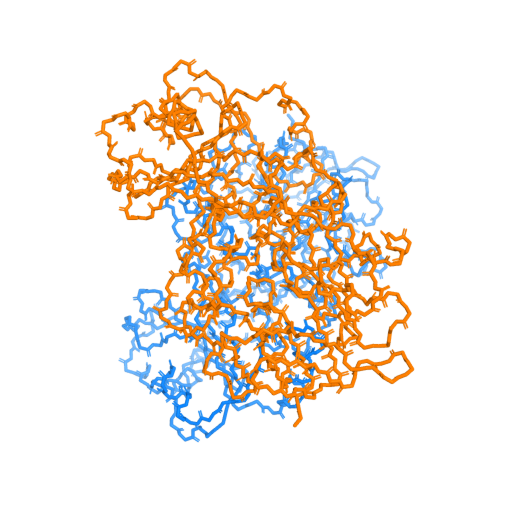.141 24.453 12.445 1 98.44 221 VAL B O 1
ATOM 4468 N N . LYS B 1 222 ? 7.086 26.344 13.094 1 98.44 222 LYS B N 1
ATOM 4469 C CA . LYS B 1 222 ? 6.848 27.016 11.82 1 98.44 222 LYS B CA 1
ATOM 4470 C C . LYS B 1 222 ? 7.812 26.516 10.742 1 98.44 222 LYS B C 1
ATOM 4472 O O . LYS B 1 222 ? 8.992 26.281 11.023 1 98.44 222 LYS B O 1
ATOM 4477 N N . GLY B 1 223 ? 7.285 26.312 9.578 1 97.88 223 GLY B N 1
ATOM 4478 C CA . GLY B 1 223 ? 8.07 26.062 8.383 1 97.88 223 GLY B CA 1
ATOM 4479 C C . GLY B 1 223 ? 7.613 26.906 7.195 1 97.88 223 GLY B C 1
ATOM 4480 O O . GLY B 1 223 ? 6.418 27.156 7.027 1 97.88 223 GLY B O 1
ATOM 4481 N N . GLN B 1 224 ? 8.539 27.375 6.41 1 98.56 224 GLN B N 1
ATOM 4482 C CA . GLN B 1 224 ? 8.242 28.125 5.191 1 98.56 224 GLN B CA 1
ATOM 4483 C C . GLN B 1 224 ? 8.641 27.328 3.951 1 98.56 224 GLN B C 1
ATOM 4485 O O . GLN B 1 224 ? 9.602 26.562 3.982 1 98.56 224 GLN B O 1
ATOM 4490 N N . MET B 1 225 ? 7.902 27.531 2.895 1 98.44 225 MET B N 1
ATOM 4491 C CA . MET B 1 225 ? 8.133 26.828 1.641 1 98.44 225 MET B CA 1
ATOM 4492 C C . MET B 1 225 ? 7.977 27.766 0.448 1 98.44 225 MET B C 1
ATOM 4494 O O . MET B 1 225 ? 7.32 28.797 0.552 1 98.44 225 MET B O 1
ATOM 4498 N N . LEU B 1 226 ? 8.594 27.375 -0.611 1 98.81 226 LEU B N 1
ATOM 4499 C CA . LEU B 1 226 ? 8.445 28.062 -1.891 1 98.81 226 LEU B CA 1
ATOM 4500 C C . LEU B 1 226 ? 7.84 27.141 -2.938 1 98.81 226 LEU B C 1
ATOM 4502 O O . LEU B 1 226 ? 7.988 25.922 -2.852 1 98.81 226 LEU B O 1
ATOM 4506 N N . LEU B 1 227 ? 7.156 27.766 -3.859 1 98.81 227 LEU B N 1
ATOM 4507 C CA . LEU B 1 227 ? 6.664 27.094 -5.055 1 98.81 227 LEU B CA 1
ATOM 4508 C C . LEU B 1 227 ? 7.152 27.797 -6.316 1 98.81 227 LEU B C 1
ATOM 4510 O O . LEU B 1 227 ? 6.809 28.953 -6.562 1 98.81 227 LEU B O 1
ATOM 4514 N N . PHE B 1 228 ? 7.98 27.062 -7.074 1 98.88 228 PHE B N 1
ATOM 4515 C CA . PHE B 1 228 ? 8.445 27.562 -8.359 1 98.88 228 PHE B CA 1
ATOM 4516 C C . PHE B 1 228 ? 7.457 27.219 -9.469 1 98.88 228 PHE B C 1
ATOM 4518 O O . PHE B 1 228 ? 6.898 26.125 -9.492 1 98.88 228 PHE B O 1
ATOM 4525 N N . LYS B 1 229 ? 7.203 28.141 -10.336 1 98.69 229 LYS B N 1
ATOM 4526 C CA . LYS B 1 229 ? 6.426 27.875 -11.539 1 98.69 229 LYS B CA 1
ATOM 4527 C C . LYS B 1 229 ? 7.32 27.406 -12.68 1 98.69 229 LYS B C 1
ATOM 4529 O O . LYS B 1 229 ? 7.477 28.109 -13.68 1 98.69 229 LYS B O 1
ATOM 4534 N N . ALA B 1 230 ? 7.789 26.219 -12.555 1 98.44 230 ALA B N 1
ATOM 4535 C CA . ALA B 1 230 ? 8.648 25.656 -13.586 1 98.44 230 ALA B CA 1
ATOM 4536 C C . ALA B 1 230 ? 7.828 24.922 -14.648 1 98.44 230 ALA B C 1
ATOM 4538 O O . ALA B 1 230 ? 6.641 25.203 -14.82 1 98.44 230 ALA B O 1
ATOM 4539 N N . ARG B 1 231 ? 8.438 24.172 -15.547 1 97.81 231 ARG B N 1
ATOM 4540 C CA . ARG B 1 231 ? 7.746 23.406 -16.578 1 97.81 231 ARG B CA 1
ATOM 4541 C C . ARG B 1 231 ? 7.703 21.922 -16.219 1 97.81 231 ARG B C 1
ATOM 4543 O O . ARG B 1 231 ? 8.625 21.406 -15.578 1 97.81 231 ARG B O 1
ATOM 4550 N N . PRO B 1 232 ? 6.664 21.266 -16.719 1 97.62 232 PRO B N 1
ATOM 4551 C CA . PRO B 1 232 ? 6.625 19.828 -16.484 1 97.62 232 PRO B CA 1
ATOM 4552 C C . PRO B 1 232 ? 7.875 19.109 -16.984 1 97.62 232 PRO B C 1
ATOM 4554 O O . PRO B 1 232 ? 8.359 19.406 -18.078 1 97.62 232 PRO B O 1
ATOM 4557 N N . GLY B 1 233 ? 8.461 18.297 -16.141 1 96.62 233 GLY B N 1
ATOM 4558 C CA . GLY B 1 233 ? 9.578 17.484 -16.578 1 96.62 233 GLY B CA 1
ATOM 4559 C C . GLY B 1 233 ? 10.93 18.062 -16.203 1 96.62 233 GLY B C 1
ATOM 4560 O O . GLY B 1 233 ? 11.961 17.406 -16.344 1 96.62 233 GLY B O 1
ATOM 4561 N N . LEU B 1 234 ? 10.977 19.328 -15.703 1 98.31 234 LEU B N 1
ATOM 4562 C CA . LEU B 1 234 ? 12.25 19.875 -15.258 1 98.31 234 LEU B CA 1
ATOM 4563 C C . LEU B 1 234 ? 12.844 19.031 -14.141 1 98.31 234 LEU B C 1
ATOM 4565 O O . LEU B 1 234 ? 14.047 18.734 -14.141 1 98.31 234 LEU B O 1
ATOM 4569 N N . VAL B 1 235 ? 12.086 18.75 -13.141 1 98.56 235 VAL B N 1
ATOM 4570 C CA . VAL B 1 235 ? 12.43 17.859 -12.031 1 98.56 235 VAL B CA 1
ATOM 4571 C C . VAL B 1 235 ? 11.547 16.625 -12.062 1 98.56 235 VAL B C 1
ATOM 4573 O O . VAL B 1 235 ? 10.32 16.734 -12.219 1 98.56 235 VAL B O 1
ATOM 4576 N N . GLU B 1 236 ? 12.141 15.484 -11.906 1 97.19 236 GLU B N 1
ATOM 4577 C CA . GLU B 1 236 ? 11.375 14.258 -12.156 1 97.19 236 GLU B CA 1
ATOM 4578 C C . GLU B 1 236 ? 11.023 13.555 -10.852 1 97.19 236 GLU B C 1
ATOM 4580 O O . GLU B 1 236 ? 10.078 12.758 -10.805 1 97.19 236 GLU B O 1
ATOM 4585 N N . ARG B 1 237 ? 11.781 13.797 -9.859 1 97.62 237 ARG B N 1
ATOM 4586 C CA . ARG B 1 237 ? 11.609 13.109 -8.586 1 97.62 237 ARG B CA 1
ATOM 4587 C C . ARG B 1 237 ? 12.039 14 -7.422 1 97.62 237 ARG B C 1
ATOM 4589 O O . ARG B 1 237 ? 12.555 15.094 -7.629 1 97.62 237 ARG B O 1
ATOM 4596 N N . VAL B 1 238 ? 11.758 13.602 -6.215 1 98.25 238 VAL B N 1
ATOM 4597 C CA . VAL B 1 238 ? 12.234 14.305 -5.031 1 98.25 238 VAL B CA 1
ATOM 4598 C C . VAL B 1 238 ? 13.758 14.211 -4.953 1 98.25 238 VAL B C 1
ATOM 4600 O O . VAL B 1 238 ? 14.336 13.148 -5.191 1 98.25 238 VAL B O 1
ATOM 4603 N N . VAL B 1 239 ? 14.383 15.305 -4.762 1 98.81 239 VAL B N 1
ATOM 4604 C CA . VAL B 1 239 ? 15.828 15.359 -4.594 1 98.81 239 VAL B CA 1
ATOM 4605 C C . VAL B 1 239 ? 16.172 16.047 -3.27 1 98.81 239 VAL B C 1
ATOM 4607 O O . VAL B 1 239 ? 15.641 17.125 -2.967 1 98.81 239 VAL B O 1
ATOM 4610 N N . LEU B 1 240 ? 16.922 15.375 -2.506 1 98.38 240 LEU B N 1
ATOM 4611 C CA . LEU B 1 240 ? 17.375 15.891 -1.216 1 98.38 240 LEU B CA 1
ATOM 4612 C C . LEU B 1 240 ? 18.859 16.188 -1.236 1 98.38 240 LEU B C 1
ATOM 4614 O O . LEU B 1 240 ? 19.656 15.414 -1.777 1 98.38 240 LEU B O 1
ATOM 4618 N N . MET B 1 241 ? 19.266 17.297 -0.671 1 97.88 241 MET B N 1
ATOM 4619 C CA . MET B 1 241 ? 20.656 17.688 -0.552 1 97.88 241 MET B CA 1
ATOM 4620 C C . MET B 1 241 ? 20.875 18.578 0.666 1 97.88 241 MET B C 1
ATOM 4622 O O . MET B 1 241 ? 20.188 19.594 0.828 1 97.88 241 MET B O 1
ATOM 4626 N N . ASP B 1 242 ? 21.719 18.188 1.568 1 94.81 242 ASP B N 1
ATOM 4627 C CA . ASP B 1 242 ? 22.141 18.984 2.717 1 94.81 242 ASP B CA 1
ATOM 4628 C C . ASP B 1 242 ? 20.922 19.375 3.57 1 94.81 242 ASP B C 1
ATOM 4630 O O . ASP B 1 242 ? 20.797 20.531 3.977 1 94.81 242 ASP B O 1
ATOM 4634 N N . GLY B 1 243 ? 20 18.484 3.682 1 93.12 243 GLY B N 1
ATOM 4635 C CA . GLY B 1 243 ? 18.859 18.703 4.562 1 93.12 243 GLY B CA 1
ATOM 4636 C C . GLY B 1 243 ? 17.734 19.469 3.91 1 93.12 243 GLY B C 1
ATOM 4637 O O . GLY B 1 243 ? 16.688 19.688 4.527 1 93.12 243 GLY B O 1
ATOM 4638 N N . ARG B 1 244 ? 17.938 19.891 2.668 1 96.75 244 ARG B N 1
ATOM 4639 C CA . ARG B 1 244 ? 16.922 20.594 1.881 1 96.75 244 ARG B CA 1
ATOM 4640 C C . ARG B 1 244 ? 16.438 19.734 0.721 1 96.75 244 ARG B C 1
ATOM 4642 O O . ARG B 1 244 ? 17.047 18.703 0.408 1 96.75 244 ARG B O 1
ATOM 4649 N N . TYR B 1 245 ? 15.273 20.156 0.138 1 98.25 245 TYR B N 1
ATOM 4650 C CA . TYR B 1 245 ? 14.703 19.281 -0.885 1 98.25 245 TYR B CA 1
ATOM 4651 C C . TYR B 1 245 ? 13.914 20.094 -1.91 1 98.25 245 TYR B C 1
ATOM 4653 O O . TYR B 1 245 ? 13.5 21.219 -1.635 1 98.25 245 TYR B O 1
ATOM 4661 N N . VAL B 1 246 ? 13.742 19.484 -3.029 1 98.81 246 VAL B N 1
ATOM 4662 C CA . VAL B 1 246 ? 12.773 19.922 -4.023 1 98.81 246 VAL B CA 1
ATOM 4663 C C . VAL B 1 246 ? 11.805 18.781 -4.348 1 98.81 246 VAL B C 1
ATOM 4665 O O . VAL B 1 246 ? 12.195 17.609 -4.363 1 98.81 246 VAL B O 1
ATOM 4668 N N . ILE B 1 247 ? 10.531 19.078 -4.555 1 98.69 247 ILE B N 1
ATOM 4669 C CA . ILE B 1 247 ? 9.461 18.141 -4.848 1 98.69 247 ILE B CA 1
ATOM 4670 C C . ILE B 1 247 ? 8.719 18.578 -6.109 1 98.69 247 ILE B C 1
ATOM 4672 O O . ILE B 1 247 ? 8.094 19.641 -6.133 1 98.69 247 ILE B O 1
ATOM 4676 N N . PRO B 1 248 ? 8.727 17.781 -7.113 1 98.5 248 PRO B N 1
ATOM 4677 C CA . PRO B 1 248 ? 8.008 18.156 -8.336 1 98.5 248 PRO B CA 1
ATOM 4678 C C . PRO B 1 248 ? 6.523 17.812 -8.273 1 98.5 248 PRO B C 1
ATOM 4680 O O . PRO B 1 248 ? 6.137 16.828 -7.652 1 98.5 248 PRO B O 1
ATOM 4683 N N . ARG B 1 249 ? 5.734 18.594 -8.891 1 98.06 249 ARG B N 1
ATOM 4684 C CA . ARG B 1 249 ? 4.332 18.312 -9.164 1 98.06 249 ARG B CA 1
ATOM 4685 C C . ARG B 1 249 ? 4.117 18 -10.641 1 98.06 249 ARG B C 1
ATOM 4687 O O . ARG B 1 249 ? 4.969 18.297 -11.477 1 98.06 249 ARG B O 1
ATOM 4694 N N . ALA B 1 250 ? 2.959 17.406 -10.938 1 96.19 250 ALA B N 1
ATOM 4695 C CA . ALA B 1 250 ? 2.66 16.938 -12.289 1 96.19 250 ALA B CA 1
ATOM 4696 C C . ALA B 1 250 ? 2.533 18.109 -13.266 1 96.19 250 ALA B C 1
ATOM 4698 O O . ALA B 1 250 ? 2.793 17.953 -14.461 1 96.19 250 ALA B O 1
ATOM 4699 N N . ASP B 1 251 ? 2.223 19.25 -12.742 1 97.38 251 ASP B N 1
ATOM 4700 C CA . ASP B 1 251 ? 1.945 20.391 -13.609 1 97.38 251 ASP B CA 1
ATOM 4701 C C . ASP B 1 251 ? 3.191 21.25 -13.797 1 97.38 251 ASP B C 1
ATOM 4703 O O . ASP B 1 251 ? 3.105 22.359 -14.32 1 97.38 251 ASP B O 1
ATOM 4707 N N . GLY B 1 252 ? 4.293 20.812 -13.336 1 97.56 252 GLY B N 1
ATOM 4708 C CA . GLY B 1 252 ? 5.555 21.5 -13.562 1 97.56 252 GLY B CA 1
ATOM 4709 C C . GLY B 1 252 ? 6.008 22.328 -12.367 1 97.56 252 GLY B C 1
ATOM 4710 O O . GLY B 1 252 ? 7.164 22.75 -12.305 1 97.56 252 GLY B O 1
ATOM 4711 N N . ARG B 1 253 ? 5.137 22.578 -11.453 1 98.5 253 ARG B N 1
ATOM 4712 C CA . ARG B 1 253 ? 5.539 23.281 -10.25 1 98.5 253 ARG B CA 1
ATOM 4713 C C . ARG B 1 253 ? 6.527 22.453 -9.43 1 98.5 253 ARG B C 1
ATOM 4715 O O . ARG B 1 253 ? 6.492 21.219 -9.461 1 98.5 253 ARG B O 1
ATOM 4722 N N . VAL B 1 254 ? 7.395 23.172 -8.797 1 98.81 254 VAL B N 1
ATOM 4723 C CA . VAL B 1 254 ? 8.406 22.531 -7.957 1 98.81 254 VAL B CA 1
ATOM 4724 C C . VAL B 1 254 ? 8.414 23.188 -6.574 1 98.81 254 VAL B C 1
ATOM 4726 O O . VAL B 1 254 ? 8.594 24.406 -6.453 1 98.81 254 VAL B O 1
ATOM 4729 N N . LEU B 1 255 ? 8.227 22.375 -5.539 1 98.81 255 LEU B N 1
ATOM 4730 C CA . LEU B 1 255 ? 8.312 22.859 -4.164 1 98.81 255 LEU B CA 1
ATOM 4731 C C . LEU B 1 255 ? 9.758 22.844 -3.67 1 98.81 255 LEU B C 1
ATOM 4733 O O . LEU B 1 255 ? 10.547 22 -4.082 1 98.81 255 LEU B O 1
ATOM 4737 N N . ALA B 1 256 ? 10.055 23.781 -2.863 1 98.75 256 ALA B N 1
ATOM 4738 C CA . ALA B 1 256 ? 11.32 23.812 -2.135 1 98.75 256 ALA B CA 1
ATOM 4739 C C . ALA B 1 256 ? 11.094 24.062 -0.647 1 98.75 256 ALA B C 1
ATOM 4741 O O . ALA B 1 256 ? 10.383 25 -0.275 1 98.75 256 ALA B O 1
ATOM 4742 N N . GLY B 1 257 ? 11.57 23.25 0.118 1 96.56 257 GLY B N 1
ATOM 4743 C CA . GLY B 1 257 ? 11.367 23.422 1.548 1 96.56 257 GLY B CA 1
ATOM 4744 C C . GLY B 1 257 ? 12.445 22.766 2.389 1 96.56 257 GLY B C 1
ATOM 4745 O O . GLY B 1 257 ? 13.414 22.219 1.851 1 96.56 257 GLY B O 1
ATOM 4746 N N . SER B 1 258 ? 12.273 22.812 3.721 1 95.38 258 SER B N 1
ATOM 4747 C CA . SER B 1 258 ? 11.57 23.875 4.434 1 95.38 258 SER B CA 1
ATOM 4748 C C . SER B 1 258 ? 12.406 24.422 5.59 1 95.38 258 SER B C 1
ATOM 4750 O O . SER B 1 258 ? 13.383 23.797 5.996 1 95.38 258 SER B O 1
ATOM 4752 N N . THR B 1 259 ? 12.07 25.609 6.086 1 97.31 259 THR B N 1
ATOM 4753 C CA . THR B 1 259 ? 12.695 26.125 7.301 1 97.31 259 THR B CA 1
ATOM 4754 C C . THR B 1 259 ? 12.141 25.406 8.531 1 97.31 259 THR B C 1
ATOM 4756 O O . THR B 1 259 ? 11.195 24.625 8.43 1 97.31 259 THR B O 1
ATOM 4759 N N . LEU B 1 260 ? 12.773 25.531 9.609 1 96.38 260 LEU B N 1
ATOM 4760 C CA . LEU B 1 260 ? 12.367 25.109 10.945 1 96.38 260 LEU B CA 1
ATOM 4761 C C . LEU B 1 260 ? 12.531 26.25 11.945 1 96.38 260 LEU B C 1
ATOM 4763 O O . LEU B 1 260 ? 13.648 26.656 12.258 1 96.38 260 LEU B O 1
ATOM 4767 N N . GLU B 1 261 ? 11.344 26.719 12.398 1 97.31 261 GLU B N 1
ATOM 4768 C CA . GLU B 1 261 ? 11.375 27.938 13.195 1 97.31 261 GLU B CA 1
ATOM 4769 C C . GLU B 1 261 ? 10.5 27.797 14.445 1 97.31 261 GLU B C 1
ATOM 4771 O O . GLU B 1 261 ? 9.352 27.359 14.359 1 97.31 261 GLU B O 1
ATOM 4776 N N . GLU B 1 262 ? 11.102 28.141 15.562 1 97.06 262 GLU B N 1
ATOM 4777 C CA . GLU B 1 262 ? 10.312 28.297 16.781 1 97.06 262 GLU B CA 1
ATOM 4778 C C . GLU B 1 262 ? 9.719 29.703 16.875 1 97.06 262 GLU B C 1
ATOM 4780 O O . GLU B 1 262 ? 10.383 30.641 17.344 1 97.06 262 GLU B O 1
ATOM 4785 N N . ALA B 1 263 ? 8.445 29.844 16.469 1 97.31 263 ALA B N 1
ATOM 4786 C CA . ALA B 1 263 ? 7.848 31.172 16.359 1 97.31 263 ALA B CA 1
ATOM 4787 C C . ALA B 1 263 ? 6.41 31.172 16.859 1 97.31 263 ALA B C 1
ATOM 4789 O O . ALA B 1 263 ? 5.582 31.953 16.406 1 97.31 263 ALA B O 1
ATOM 4790 N N . GLY B 1 264 ? 6.145 30.203 17.75 1 97.38 264 GLY B N 1
ATOM 4791 C CA . GLY B 1 264 ? 4.766 30.109 18.203 1 97.38 264 GLY B CA 1
ATOM 4792 C C . GLY B 1 264 ? 3.775 29.922 17.062 1 97.38 264 GLY B C 1
ATOM 4793 O O . GLY B 1 264 ? 3.982 29.094 16.188 1 97.38 264 GLY B O 1
ATOM 4794 N N . PHE B 1 265 ? 2.689 30.609 17.062 1 98 265 PHE B N 1
ATOM 4795 C CA . PHE B 1 265 ? 1.627 30.422 16.078 1 98 265 PHE B CA 1
ATOM 4796 C C . PHE B 1 265 ? 1.739 31.469 14.969 1 98 265 PHE B C 1
ATOM 4798 O O . PHE B 1 265 ? 0.797 31.656 14.195 1 98 265 PHE B O 1
ATOM 4805 N N . ASP B 1 266 ? 2.941 32.188 14.836 1 97.75 266 ASP B N 1
ATOM 4806 C CA . ASP B 1 266 ? 3.186 33.156 13.781 1 97.75 266 ASP B CA 1
ATOM 4807 C C . ASP B 1 266 ? 3.379 32.469 12.43 1 97.75 266 ASP B C 1
ATOM 4809 O O . ASP B 1 266 ? 4.254 31.609 12.289 1 97.75 266 ASP B O 1
ATOM 4813 N N . LYS B 1 267 ? 2.627 32.844 11.367 1 97 267 LYS B N 1
ATOM 4814 C CA . LYS B 1 267 ? 2.725 32.188 10.055 1 97 267 LYS B CA 1
ATOM 4815 C C . LYS B 1 267 ? 3.219 33.188 9 1 97 267 LYS B C 1
ATOM 4817 O O . LYS B 1 267 ? 3.02 32.969 7.805 1 97 267 LYS B O 1
ATOM 4822 N N . GLN B 1 268 ? 3.779 34.281 9.516 1 97.94 268 GLN B N 1
ATOM 4823 C CA . GLN B 1 268 ? 4.316 35.25 8.578 1 97.94 268 GLN B CA 1
ATOM 4824 C C . GLN B 1 268 ? 5.574 34.75 7.898 1 97.94 268 GLN B C 1
ATOM 4826 O O . GLN B 1 268 ? 6.418 34.094 8.539 1 97.94 268 GLN B O 1
ATOM 4831 N N . THR B 1 269 ? 5.645 35.031 6.621 1 98.31 269 THR B N 1
ATOM 4832 C CA . THR B 1 269 ? 6.855 34.688 5.879 1 98.31 269 THR B CA 1
ATOM 4833 C C . THR B 1 269 ? 7.871 35.812 5.961 1 98.31 269 THR B C 1
ATOM 4835 O O . THR B 1 269 ? 7.539 36.938 6.398 1 98.31 269 THR B O 1
ATOM 4838 N N . ASP B 1 270 ? 9.117 35.562 5.672 1 96.94 270 ASP B N 1
ATOM 4839 C CA . ASP B 1 270 ? 10.109 36.625 5.609 1 96.94 270 ASP B CA 1
ATOM 4840 C C . ASP B 1 270 ? 11.102 36.375 4.473 1 96.94 270 ASP B C 1
ATOM 4842 O O . ASP B 1 270 ? 11.242 35.25 3.988 1 96.94 270 ASP B O 1
ATOM 4846 N N . ASP B 1 271 ? 11.82 37.469 4.16 1 97.88 271 ASP B N 1
ATOM 4847 C CA . ASP B 1 271 ? 12.68 37.5 2.98 1 97.88 271 ASP B CA 1
ATOM 4848 C C . ASP B 1 271 ? 13.914 36.625 3.193 1 97.88 271 ASP B C 1
ATOM 4850 O O . ASP B 1 271 ? 14.438 36.031 2.246 1 97.88 271 ASP B O 1
ATOM 4854 N N . GLN B 1 272 ? 14.359 36.594 4.34 1 98.19 272 GLN B N 1
ATOM 4855 C CA . GLN B 1 272 ? 15.531 35.781 4.613 1 98.19 272 GLN B CA 1
ATOM 4856 C C . GLN B 1 272 ? 15.258 34.312 4.324 1 98.19 272 GLN B C 1
ATOM 4858 O O . GLN B 1 272 ? 16.078 33.656 3.695 1 98.19 272 GLN B O 1
ATOM 4863 N N . ALA B 1 273 ? 14.133 33.844 4.848 1 98.31 273 ALA B N 1
ATOM 4864 C CA . ALA B 1 273 ? 13.727 32.469 4.562 1 98.31 273 ALA B CA 1
ATOM 4865 C C . ALA B 1 273 ? 13.531 32.25 3.062 1 98.31 273 ALA B C 1
ATOM 4867 O O . ALA B 1 273 ? 13.961 31.25 2.516 1 98.31 273 ALA B O 1
ATOM 4868 N N . ARG B 1 274 ? 12.922 33.188 2.426 1 98.56 274 ARG B N 1
ATOM 4869 C CA . ARG B 1 274 ? 12.695 33.125 0.985 1 98.56 274 ARG B CA 1
ATOM 4870 C C . ARG B 1 274 ? 14.016 32.938 0.237 1 98.56 274 ARG B C 1
ATOM 4872 O O . ARG B 1 274 ? 14.141 32.031 -0.602 1 98.56 274 ARG B O 1
ATOM 4879 N N . GLU B 1 275 ? 14.961 33.75 0.579 1 98.5 275 GLU B N 1
ATOM 4880 C CA . GLU B 1 275 ? 16.25 33.719 -0.115 1 98.5 275 GLU B CA 1
ATOM 4881 C C . GLU B 1 275 ? 17.016 32.438 0.199 1 98.5 275 GLU B C 1
ATOM 4883 O O . GLU B 1 275 ? 17.688 31.875 -0.674 1 98.5 275 GLU B O 1
ATOM 4888 N N . SER B 1 276 ? 16.953 32.062 1.422 1 98.44 276 SER B N 1
ATOM 4889 C CA . SER B 1 276 ? 17.625 30.828 1.822 1 98.44 276 SER B CA 1
ATOM 4890 C C . SER B 1 276 ? 17.047 29.625 1.069 1 98.44 276 SER B C 1
ATOM 4892 O O . SER B 1 276 ? 17.797 28.781 0.573 1 98.44 276 SER B O 1
ATOM 4894 N N . LEU B 1 277 ? 15.742 29.547 1.002 1 98.75 277 LEU B N 1
ATOM 4895 C CA . LEU B 1 277 ? 15.078 28.453 0.307 1 98.75 277 LEU B CA 1
ATOM 4896 C C . LEU B 1 277 ? 15.367 28.5 -1.188 1 98.75 277 LEU B C 1
ATOM 4898 O O . LEU B 1 277 ? 15.625 27.453 -1.807 1 98.75 277 LEU B O 1
ATOM 4902 N N . ARG B 1 278 ? 15.328 29.672 -1.72 1 98.81 278 ARG B N 1
ATOM 4903 C CA . ARG B 1 278 ? 15.648 29.812 -3.137 1 98.81 278 ARG B CA 1
ATOM 4904 C C . ARG B 1 278 ? 17.062 29.344 -3.428 1 98.81 278 ARG B C 1
ATOM 4906 O O . ARG B 1 278 ? 17.297 28.609 -4.391 1 98.81 278 ARG B O 1
ATOM 4913 N N . ALA B 1 279 ? 17.984 29.766 -2.598 1 98.75 279 ALA B N 1
ATOM 4914 C CA . ALA B 1 279 ? 19.391 29.391 -2.779 1 98.75 279 ALA B CA 1
ATOM 4915 C C . ALA B 1 279 ? 19.547 27.875 -2.725 1 98.75 279 ALA B C 1
ATOM 4917 O O . ALA B 1 279 ? 20.281 27.297 -3.535 1 98.75 279 ALA B O 1
ATOM 4918 N N . SER B 1 280 ? 18.922 27.25 -1.781 1 98.38 280 SER B N 1
ATOM 4919 C CA . SER B 1 280 ? 19.016 25.797 -1.641 1 98.38 280 SER B CA 1
ATOM 4920 C C . SER B 1 280 ? 18.406 25.094 -2.85 1 98.38 280 SER B C 1
ATOM 4922 O O . SER B 1 280 ? 18.969 24.109 -3.34 1 98.38 280 SER B O 1
ATOM 4924 N N . ALA B 1 281 ? 17.25 25.578 -3.273 1 98.88 281 ALA B N 1
ATOM 4925 C CA . ALA B 1 281 ? 16.594 24.984 -4.43 1 98.88 281 ALA B CA 1
ATOM 4926 C C . ALA B 1 281 ? 17.469 25.062 -5.668 1 98.88 281 ALA B C 1
ATOM 4928 O O . ALA B 1 281 ? 17.625 24.078 -6.398 1 98.88 281 ALA B O 1
ATOM 4929 N N . CYS B 1 282 ? 18.125 26.188 -5.824 1 98.81 282 CYS B N 1
ATOM 4930 C CA . CYS B 1 282 ? 18.969 26.422 -6.992 1 98.81 282 CYS B CA 1
ATOM 4931 C C . CYS B 1 282 ? 20.266 25.641 -6.879 1 98.81 282 CYS B C 1
ATOM 4933 O O . CYS B 1 282 ? 20.875 25.281 -7.891 1 98.81 282 CYS B O 1
ATOM 4935 N N . ALA B 1 283 ? 20.672 25.406 -5.688 1 98.69 283 ALA B N 1
ATOM 4936 C CA . ALA B 1 283 ? 21.844 24.578 -5.484 1 98.69 283 ALA B CA 1
ATOM 4937 C C . ALA B 1 283 ? 21.578 23.125 -5.891 1 98.69 283 ALA B C 1
ATOM 4939 O O . ALA B 1 283 ? 22.469 22.438 -6.387 1 98.69 283 ALA B O 1
ATOM 4940 N N . ILE B 1 284 ? 20.359 22.672 -5.695 1 98.81 284 ILE B N 1
ATOM 4941 C CA . ILE B 1 284 ? 19.969 21.312 -6.047 1 98.81 284 ILE B CA 1
ATOM 4942 C C . ILE B 1 284 ? 19.703 21.219 -7.547 1 98.81 284 ILE B C 1
ATOM 4944 O O . ILE B 1 284 ? 20.219 20.328 -8.219 1 98.81 284 ILE B O 1
ATOM 4948 N N . ILE B 1 285 ? 18.891 22.156 -8.047 1 98.88 285 ILE B N 1
ATOM 4949 C CA . ILE B 1 285 ? 18.516 22.266 -9.453 1 98.88 285 ILE B CA 1
ATOM 4950 C C . ILE B 1 285 ? 18.844 23.656 -9.969 1 98.88 285 ILE B C 1
ATOM 4952 O O . ILE B 1 285 ? 18.016 24.562 -9.93 1 98.88 285 ILE B O 1
ATOM 4956 N N . PRO B 1 286 ? 19.969 23.797 -10.516 1 98.88 286 PRO B N 1
ATOM 4957 C CA . PRO B 1 286 ? 20.422 25.125 -10.93 1 98.88 286 PRO B CA 1
ATOM 4958 C C . PRO B 1 286 ? 19.453 25.812 -11.883 1 98.88 286 PRO B C 1
ATOM 4960 O O . PRO B 1 286 ? 19.266 27.031 -11.812 1 98.88 286 PRO B O 1
ATOM 4963 N N . ALA B 1 287 ? 18.688 25.141 -12.688 1 98.75 287 ALA B N 1
ATOM 4964 C CA . ALA B 1 287 ? 17.781 25.688 -13.68 1 98.75 287 ALA B CA 1
ATOM 4965 C C . ALA B 1 287 ? 16.625 26.453 -13.016 1 98.75 287 ALA B C 1
ATOM 4967 O O . ALA B 1 287 ? 15.992 27.297 -13.641 1 98.75 287 ALA B O 1
ATOM 4968 N N . LEU B 1 288 ? 16.359 26.234 -11.781 1 98.81 288 LEU B N 1
ATOM 4969 C CA . LEU B 1 288 ? 15.258 26.875 -11.078 1 98.81 288 LEU B CA 1
ATOM 4970 C C . LEU B 1 288 ? 15.5 28.375 -10.938 1 98.81 288 LEU B C 1
ATOM 4972 O O . LEU B 1 288 ? 14.57 29.141 -10.703 1 98.81 288 LEU B O 1
ATOM 4976 N N . ALA B 1 289 ? 16.719 28.797 -11.062 1 98.62 289 ALA B N 1
ATOM 4977 C CA . ALA B 1 289 ? 17.078 30.219 -10.969 1 98.62 289 ALA B CA 1
ATOM 4978 C C . ALA B 1 289 ? 16.359 31.031 -12.039 1 98.62 289 ALA B C 1
ATOM 4980 O O . ALA B 1 289 ? 16.125 32.25 -11.867 1 98.62 289 ALA B O 1
ATOM 4981 N N . ASP B 1 290 ? 15.93 30.344 -13.078 1 98.44 290 ASP B N 1
ATOM 4982 C CA . ASP B 1 290 ? 15.328 31.031 -14.227 1 98.44 290 ASP B CA 1
ATOM 4983 C C . ASP B 1 290 ? 13.805 31.047 -14.125 1 98.44 290 ASP B C 1
ATOM 4985 O O . ASP B 1 290 ? 13.125 31.547 -15.008 1 98.44 290 ASP B O 1
ATOM 4989 N N . TYR B 1 291 ? 13.258 30.5 -13.086 1 98.62 291 TYR B N 1
ATOM 4990 C CA . TYR B 1 291 ? 11.805 30.391 -12.984 1 98.62 291 TYR B CA 1
ATOM 4991 C C . TYR B 1 291 ? 11.266 31.266 -11.867 1 98.62 291 TYR B C 1
ATOM 4993 O O . TYR B 1 291 ? 11.961 31.531 -10.883 1 98.62 291 TYR B O 1
ATOM 5001 N N . GLU B 1 292 ? 10.078 31.656 -11.984 1 98.19 292 GLU B N 1
ATOM 5002 C CA . GLU B 1 292 ? 9.359 32.5 -11.031 1 98.19 292 GLU B CA 1
ATOM 5003 C C . GLU B 1 292 ? 8.977 31.719 -9.781 1 98.19 292 GLU B C 1
ATOM 5005 O O . GLU B 1 292 ? 8.594 30.547 -9.867 1 98.19 292 GLU B O 1
ATOM 5010 N N . ILE B 1 293 ? 9.102 32.375 -8.656 1 98.56 293 ILE B N 1
ATOM 5011 C CA . ILE B 1 293 ? 8.484 31.891 -7.434 1 98.56 293 ILE B CA 1
ATOM 5012 C C . ILE B 1 293 ? 7.02 32.312 -7.387 1 98.56 293 ILE B C 1
ATOM 5014 O O . ILE B 1 293 ? 6.707 33.5 -7.227 1 98.56 293 ILE B O 1
ATOM 5018 N N . GLU B 1 294 ? 6.207 31.344 -7.508 1 98.5 294 GLU B N 1
ATOM 5019 C CA . GLU B 1 294 ? 4.773 31.594 -7.598 1 98.5 294 GLU B CA 1
ATOM 5020 C C . GLU B 1 294 ? 4.164 31.828 -6.215 1 98.5 294 GLU B C 1
ATOM 5022 O O . GLU B 1 294 ? 3.268 32.656 -6.059 1 98.5 294 GLU B O 1
ATOM 5027 N N . HIS B 1 295 ? 4.594 31.078 -5.238 1 98.25 295 HIS B N 1
ATOM 5028 C CA . HIS B 1 295 ? 4.059 31.219 -3.889 1 98.25 295 HIS B CA 1
ATOM 5029 C C . HIS B 1 295 ? 5.156 31.078 -2.844 1 98.25 295 HIS B C 1
ATOM 5031 O O . HIS B 1 295 ? 6.148 30.375 -3.068 1 98.25 295 HIS B O 1
ATOM 5037 N N . HIS B 1 296 ? 5.059 31.766 -1.827 1 98.69 296 HIS B N 1
ATOM 5038 C CA . HIS B 1 296 ? 5.801 31.672 -0.574 1 98.69 296 HIS B CA 1
ATOM 5039 C C . HIS B 1 296 ? 4.855 31.672 0.625 1 98.69 296 HIS B C 1
ATOM 5041 O O . HIS B 1 296 ? 4.07 32.625 0.803 1 98.69 296 HIS B O 1
ATOM 5047 N N . TRP B 1 297 ? 4.875 30.531 1.394 1 98.56 297 TRP B N 1
ATOM 5048 C CA . TRP B 1 297 ? 3.932 30.453 2.508 1 98.56 297 TRP B CA 1
ATOM 5049 C C . TRP B 1 297 ? 4.59 29.844 3.736 1 98.56 297 TRP B C 1
ATOM 5051 O O . TRP B 1 297 ? 5.734 29.391 3.676 1 98.56 297 TRP B O 1
ATOM 5061 N N . ALA B 1 298 ? 3.91 29.906 4.82 1 98.19 298 ALA B N 1
ATOM 5062 C CA . ALA B 1 298 ? 4.309 29.266 6.074 1 98.19 298 ALA B CA 1
ATOM 5063 C C . ALA B 1 298 ? 3.188 28.406 6.629 1 98.19 298 ALA B C 1
ATOM 5065 O O . ALA B 1 298 ? 2.008 28.656 6.383 1 98.19 298 ALA B O 1
ATOM 5066 N N . GLY B 1 299 ? 3.502 27.344 7.254 1 97.75 299 GLY B N 1
ATOM 5067 C CA . GLY B 1 299 ? 2.604 26.484 8 1 97.75 299 GLY B CA 1
ATOM 5068 C C . GLY B 1 299 ? 3.143 26.094 9.367 1 97.75 299 GLY B C 1
ATOM 5069 O O . GLY B 1 299 ? 4.293 26.406 9.695 1 97.75 299 GLY B O 1
ATOM 5070 N N . LEU B 1 300 ? 2.318 25.547 10.156 1 98.56 300 LEU B N 1
ATOM 5071 C CA . LEU B 1 300 ? 2.688 25.141 11.508 1 98.56 300 LEU B CA 1
ATOM 5072 C C . LEU B 1 300 ? 2.619 23.625 11.664 1 98.56 300 LEU B C 1
ATOM 5074 O O . LEU B 1 300 ? 1.558 23.016 11.477 1 98.56 300 LEU B O 1
ATOM 5078 N N . ARG B 1 301 ? 3.762 23.031 11.945 1 98.19 301 ARG B N 1
ATOM 5079 C CA . ARG B 1 301 ? 3.832 21.609 12.266 1 98.19 301 ARG B CA 1
ATOM 5080 C C . ARG B 1 301 ? 3.459 21.359 13.727 1 98.19 301 ARG B C 1
ATOM 5082 O O . ARG B 1 301 ? 3.803 22.156 14.602 1 98.19 301 ARG B O 1
ATOM 5089 N N . PRO B 1 302 ? 2.711 20.297 13.977 1 98.62 302 PRO B N 1
ATOM 5090 C CA . PRO B 1 302 ? 2.467 19.922 15.375 1 98.62 302 PRO B CA 1
ATOM 5091 C C . PRO B 1 302 ? 3.645 19.172 16 1 98.62 302 PRO B C 1
ATOM 5093 O O . PRO B 1 302 ? 3.664 17.938 16 1 98.62 302 PRO B O 1
ATOM 5096 N N . GLY B 1 303 ? 4.547 19.891 16.578 1 98 303 GLY B N 1
ATOM 5097 C CA . GLY B 1 303 ? 5.754 19.312 17.141 1 98 303 GLY B CA 1
ATOM 5098 C C . GLY B 1 303 ? 5.516 18.578 18.453 1 98 303 GLY B C 1
ATOM 5099 O O . GLY B 1 303 ? 4.801 19.078 19.328 1 98 303 GLY B O 1
ATOM 5100 N N . SER B 1 304 ? 6.012 17.359 18.562 1 97.62 304 SER B N 1
ATOM 5101 C CA . SER B 1 304 ? 5.949 16.562 19.781 1 97.62 304 SER B CA 1
ATOM 5102 C C . SER B 1 304 ? 7.336 16.078 20.203 1 97.62 304 SER B C 1
ATOM 5104 O O . SER B 1 304 ? 8.281 16.125 19.406 1 97.62 304 SER B O 1
ATOM 5106 N N . PRO B 1 305 ? 7.477 15.641 21.469 1 95.69 305 PRO B N 1
ATOM 5107 C CA . PRO B 1 305 ? 8.758 15.07 21.891 1 95.69 305 PRO B CA 1
ATOM 5108 C C . PRO B 1 305 ? 9.203 13.898 21.016 1 95.69 305 PRO B C 1
ATOM 5110 O O . PRO B 1 305 ? 8.422 12.969 20.781 1 95.69 305 PRO B O 1
ATOM 5113 N N . ASP B 1 306 ? 10.367 14.008 20.391 1 92.31 306 ASP B N 1
ATOM 5114 C CA . ASP B 1 306 ? 11.031 13 19.562 1 92.31 306 ASP B CA 1
ATOM 5115 C C . ASP B 1 306 ? 10.234 12.703 18.297 1 92.31 306 ASP B C 1
ATOM 5117 O O . ASP B 1 306 ? 10.477 11.695 17.641 1 92.31 306 ASP B O 1
ATOM 5121 N N . GLY B 1 307 ? 9.219 13.484 18.078 1 95.75 307 GLY B N 1
ATOM 5122 C CA . GLY B 1 307 ? 8.438 13.32 16.859 1 95.75 307 GLY B CA 1
ATOM 5123 C C . GLY B 1 307 ? 7.457 12.164 16.938 1 95.75 307 GLY B C 1
ATOM 5124 O O . GLY B 1 307 ? 6.875 11.766 15.93 1 95.75 307 GLY B O 1
ATOM 5125 N N . VAL B 1 308 ? 7.281 11.578 18.125 1 98.12 308 VAL B N 1
ATOM 5126 C CA . VAL B 1 308 ? 6.352 10.469 18.312 1 98.12 308 VAL B CA 1
ATOM 5127 C C . VAL B 1 308 ? 4.957 11.008 18.625 1 98.12 308 VAL B C 1
ATOM 5129 O O . VAL B 1 308 ? 4.77 11.727 19.625 1 98.12 308 VAL B O 1
ATOM 5132 N N . PRO B 1 309 ? 3.98 10.711 17.812 1 98.75 309 PRO B N 1
ATOM 5133 C CA . PRO B 1 309 ? 2.643 11.266 18.031 1 98.75 309 PRO B CA 1
ATOM 5134 C C . PRO B 1 309 ? 1.954 10.664 19.266 1 98.75 309 PRO B C 1
ATOM 5136 O O . PRO B 1 309 ? 2.398 9.633 19.781 1 98.75 309 PRO B O 1
ATOM 5139 N N . PHE B 1 310 ? 0.97 11.359 19.766 1 98.88 310 PHE B N 1
ATOM 5140 C CA . PHE B 1 310 ? 0.035 10.883 20.781 1 98.88 310 PHE B CA 1
ATOM 5141 C C . PHE B 1 310 ? -1.215 10.305 20.125 1 98.88 310 PHE B C 1
ATOM 5143 O O . PHE B 1 310 ? -1.926 11 19.406 1 98.88 310 PHE B O 1
ATOM 5150 N N . ILE B 1 311 ? -1.451 9.039 20.344 1 98.88 311 ILE B N 1
ATOM 5151 C CA . ILE B 1 311 ? -2.58 8.352 19.734 1 98.88 311 ILE B CA 1
ATOM 5152 C C . ILE B 1 311 ? -3.293 7.5 20.781 1 98.88 311 ILE B C 1
ATOM 5154 O O . ILE B 1 311 ? -2.736 6.516 21.266 1 98.88 311 ILE B O 1
ATOM 5158 N N . GLY B 1 312 ? -4.5 7.906 21.109 1 98.75 312 GLY B N 1
ATOM 5159 C CA . GLY B 1 312 ? -5.25 7.113 22.078 1 98.75 312 GLY B CA 1
ATOM 5160 C C . GLY B 1 312 ? -6.082 7.953 23.031 1 98.75 312 GLY B C 1
ATOM 5161 O O . GLY B 1 312 ? -6.32 9.133 22.766 1 98.75 312 GLY B O 1
ATOM 5162 N N . ARG B 1 313 ? -6.535 7.305 24.031 1 98.38 313 ARG B N 1
ATOM 5163 C CA . ARG B 1 313 ? -7.41 7.934 25.016 1 98.38 313 ARG B CA 1
ATOM 5164 C C . ARG B 1 313 ? -6.625 8.852 25.938 1 98.38 313 ARG B C 1
ATOM 5166 O O . ARG B 1 313 ? -5.527 8.5 26.391 1 98.38 313 ARG B O 1
ATOM 5173 N N . ALA B 1 314 ? -7.188 10.008 26.203 1 98 314 ALA B N 1
ATOM 5174 C CA . ALA B 1 314 ? -6.59 10.914 27.172 1 98 314 ALA B CA 1
ATOM 5175 C C . ALA B 1 314 ? -6.695 10.344 28.594 1 98 314 ALA B C 1
ATOM 5177 O O . ALA B 1 314 ? -7.75 9.852 28.984 1 98 314 ALA B O 1
ATOM 5178 N N . PRO B 1 315 ? -5.609 10.43 29.312 1 95.88 315 PRO B N 1
ATOM 5179 C CA . PRO B 1 315 ? -5.668 9.906 30.688 1 95.88 315 PRO B CA 1
ATOM 5180 C C . PRO B 1 315 ? -6.754 10.578 31.531 1 95.88 315 PRO B C 1
ATOM 5182 O O . PRO B 1 315 ? -6.918 11.805 31.469 1 95.88 315 PRO B O 1
ATOM 5185 N N . GLY B 1 316 ? -7.496 9.711 32.25 1 94.56 316 GLY B N 1
ATOM 5186 C CA . GLY B 1 316 ? -8.523 10.234 33.156 1 94.56 316 GLY B CA 1
ATOM 5187 C C . GLY B 1 316 ? -9.867 10.406 32.469 1 94.56 316 GLY B C 1
ATOM 5188 O O . GLY B 1 316 ? -10.859 10.734 33.125 1 94.56 316 GLY B O 1
ATOM 5189 N N . TRP B 1 317 ? -9.93 10.172 31.203 1 97.38 317 TRP B N 1
ATOM 5190 C CA . TRP B 1 317 ? -11.164 10.359 30.453 1 97.38 317 TRP B CA 1
ATOM 5191 C C . TRP B 1 317 ? -11.656 9.031 29.875 1 97.38 317 TRP B C 1
ATOM 5193 O O . TRP B 1 317 ? -10.852 8.203 29.453 1 97.38 317 TRP B O 1
ATOM 5203 N N . ASP B 1 318 ? -12.977 8.867 29.812 1 97.56 318 ASP B N 1
ATOM 5204 C CA . ASP B 1 318 ? -13.57 7.633 29.297 1 97.56 318 ASP B CA 1
ATOM 5205 C C . ASP B 1 318 ? -13.805 7.719 27.781 1 97.56 318 ASP B C 1
ATOM 5207 O O . ASP B 1 318 ? -13.82 6.699 27.094 1 97.56 318 ASP B O 1
ATOM 5211 N N . ASN B 1 319 ? -13.969 8.953 27.312 1 98.31 319 ASN B N 1
ATOM 5212 C CA . ASN B 1 319 ? -14.43 9.031 25.938 1 98.31 319 ASN B CA 1
ATOM 5213 C C . ASN B 1 319 ? -13.742 10.172 25.172 1 98.31 319 ASN B C 1
ATOM 5215 O O . ASN B 1 319 ? -14.266 10.664 24.172 1 98.31 319 ASN B O 1
ATOM 5219 N N . LEU B 1 320 ? -12.609 10.711 25.703 1 98.56 320 LEU B N 1
ATOM 5220 C CA . LEU B 1 320 ? -11.797 11.727 25.047 1 98.56 320 LEU B CA 1
ATOM 5221 C C . LEU B 1 320 ? -10.516 11.117 24.484 1 98.56 320 LEU B C 1
ATOM 5223 O O . LEU B 1 320 ? -9.742 10.508 25.234 1 98.56 320 LEU B O 1
ATOM 5227 N N . HIS B 1 321 ? -10.336 11.258 23.188 1 98.88 321 HIS B N 1
ATOM 5228 C CA . HIS B 1 321 ? -9.195 10.656 22.5 1 98.88 321 HIS B CA 1
ATOM 5229 C C . HIS B 1 321 ? -8.406 11.703 21.734 1 98.88 321 HIS B C 1
ATOM 5231 O O . HIS B 1 321 ? -8.914 12.789 21.438 1 98.88 321 HIS B O 1
ATOM 5237 N N . VAL B 1 322 ? -7.141 11.32 21.453 1 98.88 322 VAL B N 1
ATOM 5238 C CA . VAL B 1 322 ? -6.234 12.258 20.797 1 98.88 322 VAL B CA 1
ATOM 5239 C C . VAL B 1 322 ? -5.5 11.539 19.656 1 98.88 322 VAL B C 1
ATOM 5241 O O . VAL B 1 322 ? -5.129 10.375 19.781 1 98.88 322 VAL B O 1
ATOM 5244 N N . ASN B 1 323 ? -5.309 12.141 18.547 1 98.88 323 ASN B N 1
ATOM 5245 C CA . ASN B 1 323 ? -4.355 11.852 17.484 1 98.88 323 ASN B CA 1
ATOM 5246 C C . ASN B 1 323 ? -3.674 13.117 16.969 1 98.88 323 ASN B C 1
ATOM 5248 O O . ASN B 1 323 ? -4.23 13.844 16.141 1 98.88 323 ASN B O 1
ATOM 5252 N N . ALA B 1 324 ? -2.453 13.398 17.5 1 98.75 324 ALA B N 1
ATOM 5253 C CA . ALA B 1 324 ? -1.744 14.648 17.234 1 98.75 324 ALA B CA 1
ATOM 5254 C C . ALA B 1 324 ? -0.252 14.508 17.516 1 98.75 324 ALA B C 1
ATOM 5256 O O . ALA B 1 324 ? 0.177 13.523 18.125 1 98.75 324 ALA B O 1
ATOM 5257 N N . GLY B 1 325 ? 0.497 15.422 17 1 98.69 325 GLY B N 1
ATOM 5258 C CA . GLY B 1 325 ? 1.914 15.461 17.328 1 98.69 325 GLY B CA 1
ATOM 5259 C C . GLY B 1 325 ? 2.777 14.75 16.297 1 98.69 325 GLY B C 1
ATOM 5260 O O . GLY B 1 325 ? 3.871 14.273 16.609 1 98.69 325 GLY B O 1
ATOM 5261 N N . GLN B 1 326 ? 2.396 14.727 15.078 1 98.25 326 GLN B N 1
ATOM 5262 C CA . GLN B 1 326 ? 3.127 14 14.047 1 98.25 326 GLN B CA 1
ATOM 5263 C C . GLN B 1 326 ? 4.324 14.805 13.547 1 98.25 326 GLN B C 1
ATOM 5265 O O . GLN B 1 326 ? 5.129 14.305 12.758 1 98.25 326 GLN B O 1
ATOM 5270 N N . TYR B 1 327 ? 4.43 16.109 13.992 1 97.19 327 TYR B N 1
ATOM 5271 C CA . TYR B 1 327 ? 5.574 16.953 13.695 1 97.19 327 TYR B CA 1
ATOM 5272 C C . TYR B 1 327 ? 5.781 17.094 12.195 1 97.19 327 TYR B C 1
ATOM 5274 O O . TYR B 1 327 ? 4.871 17.484 11.469 1 97.19 327 TYR B O 1
ATOM 5282 N N . ARG B 1 328 ? 6.953 16.812 11.656 1 95.19 328 ARG B N 1
ATOM 5283 C CA . ARG B 1 328 ? 7.27 17 10.242 1 95.19 328 ARG B CA 1
ATOM 5284 C C . ARG B 1 328 ? 6.719 15.859 9.398 1 95.19 328 ARG B C 1
ATOM 5286 O O . ARG B 1 328 ? 6.762 15.914 8.164 1 95.19 328 ARG B O 1
ATOM 5293 N N . ASN B 1 329 ? 6.074 14.875 10.047 1 97.5 329 ASN B N 1
ATOM 5294 C CA . ASN B 1 329 ? 5.668 13.664 9.352 1 97.5 329 ASN B CA 1
AT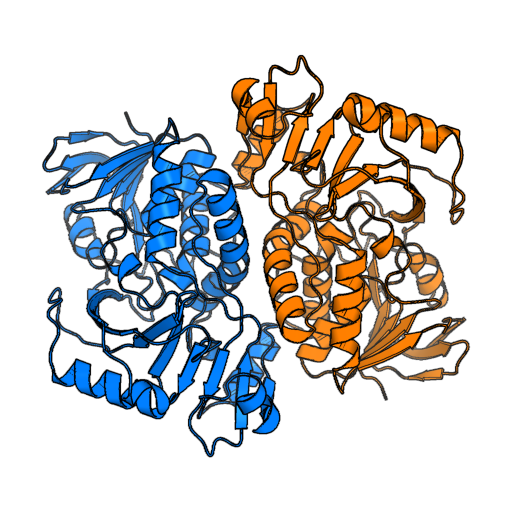OM 5295 C C . ASN B 1 329 ? 4.152 13.492 9.352 1 97.5 329 ASN B C 1
ATOM 5297 O O . ASN B 1 329 ? 3.646 12.375 9.352 1 97.5 329 ASN B O 1
ATOM 5301 N N . GLY B 1 330 ? 3.412 14.586 9.344 1 97.31 330 GLY B N 1
ATOM 5302 C CA . GLY B 1 330 ? 1.959 14.555 9.391 1 97.31 330 GLY B CA 1
ATOM 5303 C C . GLY B 1 330 ? 1.343 13.734 8.273 1 97.31 330 GLY B C 1
ATOM 5304 O O . GLY B 1 330 ? 0.563 12.82 8.523 1 97.31 330 GLY B O 1
ATOM 5305 N N . LEU B 1 331 ? 1.723 14.023 7.055 1 97.31 331 LEU B N 1
ATOM 5306 C CA . LEU B 1 331 ? 1.219 13.273 5.91 1 97.31 331 LEU B CA 1
ATOM 5307 C C . LEU B 1 331 ? 1.827 11.875 5.867 1 97.31 331 LEU B C 1
ATOM 5309 O O . LEU B 1 331 ? 1.13 10.898 5.59 1 97.31 331 LEU B O 1
ATOM 5313 N N . VAL B 1 332 ? 3.049 11.789 6.238 1 97.75 332 VAL B N 1
ATOM 5314 C CA . VAL B 1 332 ? 3.781 10.531 6.195 1 97.75 332 VAL B CA 1
ATOM 5315 C C . VAL B 1 332 ? 3.086 9.5 7.078 1 97.75 332 VAL B C 1
ATOM 5317 O O . VAL B 1 332 ? 2.955 8.336 6.699 1 97.75 332 VAL B O 1
ATOM 5320 N N . LEU B 1 333 ? 2.605 9.906 8.227 1 98.38 333 LEU B N 1
ATOM 5321 C CA . LEU B 1 333 ? 2.141 8.969 9.242 1 98.38 333 LEU B CA 1
ATOM 5322 C C . LEU B 1 333 ? 0.619 8.867 9.234 1 98.38 333 LEU B C 1
ATOM 5324 O O . LEU B 1 333 ? 0.044 8.016 9.914 1 98.38 333 LEU B O 1
ATOM 5328 N N . ALA B 1 334 ? -0.07 9.633 8.461 1 98.56 334 ALA B N 1
ATOM 5329 C CA . ALA B 1 334 ? -1.509 9.852 8.586 1 98.56 334 ALA B CA 1
ATOM 5330 C C . ALA B 1 334 ? -2.277 8.539 8.43 1 98.56 334 ALA B C 1
ATOM 5332 O O . ALA B 1 334 ? -3.092 8.188 9.289 1 98.56 334 ALA B O 1
ATOM 5333 N N . PRO B 1 335 ? -1.992 7.742 7.402 1 98 335 PRO B N 1
ATOM 5334 C CA . PRO B 1 335 ? -2.785 6.516 7.27 1 98 335 PRO B CA 1
ATOM 5335 C C . PRO B 1 335 ? -2.643 5.59 8.477 1 98 335 PRO B C 1
ATOM 5337 O O . PRO B 1 335 ? -3.646 5.133 9.031 1 98 335 PRO B O 1
ATOM 5340 N N . ALA B 1 336 ? -1.448 5.383 8.898 1 97.75 336 ALA B N 1
ATOM 5341 C CA . ALA B 1 336 ? -1.212 4.461 10.008 1 97.75 336 ALA B CA 1
ATOM 5342 C C . ALA B 1 336 ? -1.713 5.043 11.328 1 97.75 336 ALA B C 1
ATOM 5344 O O . ALA B 1 336 ? -2.295 4.328 12.141 1 97.75 336 ALA B O 1
ATOM 5345 N N . SER B 1 337 ? -1.452 6.289 11.5 1 98.62 337 SER B N 1
ATOM 5346 C CA . SER B 1 337 ? -1.856 6.953 12.734 1 98.62 337 SER B CA 1
ATOM 5347 C C . SER B 1 337 ? -3.371 6.922 12.914 1 98.62 337 SER B C 1
ATOM 5349 O O . SER B 1 337 ? -3.871 6.68 14.016 1 98.62 337 SER B O 1
ATOM 5351 N N . THR B 1 338 ? -4.078 7.16 11.891 1 98.81 338 THR B N 1
ATOM 5352 C CA . THR B 1 338 ? -5.535 7.191 11.969 1 98.81 338 THR B CA 1
ATOM 5353 C C . THR B 1 338 ? -6.102 5.777 12.062 1 98.81 338 THR B C 1
ATOM 5355 O O . THR B 1 338 ? -7.055 5.531 12.805 1 98.81 338 THR B O 1
ATOM 5358 N N . ARG B 1 339 ? -5.484 4.867 11.344 1 98.12 339 ARG B N 1
ATOM 5359 C CA . ARG B 1 339 ? -5.902 3.473 11.445 1 98.12 339 ARG B CA 1
ATOM 5360 C C . ARG B 1 339 ? -5.719 2.951 12.867 1 98.12 339 ARG B C 1
ATOM 5362 O O . ARG B 1 339 ? -6.613 2.299 13.414 1 98.12 339 ARG B O 1
ATOM 5369 N N . LEU B 1 340 ? -4.586 3.217 13.445 1 98.44 340 LEU B N 1
ATOM 5370 C CA . LEU B 1 340 ? -4.297 2.787 14.812 1 98.44 340 LEU B CA 1
ATOM 5371 C C . LEU B 1 340 ? -5.352 3.312 15.781 1 98.44 340 LEU B C 1
ATOM 5373 O O . LEU B 1 340 ? -5.898 2.551 16.578 1 98.44 340 LEU B O 1
ATOM 5377 N N . LEU B 1 341 ? -5.645 4.535 15.695 1 98.88 341 LEU B N 1
ATOM 5378 C CA . LEU B 1 341 ? -6.621 5.117 16.609 1 98.88 341 LEU B CA 1
ATOM 5379 C C . LEU B 1 341 ? -8 4.504 16.391 1 98.88 341 LEU B C 1
ATOM 5381 O O . LEU B 1 341 ? -8.695 4.172 17.359 1 98.88 341 LEU B O 1
ATOM 5385 N N . VAL B 1 342 ? -8.43 4.402 15.156 1 98.75 342 VAL B N 1
ATOM 5386 C CA . VAL B 1 342 ? -9.758 3.873 14.859 1 98.75 342 VAL B CA 1
ATOM 5387 C C . VAL B 1 342 ? -9.867 2.434 15.359 1 98.75 342 VAL B C 1
ATOM 5389 O O . VAL B 1 342 ? -10.906 2.027 15.883 1 98.75 342 VAL B O 1
ATOM 5392 N N . ASP B 1 343 ? -8.797 1.676 15.164 1 98.31 343 ASP B N 1
ATOM 5393 C CA . ASP B 1 343 ? -8.789 0.323 15.711 1 98.31 343 ASP B CA 1
ATOM 5394 C C . ASP B 1 343 ? -9 0.339 17.219 1 98.31 343 ASP B C 1
ATOM 5396 O O . ASP B 1 343 ? -9.766 -0.47 17.75 1 98.31 343 ASP B O 1
ATOM 5400 N N . LEU B 1 344 ? -8.367 1.22 17.859 1 98.44 344 LEU B N 1
ATOM 5401 C CA . LEU B 1 344 ? -8.531 1.352 19.312 1 98.44 344 LEU B CA 1
ATOM 5402 C C . LEU B 1 344 ? -9.961 1.757 19.656 1 98.44 344 LEU B C 1
ATOM 5404 O O . LEU B 1 344 ? -10.57 1.188 20.562 1 98.44 344 LEU B O 1
ATOM 5408 N N . LEU B 1 345 ? -10.492 2.689 18.938 1 98.44 345 LEU B N 1
ATOM 5409 C CA . LEU B 1 345 ? -11.828 3.213 19.203 1 98.44 345 LEU B CA 1
ATOM 5410 C C . LEU B 1 345 ? -12.883 2.125 19.016 1 98.44 345 LEU B C 1
ATOM 5412 O O . LEU B 1 345 ? -13.883 2.098 19.734 1 98.44 345 LEU B O 1
ATOM 5416 N N . LEU B 1 346 ? -12.672 1.261 18.094 1 97.62 346 LEU B N 1
ATOM 5417 C CA . LEU B 1 346 ? -13.68 0.271 17.734 1 97.62 346 LEU B CA 1
ATOM 5418 C C . LEU B 1 346 ? -13.328 -1.098 18.312 1 97.62 346 LEU B C 1
ATOM 5420 O O . LEU B 1 346 ? -13.93 -2.105 17.938 1 97.62 346 LEU B O 1
ATOM 5424 N N . ASP B 1 347 ? -12.297 -1.174 19.141 1 96.75 347 ASP B N 1
ATOM 5425 C CA . ASP B 1 347 ? -11.867 -2.395 19.812 1 96.75 347 ASP B CA 1
ATOM 5426 C C . ASP B 1 347 ? -11.508 -3.484 18.812 1 96.75 347 ASP B C 1
ATOM 5428 O O . ASP B 1 347 ? -12.008 -4.605 18.891 1 96.75 347 ASP B O 1
ATOM 5432 N N . ARG B 1 348 ? -10.734 -3.113 17.844 1 95.62 348 ARG B N 1
ATOM 5433 C CA . ARG B 1 348 ? -10.188 -4.02 16.844 1 95.62 348 ARG B CA 1
ATOM 5434 C C . ARG B 1 348 ? -8.719 -4.309 17.109 1 95.62 348 ARG B C 1
ATOM 5436 O O . ARG B 1 348 ? -8.055 -3.57 17.844 1 95.62 348 ARG B O 1
ATOM 5443 N N . PRO B 1 349 ? -8.25 -5.469 16.547 1 91.88 349 PRO B N 1
ATOM 5444 C CA . PRO B 1 349 ? -6.797 -5.637 16.594 1 91.88 349 PRO B CA 1
ATOM 5445 C C . PRO B 1 349 ? -6.043 -4.504 15.906 1 91.88 349 PRO B C 1
ATOM 5447 O O . PRO B 1 349 ? -6.422 -4.09 14.805 1 91.88 349 PRO B O 1
ATOM 5450 N N . THR B 1 350 ? -5.023 -4.004 16.562 1 95.19 350 THR B N 1
ATOM 5451 C CA . THR B 1 350 ? -4.293 -2.857 16.031 1 95.19 350 THR B CA 1
ATOM 5452 C C . THR B 1 350 ? -3.238 -3.307 15.023 1 95.19 350 THR B C 1
ATOM 5454 O O . THR B 1 350 ? -2.736 -4.43 15.102 1 95.19 350 THR B O 1
ATOM 5457 N N . ILE B 1 351 ? -2.916 -2.529 14.141 1 90.75 351 ILE B N 1
ATOM 5458 C CA . ILE B 1 351 ? -1.973 -2.809 13.062 1 90.75 351 ILE B CA 1
ATOM 5459 C C . ILE B 1 351 ? -0.548 -2.811 13.609 1 90.75 351 ILE B C 1
ATOM 5461 O O . ILE B 1 351 ? 0.336 -3.473 13.062 1 90.75 351 ILE B O 1
ATOM 5465 N N . ILE B 1 352 ? -0.308 -2.061 14.609 1 93.12 352 ILE B N 1
ATOM 5466 C CA . ILE B 1 352 ? 0.979 -2.012 15.297 1 93.12 352 ILE B CA 1
ATOM 5467 C C . ILE B 1 352 ? 0.759 -1.869 16.797 1 93.12 352 ILE B C 1
ATOM 5469 O O . ILE B 1 352 ? -0.347 -1.552 17.25 1 93.12 352 ILE B O 1
ATOM 5473 N N . ASP B 1 353 ? 1.812 -2.117 17.594 1 95.62 353 ASP B N 1
ATOM 5474 C CA . ASP B 1 353 ? 1.744 -1.936 19.031 1 95.62 353 ASP B CA 1
ATOM 5475 C C . ASP B 1 353 ? 1.406 -0.49 19.391 1 95.62 353 ASP B C 1
ATOM 5477 O O . ASP B 1 353 ? 2.148 0.431 19.047 1 95.62 353 ASP B O 1
ATOM 5481 N N . PRO B 1 354 ? 0.336 -0.298 20.047 1 97.94 354 PRO B N 1
ATOM 5482 C CA . PRO B 1 354 ? -0.095 1.071 20.328 1 97.94 354 PRO B CA 1
ATOM 5483 C C . PRO B 1 354 ? 0.668 1.696 21.5 1 97.94 354 PRO B C 1
ATOM 5485 O O . PRO B 1 354 ? 0.588 2.908 21.719 1 97.94 354 PRO B O 1
ATOM 5488 N N . ALA B 1 355 ? 1.433 0.987 22.234 1 97.88 355 ALA B N 1
ATOM 5489 C CA . ALA B 1 355 ? 1.995 1.396 23.516 1 97.88 355 ALA B CA 1
ATOM 5490 C C . ALA B 1 355 ? 2.877 2.631 23.359 1 97.88 355 ALA B C 1
ATOM 5492 O O . ALA B 1 355 ? 2.77 3.58 24.141 1 97.88 355 ALA B O 1
ATOM 5493 N N . PRO B 1 356 ? 3.709 2.676 22.281 1 98 356 PRO B N 1
ATOM 5494 C CA . PRO B 1 356 ? 4.621 3.82 22.188 1 98 356 PRO B CA 1
ATOM 5495 C C . PRO B 1 356 ? 3.889 5.137 21.938 1 98 356 PRO B C 1
ATOM 5497 O O . PRO B 1 356 ? 4.477 6.211 22.094 1 98 356 PRO B O 1
ATOM 5500 N N . TYR B 1 357 ? 2.682 5.051 21.594 1 98.69 357 TYR B N 1
ATOM 5501 C CA . TYR B 1 357 ? 1.961 6.242 21.172 1 98.69 357 TYR B CA 1
ATOM 5502 C C . TYR B 1 357 ? 0.958 6.684 22.234 1 98.69 357 TYR B C 1
ATOM 5504 O O . TYR B 1 357 ? 0.365 7.758 22.125 1 98.69 357 TYR B O 1
ATOM 5512 N N . SER B 1 358 ? 0.73 5.848 23.203 1 98.25 358 SER B N 1
ATOM 5513 C CA . SER B 1 358 ? -0.246 6.102 24.25 1 98.25 358 SER B CA 1
ATOM 5514 C C . SER B 1 358 ? 0.069 7.398 25 1 98.25 358 SER B C 1
ATOM 5516 O O . SER B 1 358 ? 1.235 7.773 25.125 1 98.25 358 SER B O 1
ATOM 5518 N N . LEU B 1 359 ? -0.957 8.07 25.438 1 98.06 359 LEU B N 1
ATOM 5519 C CA . LEU B 1 359 ? -0.791 9.289 26.219 1 98.06 359 LEU B CA 1
ATOM 5520 C C . LEU B 1 359 ? -0.356 8.969 27.641 1 98.06 359 LEU B C 1
ATOM 5522 O O . LEU B 1 359 ? 0.267 9.797 28.312 1 98.06 359 LEU B O 1
ATOM 5526 N N . GLU B 1 360 ? -0.735 7.82 28.078 1 94.94 360 GLU B N 1
ATOM 5527 C CA . GLU B 1 360 ? -0.412 7.426 29.453 1 94.94 360 GLU B CA 1
ATOM 5528 C C . GLU B 1 360 ? 1.093 7.48 29.703 1 94.94 360 GLU B C 1
ATOM 5530 O O . GLU B 1 360 ? 1.875 6.906 28.938 1 94.94 360 GLU B O 1
ATOM 5535 N N . GLY B 1 361 ? 1.479 8.188 30.656 1 92.5 361 GLY B N 1
ATOM 5536 C CA . GLY B 1 361 ? 2.883 8.297 31.016 1 92.5 361 GLY B CA 1
ATOM 5537 C C . GLY B 1 361 ? 3.625 9.352 30.219 1 92.5 361 GLY B C 1
ATOM 5538 O O . GLY B 1 361 ? 4.785 9.656 30.5 1 92.5 361 GLY B O 1
ATOM 5539 N N . ARG B 1 362 ? 3 9.898 29.203 1 95.06 362 ARG B N 1
ATOM 5540 C CA . ARG B 1 362 ? 3.656 10.867 28.344 1 95.06 362 ARG B CA 1
ATOM 5541 C C . ARG B 1 362 ? 3.02 12.25 28.484 1 95.06 362 ARG B C 1
ATOM 5543 O O . ARG B 1 362 ? 3.518 13.227 27.938 1 95.06 362 ARG B O 1
ATOM 5550 N N . VAL B 1 363 ? 1.871 12.195 29.203 1 91.94 363 VAL B N 1
ATOM 5551 C CA . VAL B 1 363 ? 1.134 13.445 29.375 1 91.94 363 VAL B CA 1
ATOM 5552 C C . VAL B 1 363 ? 0.827 13.656 30.859 1 91.94 363 VAL B C 1
ATOM 5554 O O . VAL B 1 363 ? 0.813 12.703 31.641 1 91.94 363 VAL B O 1
ATOM 5557 N N . CYS B 1 364 ? 0.789 14.953 31.312 1 77.38 364 CYS B N 1
ATOM 5558 C CA . CYS B 1 364 ? 0.433 15.297 32.688 1 77.38 364 CYS B CA 1
ATOM 5559 C C . CYS B 1 364 ? -0.976 15.875 32.75 1 77.38 364 CYS B C 1
ATOM 5561 O O . CYS B 1 364 ? -1.454 16.469 31.797 1 77.38 364 CYS B O 1
#

Secondary structure (DSSP, 8-state):
-EEEEEE--SHHHHHHHHHHHHTT--EEEE-SS-TT-SHHHHS--BSS-SSGGGS-HHHHHHHHHHHHHHHHHHHHHHHHHS-----B---EEEES-TTHHHHHHHHHHHT---EEEEHHHHHHH-TTSPS---EEEEETT--B--HHHHHHHHHHHHHT-TTEEEE-S--EEEEEEETTEEEEEEETTEEEEEEEEEE--GGGHHHHHHTTT-----EEEEEEEEEEE--TTS--SEEEETTEEEEE-TTSEEEEE---B--TT-----HHHHHHHHHHHHHH-GGGGGS-EEEEEEEEEEE-GGGPPEEEEPTT-SSEEEEE--GGGHHHHHHHHHHHHHHHHTTPPPSS--GGG-STTT--/-EEEEEE--SHHHHHHHHHHHHTT--EEEE-SS-TT-SHHHHS--BSS-SSGGGS-HHHHHHHHHHHHHHHHHHHHHHHHHS-----B---EEEES-TTHHHHHHHHHHHT---EEEEHHHHHHH-TTSPS---EEEEETT--B--HHHHHHHHHHHHHT-TTEEEE-S--EEEEEEETTEEEEEEETTEEEEEEEEEE--GGGHHHHHHTTT-----EEEEEEEEEEE--TTS--SEEEETTEEEEE-TTSEEEEE---B--TT-----HHHHHHHHHHHHHH-GGGGGS-EEEEEEEEEEE-GGGPPEEEEPTT-SSEEEEE--GGGHHHHHHHHHHHHHHHHTT---SS--GGG-STTT--

Sequence (728 aa):
MSEFVVVGGGVIGLMTTLQLADAGHQVTVIERGVCGRESSWAGGGIVSPLYPWRYSAAVSRLASWSEGAYPELAYRLLEETRIDPEYRQKGLLYLRVDDEERALQWARQVGKPLSRVGSEVIYAKEPAACPGVDQALWMPTLGSIRNPRLMQALRARLDNMPGVSILEGCDVTAMVSERQRVVAIETSQGRVAADQVVICGGAWSAQLLEMAGVQLPVRPVKGQMLLFKARPGLVERVVLMDGRYVIPRADGRVLAGSTLEEAGFDKQTDDQARESLRASACAIIPALADYEIEHHWAGLRPGSPDGVPFIGRAPGWDNLHVNAGQYRNGLVLAPASTRLLVDLLLDRPTIIDPAPYSLEGRVCMSEFVVVGGGVIGLMTTLQLADAGHQVTVIERGVCGRESSWAGGGIVSPLYPWRYSAAVSRLASWSEGAYPELAYRLLEETRIDPEYRQKGLLYLRVDDEERALQWARQVGKPLSRVGSEVIYAKEPAACPGVDQALWMPTLGSIRNPRLMQALRARLDNMPGVSILEGCDVTAMVSERQRVVAIETSQGRVAADQVVICGGAWSAQLLEMAGVQLPVRPVKGQMLLFKARPGLVERVVLMDGRYVIPRADGRVLAGSTLEEAGFDKQTDDQARESLRASACAIIPALADYEIEHHWAGLRPGSPDGVPFIGRAPGWDNLHVNAGQYRNGLVLAPASTRLLVDLLLDRPTIIDPAPYSLEGRVC

Radius of gyration: 26.49 Å; Cα contacts (8 Å, |Δi|>4): 1768; chains: 2; bounding box: 62×74×65 Å